Protein AF-0000000074248200 (afdb_homodimer)

Solvent-accessible surface area (backbone atoms only — not comparable to full-atom values): 23966 Å² total; per-residue (Å²): 137,81,86,87,74,91,81,84,85,84,90,76,86,69,92,71,89,84,79,81,75,83,86,78,82,71,85,77,84,75,82,85,77,84,78,77,82,74,75,76,70,78,76,72,75,68,76,70,71,70,69,67,69,77,74,74,72,71,63,32,30,34,34,30,26,39,40,54,85,44,85,84,47,70,43,65,37,48,84,49,91,88,26,36,63,32,67,62,40,44,79,56,95,69,21,39,36,36,61,60,62,42,50,29,43,38,38,39,34,42,30,35,42,45,64,40,27,56,87,49,90,68,43,64,57,42,70,34,36,45,32,36,33,35,38,35,62,88,75,73,41,79,44,68,61,38,42,45,38,37,46,42,63,31,49,43,99,35,71,46,75,48,75,50,63,51,66,50,63,38,82,48,46,52,60,20,32,40,36,73,51,62,47,53,56,90,28,49,54,84,36,65,91,42,16,31,41,36,37,32,48,116,140,85,81,81,78,79,78,79,81,77,81,82,83,79,74,82,80,76,86,74,86,87,87,74,85,79,76,79,80,74,83,74,83,66,78,69,76,74,81,72,76,78,75,77,72,74,72,71,72,70,73,65,73,80,66,83,69,70,62,32,34,35,24,28,26,38,41,52,87,43,85,84,48,71,43,65,36,50,83,48,92,77,25,34,64,32,66,64,40,44,78,56,93,69,22,40,36,35,63,59,63,44,48,28,43,39,33,39,32,41,30,34,44,44,63,39,26,59,88,50,91,69,56,63,74,42,71,34,35,45,31,36,32,33,38,36,61,87,76,72,44,80,42,78,76,42,80,50,72,49,77,41,62,37,47,41,67,41,66,42,34,43,54,51,64,52,69,50,76,43,84,47,49,50,60,20,31,40,36,73,50,63,46,54,54,92,26,48,54,84,34,66,28,26,15,32,41,35,37,32,49,113

Structure (mmCIF, N/CA/C/O backbone):
data_AF-0000000074248200-model_v1
#
loop_
_entity.id
_entity.type
_entity.pdbx_description
1 polymer Lymphotoxin-alpha
#
loop_
_atom_site.group_PDB
_atom_site.id
_atom_site.type_symbol
_atom_site.label_atom_id
_atom_site.label_alt_id
_atom_site.label_comp_id
_atom_site.label_asym_id
_atom_site.label_entity_id
_atom_site.label_seq_id
_atom_site.pdbx_PDB_ins_code
_atom_site.Cartn_x
_atom_site.Cartn_y
_atom_site.Cartn_z
_atom_site.occupancy
_atom_site.B_iso_or_equiv
_atom_site.auth_seq_id
_atom_site.auth_comp_id
_atom_site.auth_asym_id
_atom_site.auth_atom_id
_atom_site.pdbx_PDB_model_num
ATOM 1 N N . MET A 1 1 ? 40.281 -26.5 -35.562 1 21.14 1 MET A N 1
ATOM 2 C CA . MET A 1 1 ? 41.531 -26.125 -34.906 1 21.14 1 MET A CA 1
ATOM 3 C C . MET A 1 1 ? 41.719 -24.609 -34.844 1 21.14 1 MET A C 1
ATOM 5 O O . MET A 1 1 ? 40.938 -23.875 -35.438 1 21.14 1 MET A O 1
ATOM 9 N N . THR A 1 2 ? 42.812 -24.016 -35.469 1 21.12 2 THR A N 1
ATOM 10 C CA . THR A 1 2 ? 43.688 -23.062 -34.812 1 21.12 2 THR A CA 1
ATOM 11 C C . THR A 1 2 ? 43.156 -21.641 -34.969 1 21.12 2 THR A C 1
ATOM 13 O O . THR A 1 2 ? 43.062 -20.922 -33.969 1 21.12 2 THR A O 1
ATOM 16 N N . SER A 1 3 ? 43.25 -20.859 -36.188 1 20.12 3 SER A N 1
ATOM 17 C CA . SER A 1 3 ? 44.312 -19.875 -36.094 1 20.12 3 SER A CA 1
ATOM 18 C C . SER A 1 3 ? 43.844 -18.594 -35.438 1 20.12 3 SER A C 1
ATOM 20 O O . SER A 1 3 ? 42.625 -18.359 -35.281 1 20.12 3 SER A O 1
ATOM 22 N N . SER A 1 4 ? 44.406 -17.406 -35.938 1 22.25 4 SER A N 1
ATOM 23 C CA . SER A 1 4 ? 45.375 -16.422 -35.469 1 22.25 4 SER A CA 1
ATOM 24 C C . SER A 1 4 ? 44.656 -15.195 -34.906 1 22.25 4 SER A C 1
ATOM 26 O O . SER A 1 4 ? 43.438 -15.016 -35.094 1 22.25 4 SER A O 1
ATOM 28 N N . GLY A 1 5 ? 45.062 -13.914 -35.25 1 20.72 5 GLY A N 1
ATOM 29 C CA . GLY A 1 5 ? 46.031 -13.016 -34.625 1 20.72 5 GLY A CA 1
ATOM 30 C C . GLY A 1 5 ? 45.406 -11.711 -34.188 1 20.72 5 GLY A C 1
ATOM 31 O O . GLY A 1 5 ? 45.938 -11.023 -33.312 1 20.72 5 GLY A O 1
ATOM 32 N N . VAL A 1 6 ? 44.312 -11.023 -34.938 1 28.02 6 VAL A N 1
ATOM 33 C CA . VAL A 1 6 ? 44.812 -9.688 -35.312 1 28.02 6 VAL A CA 1
ATOM 34 C C . VAL A 1 6 ? 44.875 -8.828 -34.031 1 28.02 6 VAL A C 1
ATOM 36 O O . VAL A 1 6 ? 44.031 -8.898 -33.156 1 28.02 6 VAL A O 1
ATOM 39 N N . LEU A 1 7 ? 45.875 -7.816 -33.969 1 22.09 7 LEU A N 1
ATOM 40 C CA . LEU A 1 7 ? 46.781 -6.945 -33.219 1 22.09 7 LEU A CA 1
ATOM 41 C C . LEU A 1 7 ? 46 -5.809 -32.562 1 22.09 7 LEU A C 1
ATOM 43 O O . LEU A 1 7 ? 45.062 -5.262 -33.156 1 22.09 7 LEU A O 1
ATOM 47 N N . CYS A 1 8 ? 46.344 -5.43 -31.203 1 24.28 8 CYS A N 1
ATOM 48 C CA . CYS A 1 8 ? 46.281 -4.605 -30 1 24.28 8 CYS A CA 1
ATOM 49 C C . CYS A 1 8 ? 46.719 -3.174 -30.312 1 24.28 8 CYS A C 1
ATOM 51 O O . CYS A 1 8 ? 47.031 -2.416 -29.391 1 24.28 8 CYS A O 1
ATOM 53 N N . LEU A 1 9 ? 46.969 -2.779 -31.672 1 20.3 9 LEU A N 1
ATOM 54 C CA . LEU A 1 9 ? 47.969 -1.716 -31.594 1 20.3 9 LEU A CA 1
ATOM 55 C C . LEU A 1 9 ? 47.5 -0.59 -30.688 1 20.3 9 LEU A C 1
ATOM 57 O O . LEU A 1 9 ? 46.281 -0.437 -30.438 1 20.3 9 LEU A O 1
ATOM 61 N N . LEU A 1 10 ? 48.406 0.664 -30.578 1 20.73 10 LEU A N 1
ATOM 62 C CA . LEU A 1 10 ? 49.344 1.475 -29.828 1 20.73 10 LEU A CA 1
ATOM 63 C C . LEU A 1 10 ? 48.719 2.807 -29.422 1 20.73 10 LEU A C 1
ATOM 65 O O . LEU A 1 10 ? 48.781 3.195 -28.25 1 20.73 10 LEU A O 1
ATOM 69 N N . GLY A 1 11 ? 48.5 3.98 -30.359 1 19.45 11 GLY A N 1
ATOM 70 C CA . GLY A 1 11 ? 49.312 5.184 -30.328 1 19.45 11 GLY A CA 1
ATOM 71 C C . GLY A 1 11 ? 48.781 6.234 -29.359 1 19.45 11 GLY A C 1
ATOM 72 O O . GLY A 1 11 ? 47.562 6.391 -29.203 1 19.45 11 GLY A O 1
ATOM 73 N N . ALA A 1 12 ? 49.656 6.863 -28.422 1 24.45 12 ALA A N 1
ATOM 74 C CA . ALA A 1 12 ? 49.812 7.816 -27.328 1 24.45 12 ALA A CA 1
ATOM 75 C C . ALA A 1 12 ? 49.562 9.25 -27.812 1 24.45 12 ALA A C 1
ATOM 77 O O . ALA A 1 12 ? 50.375 10.148 -27.531 1 24.45 12 ALA A O 1
ATOM 78 N N . LEU A 1 13 ? 48.688 9.602 -28.781 1 21.05 13 LEU A N 1
ATOM 79 C CA . LEU A 1 13 ? 49.031 10.914 -29.344 1 21.05 13 LEU A CA 1
ATOM 80 C C . LEU A 1 13 ? 49.094 11.969 -28.25 1 21.05 13 LEU A C 1
ATOM 82 O O . LEU A 1 13 ? 48.156 12.078 -27.438 1 21.05 13 LEU A O 1
ATOM 86 N N . SER A 1 14 ? 50.312 12.719 -28.109 1 21.41 14 SER A N 1
ATOM 87 C CA . SER A 1 14 ? 51.031 13.727 -27.328 1 21.41 14 SER A CA 1
ATOM 88 C C . SER A 1 14 ? 50.375 15.102 -27.469 1 21.41 14 SER A C 1
ATOM 90 O O . SER A 1 14 ? 51 16.125 -27.156 1 21.41 14 SER A O 1
ATOM 92 N N . LEU A 1 15 ? 49.156 15.32 -27.641 1 20.75 15 LEU A N 1
ATOM 93 C CA . LEU A 1 15 ? 48.906 16.703 -28.047 1 20.75 15 LEU A CA 1
ATOM 94 C C . LEU A 1 15 ? 49.594 17.672 -27.078 1 20.75 15 LEU A C 1
ATOM 96 O O . LEU A 1 15 ? 49.312 17.656 -25.875 1 20.75 15 LEU A O 1
ATOM 100 N N . GLN A 1 16 ? 50.625 18.531 -27.594 1 18.03 16 GLN A N 1
ATOM 101 C CA . GLN A 1 16 ? 51.625 19.5 -27.188 1 18.03 16 GLN A CA 1
ATOM 102 C C . GLN A 1 16 ? 50.969 20.734 -26.578 1 18.03 16 GLN A C 1
ATOM 104 O O . GLN A 1 16 ? 51.469 21.266 -25.578 1 18.03 16 GLN A O 1
ATOM 109 N N . VAL A 1 17 ? 50.188 21.562 -27.312 1 22.45 17 VAL A N 1
ATOM 110 C CA . VAL A 1 17 ? 50.688 22.891 -27.625 1 22.45 17 VAL A CA 1
ATOM 111 C C . VAL A 1 17 ? 50.906 23.672 -26.328 1 22.45 17 VAL A C 1
ATOM 113 O O . VAL A 1 17 ? 50.312 23.359 -25.297 1 22.45 17 VAL A O 1
ATOM 116 N N . LEU A 1 18 ? 51.062 25.094 -26.594 1 18.83 18 LEU A N 1
ATOM 117 C CA . LEU A 1 18 ? 51.906 26.281 -26.453 1 18.83 18 LEU A CA 1
ATOM 118 C C . LEU A 1 18 ? 51.531 27.094 -25.234 1 18.83 18 LEU A C 1
ATOM 120 O O . LEU A 1 18 ? 50.344 27.266 -24.953 1 18.83 18 LEU A O 1
ATOM 124 N N . TRP A 1 19 ? 52.594 27.562 -24.5 1 19.61 19 TRP A N 1
ATOM 125 C CA . TRP A 1 19 ? 53 28.109 -23.203 1 19.61 19 TRP A CA 1
ATOM 126 C C . TRP A 1 19 ? 52.656 29.594 -23.094 1 19.61 19 TRP A C 1
ATOM 128 O O . TRP A 1 19 ? 53 30.234 -22.109 1 19.61 19 TRP A O 1
ATOM 138 N N . LEU A 1 20 ? 52.062 30.172 -24.25 1 20.64 20 LEU A N 1
ATOM 139 C CA . LEU A 1 20 ? 52.656 31.5 -24.281 1 20.64 20 LEU A CA 1
ATOM 140 C C . LEU A 1 20 ? 52.469 32.25 -22.953 1 20.64 20 LEU A C 1
ATOM 142 O O . LEU A 1 20 ? 51.5 31.953 -22.234 1 20.64 20 LEU A O 1
ATOM 146 N N . GLN A 1 21 ? 53.188 33.531 -22.953 1 18.11 21 GLN A N 1
ATOM 147 C CA . GLN A 1 21 ? 54.062 34.25 -22.062 1 18.11 21 GLN A CA 1
ATOM 148 C C . GLN A 1 21 ? 53.281 35.281 -21.219 1 18.11 21 GLN A C 1
ATOM 150 O O . GLN A 1 21 ? 53.688 35.594 -20.109 1 18.11 21 GLN A O 1
ATOM 155 N N . PRO A 1 22 ? 52.188 35.969 -21.562 1 23.38 22 PRO A N 1
ATOM 156 C CA . PRO A 1 22 ? 52.531 37.375 -21.578 1 23.38 22 PRO A CA 1
ATOM 157 C C . PRO A 1 22 ? 52.938 37.906 -20.203 1 23.38 22 PRO A C 1
ATOM 159 O O . PRO A 1 22 ? 52.562 37.312 -19.188 1 23.38 22 PRO A O 1
ATOM 162 N N . PRO A 1 23 ? 53.531 39.25 -20.391 1 21.55 23 PRO A N 1
ATOM 163 C CA . PRO A 1 23 ? 54.469 40.031 -19.594 1 21.55 23 PRO A CA 1
ATOM 164 C C . PRO A 1 23 ? 53.875 40.469 -18.25 1 21.55 23 PRO A C 1
ATOM 166 O O . PRO A 1 23 ? 52.656 40.469 -18.078 1 21.55 23 PRO A O 1
ATOM 169 N N . GLY A 1 24 ? 54.844 40.938 -17.406 1 19.02 24 GLY A N 1
ATOM 170 C CA . GLY A 1 24 ? 55.125 41.219 -16.016 1 19.02 24 GLY A CA 1
ATOM 171 C C . GLY A 1 24 ? 54.438 42.469 -15.5 1 19.02 24 GLY A C 1
ATOM 172 O O . GLY A 1 24 ? 54.156 43.375 -16.266 1 19.02 24 GLY A O 1
ATOM 173 N N . ALA A 1 25 ? 53.531 42.281 -14.562 1 21.39 25 ALA A N 1
ATOM 174 C CA . ALA A 1 25 ? 52.781 43.156 -13.664 1 21.39 25 ALA A CA 1
ATOM 175 C C . ALA A 1 25 ? 53.688 44.219 -13.055 1 21.39 25 ALA A C 1
ATOM 177 O O . ALA A 1 25 ? 54.562 43.906 -12.25 1 21.39 25 ALA A O 1
ATOM 178 N N . GLN A 1 26 ? 54.031 45.031 -14.039 1 17.08 26 GLN A N 1
ATOM 179 C CA . GLN A 1 26 ? 55 46.031 -13.539 1 17.08 26 GLN A CA 1
ATOM 180 C C . GLN A 1 26 ? 54.594 46.531 -12.156 1 17.08 26 GLN A C 1
ATOM 182 O O . GLN A 1 26 ? 53.5 46.25 -11.68 1 17.08 26 GLN A O 1
ATOM 187 N N . GLY A 1 27 ? 54.656 47.969 -12.125 1 18.55 27 GLY A N 1
ATOM 188 C CA . GLY A 1 27 ? 55.375 48.969 -11.344 1 18.55 27 GLY A CA 1
ATOM 189 C C . GLY A 1 27 ? 54.75 49.219 -9.992 1 18.55 27 GLY A C 1
ATOM 190 O O . GLY A 1 27 ? 53.531 49 -9.805 1 18.55 27 GLY A O 1
ATOM 191 N N . ALA A 1 28 ? 55.656 49.625 -9.023 1 19.52 28 ALA A N 1
ATOM 192 C CA . ALA A 1 28 ? 55.781 49.625 -7.566 1 19.52 28 ALA A CA 1
ATOM 193 C C . ALA A 1 28 ? 54.969 50.719 -6.922 1 19.52 28 ALA A C 1
ATOM 195 O O . ALA A 1 28 ? 54.438 50.562 -5.816 1 19.52 28 ALA A O 1
ATOM 196 N N . PRO A 1 29 ? 54.781 51.969 -7.551 1 20.3 29 PRO A N 1
ATOM 197 C CA . PRO A 1 29 ? 55.406 52.906 -6.602 1 20.3 29 PRO A CA 1
ATOM 198 C C . PRO A 1 29 ? 54.688 52.938 -5.254 1 20.3 29 PRO A C 1
ATOM 200 O O . PRO A 1 29 ? 53.531 52.531 -5.164 1 20.3 29 PRO A O 1
ATOM 203 N N . SER A 1 30 ? 55.469 53.438 -4.227 1 18.98 30 SER A N 1
ATOM 204 C CA . SER A 1 30 ? 55.531 53.375 -2.771 1 18.98 30 SER A CA 1
ATOM 205 C C . SER A 1 30 ? 54.469 54.219 -2.121 1 18.98 30 SER A C 1
ATOM 207 O O . SER A 1 30 ? 54.094 54 -0.966 1 18.98 30 SER A O 1
ATOM 209 N N . PRO A 1 31 ? 54.062 55.438 -2.775 1 21.17 31 PRO A N 1
ATOM 210 C CA . PRO A 1 31 ? 54.344 56.438 -1.744 1 21.17 31 PRO A CA 1
ATOM 211 C C . PRO A 1 31 ? 53.594 56.188 -0.445 1 21.17 31 PRO A C 1
ATOM 213 O O . PRO A 1 31 ? 52.594 55.438 -0.443 1 21.17 31 PRO A O 1
ATOM 216 N N . ASP A 1 32 ? 54 57.062 0.545 1 18.88 32 ASP A N 1
ATOM 217 C CA . ASP A 1 32 ? 54.156 57.125 1.997 1 18.88 32 ASP A CA 1
ATOM 218 C C . ASP A 1 32 ? 52.781 57.156 2.68 1 18.88 32 ASP A C 1
ATOM 220 O O . ASP A 1 32 ? 51.75 57.375 2.021 1 18.88 32 ASP A O 1
ATOM 224 N N . ASN A 1 33 ? 52.75 58.219 3.625 1 18.3 33 ASN A N 1
ATOM 225 C CA . ASN A 1 33 ? 52.625 58.125 5.074 1 18.3 33 ASN A CA 1
ATOM 226 C C . ASN A 1 33 ? 51.188 58.219 5.535 1 18.3 33 ASN A C 1
ATOM 228 O O . ASN A 1 33 ? 50.781 57.656 6.555 1 18.3 33 ASN A O 1
ATOM 232 N N . SER A 1 34 ? 50.5 59.406 5.117 1 22.66 34 SER A N 1
ATOM 233 C CA . SER A 1 34 ? 50.062 60.188 6.273 1 22.66 34 SER A CA 1
ATOM 234 C C . SER A 1 34 ? 48.875 59.5 6.965 1 22.66 34 SER A C 1
ATOM 236 O O . SER A 1 34 ? 48.125 58.781 6.332 1 22.66 34 SER A O 1
ATOM 238 N N . HIS A 1 35 ? 48.781 59.875 8.289 1 19.88 35 HIS A N 1
ATOM 239 C CA . HIS A 1 35 ? 48.281 59.281 9.531 1 19.88 35 HIS A CA 1
ATOM 240 C C . HIS A 1 35 ? 46.781 59.25 9.562 1 19.88 35 HIS A C 1
ATOM 242 O O . HIS A 1 35 ? 46.188 58.25 10.016 1 19.88 35 HIS A O 1
ATOM 248 N N . SER A 1 36 ? 46.094 60.375 9.141 1 27.22 36 SER A N 1
ATOM 249 C CA . SER A 1 36 ? 45.375 60.906 10.289 1 27.22 36 SER A CA 1
ATOM 250 C C . SER A 1 36 ? 44.219 59.969 10.672 1 27.22 36 SER A C 1
ATOM 252 O O . SER A 1 36 ? 43.719 59.188 9.836 1 27.22 36 SER A O 1
ATOM 254 N N . PRO A 1 37 ? 43.594 60.312 11.922 1 26.2 37 PRO A N 1
ATOM 255 C CA . PRO A 1 37 ? 42.875 59.531 12.938 1 26.2 37 PRO A CA 1
ATOM 256 C C . PRO A 1 37 ? 41.469 59.156 12.484 1 26.2 37 PRO A C 1
ATOM 258 O O . PRO A 1 37 ? 40.75 59.969 11.906 1 26.2 37 PRO A O 1
ATOM 261 N N . SER A 1 38 ? 41.281 58.094 12.016 1 27.25 38 SER A N 1
ATOM 262 C CA . SER A 1 38 ? 40 57.656 11.531 1 27.25 38 SER A CA 1
ATOM 263 C C . SER A 1 38 ? 38.906 57.812 12.594 1 27.25 38 SER A C 1
ATOM 265 O O . SER A 1 38 ? 39.125 57.5 13.766 1 27.25 38 SER A O 1
ATOM 267 N N . PRO A 1 39 ? 38.031 58.781 12.242 1 31.08 39 PRO A N 1
ATOM 268 C CA . PRO A 1 39 ? 36.812 58.938 13.07 1 31.08 39 PRO A CA 1
ATOM 269 C C . PRO A 1 39 ? 36.125 57.625 13.336 1 31.08 39 PRO A C 1
ATOM 271 O O . PRO A 1 39 ? 36.156 56.719 12.508 1 31.08 39 PRO A O 1
ATOM 274 N N . ALA A 1 40 ? 36.062 57.281 14.602 1 30.39 40 ALA A N 1
ATOM 275 C CA . ALA A 1 40 ? 35.406 56.062 15.086 1 30.39 40 ALA A CA 1
ATOM 276 C C . ALA A 1 40 ? 34 55.969 14.547 1 30.39 40 ALA A C 1
ATOM 278 O O . ALA A 1 40 ? 33.219 56.906 14.641 1 30.39 40 ALA A O 1
ATOM 279 N N . PRO A 1 41 ? 33.812 55.406 13.328 1 33.75 41 PRO A N 1
ATOM 280 C CA . PRO A 1 41 ? 32.406 55.312 12.922 1 33.75 41 PRO A CA 1
ATOM 281 C C . PRO A 1 41 ? 31.516 54.719 14.023 1 33.75 41 PRO A C 1
ATOM 283 O O . PRO A 1 41 ? 32 53.969 14.875 1 33.75 41 PRO A O 1
ATOM 286 N N . PRO A 1 42 ? 30.547 55.469 14.469 1 35.06 42 PRO A N 1
ATOM 287 C CA . PRO A 1 42 ? 29.578 54.938 15.438 1 35.06 42 PRO A CA 1
ATOM 288 C C . PRO A 1 42 ? 29.094 53.531 15.078 1 35.06 42 PRO A C 1
ATOM 290 O O . PRO A 1 42 ? 28.875 53.219 13.898 1 35.06 42 PRO A O 1
ATOM 293 N N . GLN A 1 43 ? 29.703 52.531 15.711 1 31.06 43 GLN A N 1
ATOM 294 C CA . GLN A 1 43 ? 29.234 51.156 15.57 1 31.06 43 GLN A CA 1
ATOM 295 C C . GLN A 1 43 ? 27.719 51.062 15.797 1 31.06 43 GLN A C 1
ATOM 297 O O . GLN A 1 43 ? 27.234 51.375 16.891 1 31.06 43 GLN A O 1
ATOM 302 N N . THR A 1 44 ? 26.844 51.688 14.898 1 35.38 44 THR A N 1
ATOM 303 C CA . THR A 1 44 ? 25.469 51.25 15.016 1 35.38 44 THR A CA 1
ATOM 304 C C . THR A 1 44 ? 25.391 49.719 15.133 1 35.38 44 THR A C 1
ATOM 306 O O . THR A 1 44 ? 25.797 49 14.227 1 35.38 44 THR A O 1
ATOM 309 N N . ALA A 1 45 ? 25.438 49.188 16.312 1 36.28 45 ALA A N 1
ATOM 310 C CA . ALA A 1 45 ? 25.109 47.781 16.578 1 36.28 45 ALA A CA 1
ATOM 311 C C . ALA A 1 45 ? 23.797 47.375 15.898 1 36.28 45 ALA A C 1
ATOM 313 O O . ALA A 1 45 ? 22.719 47.844 16.312 1 36.28 45 ALA A O 1
ATOM 314 N N . GLN A 1 46 ? 23.703 47.438 14.562 1 36.66 46 GLN A N 1
ATOM 315 C CA . GLN A 1 46 ? 22.531 46.75 14.039 1 36.66 46 GLN A CA 1
ATOM 316 C C . GLN A 1 46 ? 22.344 45.406 14.695 1 36.66 46 GLN A C 1
ATOM 318 O O . GLN A 1 46 ? 23.25 44.562 14.648 1 36.66 46 GLN A O 1
ATOM 323 N N . HIS A 1 47 ? 21.734 45.344 15.805 1 36.19 47 HIS A N 1
ATOM 324 C CA . HIS A 1 47 ? 21.281 44.031 16.234 1 36.19 47 HIS A CA 1
ATOM 325 C C . HIS A 1 47 ? 20.703 43.25 15.07 1 36.19 47 HIS A C 1
ATOM 327 O O . HIS A 1 47 ? 19.656 43.594 14.531 1 36.19 47 HIS A O 1
ATOM 333 N N . LEU A 1 48 ? 21.562 42.719 14.117 1 39.03 48 LEU A N 1
ATOM 334 C CA . LEU A 1 48 ? 21.062 41.688 13.242 1 39.03 48 LEU A CA 1
ATOM 335 C C . LEU A 1 48 ? 20.234 40.656 14.031 1 39.03 48 LEU A C 1
ATOM 337 O O . LEU A 1 48 ? 20.75 40 14.922 1 39.03 48 LEU A O 1
ATOM 341 N N . SER A 1 49 ? 19.016 41 14.375 1 40.84 49 SER A N 1
ATOM 342 C CA . SER A 1 49 ? 18.188 39.844 14.742 1 40.84 49 SER A CA 1
ATOM 343 C C . SER A 1 49 ? 18.469 38.656 13.859 1 40.84 49 SER A C 1
ATOM 345 O O . SER A 1 49 ? 18.266 38.688 12.648 1 40.84 49 SER A O 1
ATOM 347 N N . GLN A 1 50 ? 19.547 37.969 14.172 1 38.22 50 GLN A N 1
ATOM 348 C CA . GLN A 1 50 ? 19.703 36.656 13.547 1 38.22 50 GLN A CA 1
ATOM 349 C C . GLN A 1 50 ? 18.375 35.906 13.508 1 38.22 50 GLN A C 1
ATOM 351 O O . GLN A 1 50 ? 17.891 35.438 14.539 1 38.22 50 GLN A O 1
ATOM 356 N N . LYS A 1 51 ? 17.344 36.406 12.781 1 42.12 51 LYS A N 1
ATOM 357 C CA . LYS A 1 51 ? 16.328 35.406 12.492 1 42.12 51 LYS A CA 1
ATOM 358 C C . LYS A 1 51 ? 16.938 34 12.383 1 42.12 51 LYS A C 1
ATOM 360 O O . LYS A 1 51 ? 17.844 33.781 11.586 1 42.12 51 LYS A O 1
ATOM 365 N N . SER A 1 52 ? 17.094 33.312 13.492 1 44.47 52 SER A N 1
ATOM 366 C CA . SER A 1 52 ? 17.422 31.906 13.406 1 44.47 52 SER A CA 1
ATOM 367 C C . SER A 1 52 ? 16.766 31.266 12.188 1 44.47 52 SER A C 1
ATOM 369 O O . SER A 1 52 ? 15.586 31.469 11.93 1 44.47 52 SER A O 1
ATOM 371 N N . PRO A 1 53 ? 17.422 31.109 11.078 1 42.97 53 PRO A N 1
ATOM 372 C CA . PRO A 1 53 ? 16.766 30.422 9.961 1 42.97 53 PRO A CA 1
ATOM 373 C C . PRO A 1 53 ? 15.695 29.422 10.406 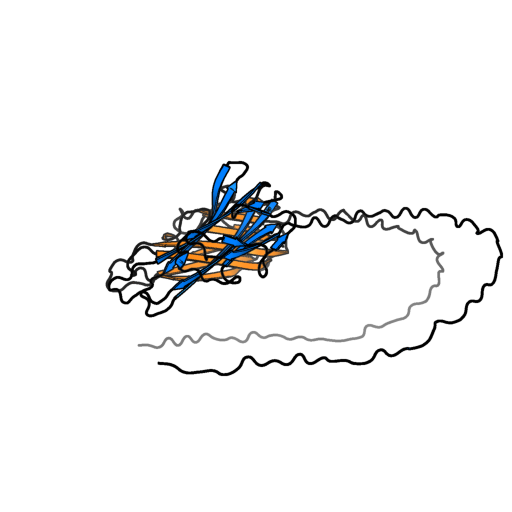1 42.97 53 PRO A C 1
ATOM 375 O O . PRO A 1 53 ? 15.836 28.812 11.477 1 42.97 53 PRO A O 1
ATOM 378 N N . LYS A 1 54 ? 14.461 29.703 10.375 1 47 54 LYS A N 1
ATOM 379 C CA . LYS A 1 54 ? 13.484 28.625 10.461 1 47 54 LYS A CA 1
ATOM 380 C C . LYS A 1 54 ? 14.133 27.281 10.148 1 47 54 LYS A C 1
ATOM 382 O O . LYS A 1 54 ? 14.758 27.109 9.102 1 47 54 LYS A O 1
ATOM 387 N N . ARG A 1 55 ? 14.781 26.547 10.992 1 45.41 55 ARG A N 1
ATOM 388 C CA . ARG A 1 55 ? 15.352 25.219 10.797 1 45.41 55 ARG A CA 1
ATOM 389 C C . ARG A 1 55 ? 14.484 24.391 9.852 1 45.41 55 ARG A C 1
ATOM 391 O O . ARG A 1 55 ? 13.367 24.016 10.195 1 45.41 55 ARG A O 1
ATOM 398 N N . ASP A 1 56 ? 14.359 24.719 8.641 1 51.19 56 ASP A N 1
ATOM 399 C CA . ASP A 1 56 ? 13.797 23.797 7.652 1 51.19 56 ASP A CA 1
ATOM 400 C C . ASP A 1 56 ? 14.047 22.344 8.047 1 51.19 56 ASP A C 1
ATOM 402 O O . ASP A 1 56 ? 15.188 21.875 8.008 1 51.19 56 ASP A O 1
ATOM 406 N N . THR A 1 57 ? 13.578 21.938 9.172 1 61.59 57 THR A N 1
ATOM 407 C CA . THR A 1 57 ? 13.789 20.562 9.641 1 61.59 57 THR A CA 1
ATOM 408 C C . THR A 1 57 ? 13.789 19.594 8.461 1 61.59 57 THR A C 1
ATOM 410 O O . THR A 1 57 ? 12.82 19.516 7.707 1 61.59 57 THR A O 1
ATOM 413 N N . LEU A 1 58 ? 14.852 19.234 7.988 1 85.94 58 LEU A N 1
ATOM 414 C CA . LEU A 1 58 ? 15.062 18.281 6.91 1 85.94 58 LEU A CA 1
ATOM 415 C C . LEU A 1 58 ? 14.312 16.984 7.18 1 85.94 58 LEU A C 1
ATOM 417 O O . LEU A 1 58 ? 14.43 16.406 8.266 1 85.94 58 LEU A O 1
ATOM 421 N N . LYS A 1 59 ? 13.352 16.688 6.352 1 93.88 59 LYS A N 1
ATOM 422 C CA . LYS A 1 59 ? 12.516 15.492 6.484 1 93.88 59 LYS A CA 1
ATOM 423 C C . LYS A 1 59 ? 13.266 14.242 6.016 1 93.88 59 LYS A C 1
ATOM 425 O O . LYS A 1 59 ? 13.82 14.227 4.918 1 93.88 59 LYS A O 1
ATOM 430 N N . PRO A 1 60 ? 13.328 13.242 6.871 1 97.81 60 PRO A N 1
ATOM 431 C CA . PRO A 1 60 ? 13.984 11.992 6.477 1 97.81 60 PRO A CA 1
ATOM 432 C C . PRO A 1 60 ? 13.398 11.398 5.195 1 97.81 60 PRO A C 1
ATOM 434 O O . PRO A 1 60 ? 12.188 11.477 4.973 1 97.81 60 PRO A O 1
ATOM 437 N N . ALA A 1 61 ? 14.227 10.82 4.344 1 98.5 61 ALA A N 1
ATOM 438 C CA . ALA A 1 61 ? 13.812 10.125 3.127 1 98.5 61 ALA A CA 1
ATOM 439 C C . ALA A 1 61 ? 14.836 9.07 2.725 1 98.5 61 ALA A C 1
ATOM 441 O O . ALA A 1 61 ? 16.047 9.281 2.875 1 98.5 61 ALA A O 1
ATOM 442 N N . ALA A 1 62 ? 14.367 7.988 2.273 1 98.81 62 ALA A N 1
ATOM 443 C CA . ALA A 1 62 ? 15.227 6.898 1.81 1 98.81 62 ALA A CA 1
ATOM 444 C C . ALA A 1 62 ? 14.648 6.234 0.564 1 98.81 62 ALA A C 1
ATOM 446 O O . ALA A 1 62 ? 13.438 6.023 0.475 1 98.81 62 ALA A O 1
ATOM 447 N N . HIS A 1 63 ? 15.43 5.961 -0.404 1 98.62 63 HIS A N 1
ATOM 448 C CA . HIS A 1 63 ? 15.133 5.152 -1.579 1 98.62 63 HIS A CA 1
ATOM 449 C C . HIS A 1 63 ? 16.234 4.125 -1.834 1 98.62 63 HIS A C 1
ATOM 451 O O . HIS A 1 63 ? 17.375 4.496 -2.088 1 98.62 63 HIS A O 1
ATOM 457 N N . LEU A 1 64 ? 15.828 2.861 -1.747 1 98.25 64 LEU A N 1
ATOM 458 C CA . LEU A 1 64 ? 16.781 1.77 -1.916 1 98.25 64 LEU A CA 1
ATOM 459 C C . LEU A 1 64 ? 16.5 1.001 -3.205 1 98.25 64 LEU A C 1
ATOM 461 O O . LEU A 1 64 ? 15.375 0.983 -3.691 1 98.25 64 LEU A O 1
ATOM 465 N N . VAL A 1 65 ? 17.531 0.405 -3.713 1 97.31 65 VAL A N 1
ATOM 466 C CA . VAL A 1 65 ? 17.406 -0.445 -4.895 1 97.31 65 VAL A CA 1
ATOM 467 C C . VAL A 1 65 ? 17.797 -1.879 -4.543 1 97.31 65 VAL A C 1
ATOM 469 O O . VAL A 1 65 ? 18.734 -2.104 -3.777 1 97.31 65 VAL A O 1
ATOM 472 N N . GLY A 1 66 ? 17.078 -2.766 -5.102 1 95.62 66 GLY A N 1
ATOM 473 C CA . GLY A 1 66 ? 17.281 -4.168 -4.762 1 95.62 66 GLY A CA 1
ATOM 474 C C . GLY A 1 66 ? 18.297 -4.859 -5.648 1 95.62 66 GLY A C 1
ATOM 475 O O . GLY A 1 66 ? 18.328 -4.617 -6.859 1 95.62 66 GLY A O 1
ATOM 476 N N . ASP A 1 67 ? 19.031 -5.684 -5.02 1 88.94 67 ASP A N 1
ATOM 477 C CA . ASP A 1 67 ? 19.906 -6.648 -5.68 1 88.94 67 ASP A CA 1
ATOM 478 C C . ASP A 1 67 ? 19.453 -8.078 -5.391 1 88.94 67 ASP A C 1
ATOM 480 O O . ASP A 1 67 ? 19.734 -8.617 -4.32 1 88.94 67 ASP A O 1
ATOM 484 N N . PRO A 1 68 ? 18.766 -8.609 -6.355 1 73.81 68 PRO A N 1
ATOM 485 C CA . PRO A 1 68 ? 18.234 -9.945 -6.09 1 73.81 68 PRO A CA 1
ATOM 486 C C . PRO A 1 68 ? 19.281 -11.039 -6.262 1 73.81 68 PRO A C 1
ATOM 488 O O . PRO A 1 68 ? 18.953 -12.227 -6.316 1 73.81 68 PRO A O 1
ATOM 491 N N . SER A 1 69 ? 20.469 -10.758 -6.371 1 73.81 69 SER A N 1
ATOM 492 C CA . SER A 1 69 ? 21.484 -11.773 -6.668 1 73.81 69 SER A CA 1
ATOM 493 C C . SER A 1 69 ? 21.641 -12.758 -5.516 1 73.81 69 SER A C 1
ATOM 495 O O . SER A 1 69 ? 22.203 -13.836 -5.684 1 73.81 69 SER A O 1
ATOM 497 N N . THR A 1 70 ? 20.969 -12.336 -4.449 1 66.06 70 THR A N 1
ATOM 498 C CA . THR A 1 70 ? 21.031 -13.289 -3.344 1 66.06 70 THR A CA 1
ATOM 499 C C . THR A 1 70 ? 19.859 -14.266 -3.406 1 66.06 70 THR A C 1
ATOM 501 O O . THR A 1 70 ? 18.781 -13.922 -3.904 1 66.06 70 THR A O 1
ATOM 504 N N . GLN A 1 71 ? 20.125 -15.547 -3.045 1 72.25 71 GLN A N 1
ATOM 505 C CA . GLN A 1 71 ? 19.219 -16.641 -3.326 1 72.25 71 GLN A CA 1
ATOM 506 C C . GLN A 1 71 ? 17.953 -16.547 -2.469 1 72.25 71 GLN A C 1
ATOM 508 O O . GLN A 1 71 ? 16.859 -16.891 -2.926 1 72.25 71 GLN A O 1
ATOM 513 N N . ASP A 1 72 ? 18 -15.914 -1.247 1 84.75 72 ASP A N 1
ATOM 514 C CA . ASP A 1 72 ? 16.828 -16.141 -0.407 1 84.75 72 ASP A CA 1
ATOM 515 C C . ASP A 1 72 ? 16.156 -14.82 -0.025 1 84.75 72 ASP A C 1
ATOM 517 O O . ASP A 1 72 ? 15.109 -14.82 0.626 1 84.75 72 ASP A O 1
ATOM 521 N N . SER A 1 73 ? 16.766 -13.727 -0.445 1 90.94 73 SER A N 1
ATOM 522 C CA . SER A 1 73 ? 16.188 -12.43 -0.111 1 90.94 73 SER A CA 1
ATOM 523 C C . SER A 1 73 ? 16.719 -11.328 -1.021 1 90.94 73 SER A C 1
ATOM 525 O O . SER A 1 73 ? 17.734 -11.523 -1.7 1 90.94 73 SER A O 1
ATOM 527 N N . ILE A 1 74 ? 16.016 -10.297 -1.111 1 95.31 74 ILE A N 1
ATOM 528 C CA . ILE A 1 74 ? 16.5 -9.109 -1.81 1 95.31 74 ILE A CA 1
ATOM 529 C C . ILE A 1 74 ? 17.516 -8.375 -0.928 1 95.31 74 ILE A C 1
ATOM 531 O O . ILE A 1 74 ? 17.219 -8.07 0.232 1 95.31 74 ILE A O 1
ATOM 535 N N . ARG A 1 75 ? 18.656 -8.164 -1.413 1 95.44 75 ARG A N 1
ATOM 536 C CA . ARG A 1 75 ? 19.594 -7.285 -0.726 1 95.44 75 ARG A CA 1
ATOM 537 C C . ARG A 1 75 ? 19.391 -5.832 -1.133 1 95.44 75 ARG A C 1
ATOM 539 O O . ARG A 1 75 ? 19.5 -5.488 -2.312 1 95.44 75 ARG A O 1
ATOM 546 N N . TRP A 1 76 ? 19.172 -4.965 -0.158 1 96.75 76 TRP A N 1
ATOM 547 C CA . TRP A 1 76 ? 18.906 -3.559 -0.433 1 96.75 76 TRP A CA 1
ATOM 548 C C . TRP A 1 76 ? 20.188 -2.736 -0.384 1 96.75 76 TRP A C 1
ATOM 550 O O . TRP A 1 76 ? 21.031 -2.941 0.492 1 96.75 76 TRP A O 1
ATOM 560 N N . ARG A 1 77 ? 20.25 -1.825 -1.318 1 95.69 77 ARG A N 1
ATOM 561 C CA . ARG A 1 77 ? 21.422 -0.961 -1.445 1 95.69 77 ARG A CA 1
ATOM 562 C C . ARG A 1 77 ? 21.031 0.51 -1.398 1 95.69 77 ARG A C 1
ATOM 564 O O . ARG A 1 77 ? 20 0.898 -1.961 1 95.69 77 ARG A O 1
ATOM 571 N N . ALA A 1 78 ? 21.875 1.293 -0.795 1 96.81 78 ALA A N 1
ATOM 572 C CA . ALA A 1 78 ? 21.547 2.701 -0.6 1 96.81 78 ALA A CA 1
ATOM 573 C C . ALA A 1 78 ? 22.516 3.605 -1.356 1 96.81 78 ALA A C 1
ATOM 575 O O . ALA A 1 78 ? 22.375 4.828 -1.347 1 96.81 78 ALA A O 1
ATOM 576 N N . SER A 1 79 ? 23.438 3.145 -2.01 1 92.75 79 SER A N 1
ATOM 577 C CA . SER A 1 79 ? 24.5 3.977 -2.559 1 92.75 79 SER A CA 1
ATOM 578 C C . SER A 1 79 ? 24.703 3.707 -4.047 1 92.75 79 SER A C 1
ATOM 580 O O . SER A 1 79 ? 25.75 4.055 -4.609 1 92.75 79 SER A O 1
ATOM 582 N N . THR A 1 80 ? 23.75 3.084 -4.605 1 89.38 80 THR A N 1
ATOM 583 C CA . THR A 1 80 ? 23.844 2.775 -6.027 1 89.38 80 THR A CA 1
ATOM 584 C C . THR A 1 80 ? 22.703 3.41 -6.801 1 89.38 80 THR A C 1
ATOM 586 O O . THR A 1 80 ? 21.625 3.645 -6.242 1 89.38 80 THR A O 1
ATOM 589 N N . ASP A 1 81 ? 23.047 3.744 -8.055 1 90.94 81 ASP A N 1
ATOM 590 C CA . ASP A 1 81 ? 22.016 4.262 -8.938 1 90.94 81 ASP A CA 1
ATOM 591 C C . ASP A 1 81 ? 21.344 5.5 -8.344 1 90.94 81 ASP A C 1
ATOM 593 O O . ASP A 1 81 ? 22.016 6.488 -8.039 1 90.94 81 ASP A O 1
ATOM 597 N N . HIS A 1 82 ? 20.078 5.562 -8.281 1 93.94 82 HIS A N 1
ATOM 598 C CA . HIS A 1 82 ? 19.359 6.715 -7.754 1 93.94 82 HIS A CA 1
ATOM 599 C C . HIS A 1 82 ? 18.953 6.5 -6.301 1 93.94 82 HIS A C 1
ATOM 601 O O . HIS A 1 82 ? 18.094 7.207 -5.777 1 93.94 82 HIS A O 1
ATOM 607 N N . ALA A 1 83 ? 19.547 5.488 -5.68 1 97.12 83 ALA A N 1
ATOM 608 C CA . ALA A 1 83 ? 19.25 5.219 -4.273 1 97.12 83 ALA A CA 1
ATOM 609 C C . ALA A 1 83 ? 19.828 6.297 -3.369 1 97.12 83 ALA A C 1
ATOM 611 O O . ALA A 1 83 ? 20.781 6.992 -3.752 1 97.12 83 ALA A O 1
ATOM 612 N N . PHE A 1 84 ? 19.281 6.523 -2.152 1 98.06 84 PHE A N 1
ATOM 613 C CA . PHE A 1 84 ? 19.797 7.52 -1.228 1 98.06 84 PHE A CA 1
ATOM 614 C C . PHE A 1 84 ? 19.25 7.301 0.176 1 98.06 84 PHE A C 1
ATOM 616 O O . PHE A 1 84 ? 18.203 6.66 0.346 1 98.06 84 PHE A O 1
ATOM 623 N N . LEU A 1 85 ? 19.969 7.73 1.149 1 98.25 85 LEU A N 1
ATOM 624 C CA . LEU A 1 85 ? 19.547 7.934 2.533 1 98.25 85 LEU A CA 1
ATOM 625 C C . LEU A 1 85 ? 19.734 9.391 2.945 1 98.25 85 LEU A C 1
ATOM 627 O O . LEU A 1 85 ? 20.844 9.938 2.82 1 98.25 85 LEU A O 1
ATOM 631 N N . ARG A 1 86 ? 18.656 9.961 3.432 1 97.38 86 ARG A N 1
ATOM 632 C CA . ARG A 1 86 ? 18.781 11.367 3.799 1 97.38 86 ARG A CA 1
ATOM 633 C C . ARG A 1 86 ? 18.172 11.625 5.176 1 97.38 86 ARG A C 1
ATOM 635 O O . ARG A 1 86 ? 17.188 11 5.555 1 97.38 86 ARG A O 1
ATOM 642 N N . HIS A 1 87 ? 18.844 12.484 5.879 1 96.94 87 HIS A N 1
ATOM 643 C CA . HIS A 1 87 ? 18.359 13.125 7.098 1 96.94 87 HIS A CA 1
ATOM 644 C C . HIS A 1 87 ? 18.047 12.094 8.18 1 96.94 87 HIS A C 1
ATOM 646 O O . HIS A 1 87 ? 16.969 12.117 8.766 1 96.94 87 HIS A O 1
ATOM 652 N N . GLY A 1 88 ? 18.938 11.156 8.375 1 97.25 88 GLY A N 1
ATOM 653 C CA . GLY A 1 88 ? 18.891 10.328 9.562 1 97.25 88 GLY A CA 1
ATOM 654 C C . GLY A 1 88 ? 18.609 8.867 9.258 1 97.25 88 GLY A C 1
ATOM 655 O O . GLY A 1 88 ? 18.938 7.984 10.055 1 97.25 88 GLY A O 1
ATOM 656 N N . PHE A 1 89 ? 17.969 8.57 8.094 1 97.69 89 PHE A N 1
ATOM 657 C CA . PHE A 1 89 ? 17.75 7.172 7.73 1 97.69 89 PHE A CA 1
ATOM 658 C C . PHE A 1 89 ? 19.078 6.43 7.637 1 97.69 89 PHE A C 1
ATOM 660 O O . PHE A 1 89 ? 20.078 6.98 7.16 1 97.69 89 PHE A O 1
ATOM 667 N N . SER A 1 90 ? 19.031 5.207 8.062 1 98.19 90 SER A N 1
ATOM 668 C CA . SER A 1 90 ? 20.188 4.32 7.883 1 98.19 90 SER A CA 1
ATOM 669 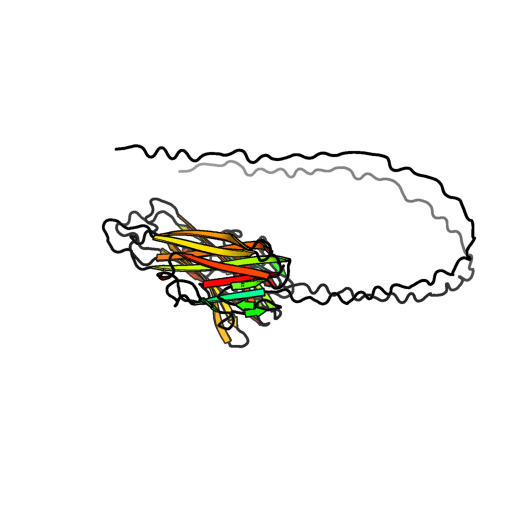C C . SER A 1 90 ? 19.734 2.914 7.504 1 98.19 90 SER A C 1
ATOM 671 O O . SER A 1 90 ? 18.594 2.527 7.762 1 98.19 90 SER A O 1
ATOM 673 N N . LEU A 1 91 ? 20.578 2.273 6.809 1 98.06 91 LEU A N 1
ATOM 674 C CA . LEU A 1 91 ? 20.359 0.892 6.398 1 98.06 91 LEU A CA 1
ATOM 675 C C . LEU A 1 91 ? 21.328 -0.046 7.105 1 98.06 91 LEU A C 1
ATOM 677 O O . LEU A 1 91 ? 22.547 0.102 6.973 1 98.06 91 LEU A O 1
ATOM 681 N N . SER A 1 92 ? 20.781 -0.911 7.934 1 95.62 92 SER A N 1
ATOM 682 C CA . SER A 1 92 ? 21.594 -1.913 8.625 1 95.62 92 SER A CA 1
ATOM 683 C C . SER A 1 92 ? 20.891 -3.268 8.641 1 95.62 92 SER A C 1
ATOM 685 O O . SER A 1 92 ? 19.688 -3.348 8.906 1 95.62 92 SER A O 1
ATOM 687 N N . ASN A 1 93 ? 21.656 -4.367 8.336 1 95.06 93 ASN A N 1
ATOM 688 C CA . ASN A 1 93 ? 21.125 -5.723 8.312 1 95.06 93 ASN A CA 1
ATOM 689 C C . ASN A 1 93 ? 19.906 -5.824 7.402 1 95.06 93 ASN A C 1
ATOM 691 O O . ASN A 1 93 ? 18.875 -6.398 7.789 1 95.06 93 ASN A O 1
ATOM 695 N N . ASN A 1 94 ? 19.922 -5.121 6.359 1 96.31 94 ASN A N 1
ATOM 696 C CA . ASN A 1 94 ? 18.938 -5.156 5.289 1 96.31 94 ASN A CA 1
ATOM 697 C C . ASN A 1 94 ? 17.609 -4.543 5.73 1 96.31 94 ASN A C 1
ATOM 699 O O . ASN A 1 94 ? 16.562 -4.875 5.188 1 96.31 94 ASN A O 1
ATOM 703 N N . SER A 1 95 ? 17.688 -3.621 6.785 1 97.62 95 SER A N 1
ATOM 704 C CA . SER A 1 95 ? 16.516 -2.945 7.312 1 97.62 95 SER A CA 1
ATOM 705 C C . SER A 1 95 ? 16.719 -1.437 7.383 1 97.62 95 SER A C 1
ATOM 707 O O . SER A 1 95 ? 17.812 -0.972 7.707 1 97.62 95 SER A O 1
ATOM 709 N N . LEU A 1 96 ? 15.711 -0.754 7.074 1 98.19 96 LEU A N 1
ATOM 710 C CA . LEU A 1 96 ? 15.719 0.698 7.219 1 98.19 96 LEU A CA 1
ATOM 711 C C . LEU A 1 96 ? 15.375 1.104 8.648 1 98.19 96 LEU A C 1
ATOM 713 O O . LEU A 1 96 ? 14.336 0.699 9.18 1 98.19 96 LEU A O 1
ATOM 717 N N . LEU A 1 97 ? 16.188 1.874 9.25 1 98.31 97 LEU A N 1
ATOM 718 C CA . LEU A 1 97 ? 15.953 2.375 10.602 1 98.31 97 LEU A CA 1
ATOM 719 C C . LEU A 1 97 ? 15.25 3.729 10.57 1 98.31 97 LEU A C 1
ATOM 721 O O . LEU A 1 97 ? 15.766 4.684 9.977 1 98.31 97 LEU A O 1
ATOM 725 N N . VAL A 1 98 ? 14.133 3.801 11.18 1 98 98 VAL A N 1
ATOM 726 C CA . VAL A 1 98 ? 13.375 5.047 11.258 1 98 98 VAL A CA 1
ATOM 727 C C . VAL A 1 98 ? 14.047 6.004 12.234 1 98 98 VAL A C 1
ATOM 729 O O . VAL A 1 98 ? 14.172 5.699 13.422 1 98 98 VAL A O 1
ATOM 732 N N . PRO A 1 99 ? 14.391 7.141 11.789 1 97.75 99 PRO A N 1
ATOM 733 C CA . PRO A 1 99 ? 15.234 8 12.617 1 97.75 99 PRO A CA 1
ATOM 734 C C . PRO A 1 99 ? 14.43 8.852 13.602 1 97.75 99 PRO A C 1
ATOM 736 O O . PRO A 1 99 ? 14.953 9.266 14.641 1 97.75 99 PRO A O 1
ATOM 739 N N . THR A 1 100 ? 13.195 9.266 13.195 1 97.12 100 THR A N 1
ATOM 740 C CA . THR A 1 100 ? 12.344 10.109 14.023 1 97.12 100 THR A CA 1
ATOM 741 C C . THR A 1 100 ? 10.891 9.664 13.93 1 97.12 100 THR A C 1
ATOM 743 O O . THR A 1 100 ? 10.445 9.188 12.883 1 97.12 100 THR A O 1
ATOM 746 N N . SER A 1 101 ? 10.195 9.82 15.078 1 96.06 101 SER A N 1
ATOM 747 C CA . SER A 1 101 ? 8.781 9.469 15.078 1 96.06 101 SER A CA 1
ATOM 748 C C . SER A 1 101 ? 7.977 10.414 14.188 1 96.06 101 SER A C 1
ATOM 750 O O . SER A 1 101 ? 8.258 11.609 14.125 1 96.06 101 SER A O 1
ATOM 752 N N . GLY A 1 102 ? 7.008 9.836 13.492 1 95.62 102 GLY A N 1
ATOM 753 C CA . GLY A 1 102 ? 6.148 10.656 12.656 1 95.62 102 GLY A CA 1
ATOM 754 C C . GLY A 1 102 ? 5.418 9.867 11.594 1 95.62 102 GLY A C 1
ATOM 755 O O . GLY A 1 102 ? 5.355 8.633 11.656 1 95.62 102 GLY A O 1
ATOM 756 N N . LEU A 1 103 ? 4.766 10.562 10.711 1 96.94 103 LEU A N 1
ATOM 757 C CA . LEU A 1 103 ? 4.07 9.961 9.578 1 96.94 103 LEU A CA 1
ATOM 758 C C . LEU A 1 103 ? 5.027 9.734 8.406 1 96.94 103 LEU A C 1
ATOM 760 O O . LEU A 1 103 ? 5.754 10.648 8.008 1 96.94 103 LEU A O 1
ATOM 764 N N . TYR A 1 104 ? 5.051 8.531 7.934 1 97.88 104 TYR A N 1
ATOM 765 C CA . TYR A 1 104 ? 5.895 8.164 6.801 1 97.88 104 TYR A CA 1
ATOM 766 C C . TYR A 1 104 ? 5.062 7.535 5.688 1 97.88 104 TYR A C 1
ATOM 768 O O . TYR A 1 104 ? 4.188 6.707 5.953 1 97.88 104 TYR A O 1
ATOM 776 N N . PHE A 1 105 ? 5.32 7.988 4.477 1 98.56 105 PHE A N 1
ATOM 777 C CA . PHE A 1 105 ? 4.883 7.18 3.344 1 98.56 105 PHE A CA 1
ATOM 778 C C . PHE A 1 105 ? 5.898 6.082 3.041 1 98.56 105 PHE A C 1
ATOM 780 O O . PHE A 1 105 ? 7.066 6.367 2.773 1 98.56 105 PHE A O 1
ATOM 787 N N . VAL A 1 106 ? 5.484 4.855 3.131 1 98.88 106 VAL A N 1
ATOM 788 C CA . VAL A 1 106 ? 6.301 3.678 2.861 1 98.88 106 VAL A CA 1
ATOM 789 C C . VAL A 1 106 ? 5.879 3.045 1.539 1 98.88 106 VAL A C 1
ATOM 791 O O . VAL A 1 106 ? 4.684 2.875 1.279 1 98.88 106 VAL A O 1
ATOM 794 N N . TYR A 1 107 ? 6.875 2.713 0.666 1 98.81 107 TYR A N 1
ATOM 795 C CA . TYR A 1 107 ? 6.527 2.158 -0.638 1 98.81 107 TYR A CA 1
ATOM 796 C C . TYR A 1 107 ? 7.531 1.093 -1.062 1 98.81 107 TYR A C 1
ATOM 798 O O . TYR A 1 107 ? 8.664 1.061 -0.564 1 98.81 107 TYR A O 1
ATOM 806 N N . SER A 1 108 ? 7.059 0.215 -1.935 1 98.69 108 SER A N 1
ATOM 807 C CA . SER A 1 108 ? 7.949 -0.789 -2.508 1 98.69 108 SER A CA 1
ATOM 808 C C . SER A 1 108 ? 7.41 -1.312 -3.836 1 98.69 108 SER A C 1
ATOM 810 O O . SER A 1 108 ? 6.199 -1.32 -4.062 1 98.69 108 SER A O 1
ATOM 812 N N . GLN A 1 109 ? 8.383 -1.676 -4.711 1 98.31 109 GLN A N 1
ATOM 813 C CA . GLN A 1 109 ? 8.031 -2.334 -5.969 1 98.31 109 GLN A CA 1
ATOM 814 C C . GLN A 1 109 ? 8.961 -3.516 -6.242 1 98.31 109 GLN A C 1
ATOM 816 O O . GLN A 1 109 ? 10.172 -3.428 -6.02 1 98.31 109 GLN A O 1
ATOM 821 N N . VAL A 1 110 ? 8.367 -4.594 -6.77 1 97.88 110 VAL A N 1
ATOM 822 C CA . VAL A 1 110 ? 9.117 -5.68 -7.387 1 97.88 110 VAL A CA 1
ATOM 823 C C . VAL A 1 110 ? 8.492 -6.043 -8.734 1 97.88 110 VAL A C 1
ATOM 825 O O . VAL A 1 110 ? 7.285 -5.883 -8.922 1 97.88 110 VAL A O 1
ATOM 828 N N . VAL A 1 111 ? 9.305 -6.477 -9.617 1 96.81 111 VAL A N 1
ATOM 829 C CA . VAL A 1 111 ? 8.859 -6.98 -10.914 1 96.81 111 VAL A CA 1
ATOM 830 C C . VAL A 1 111 ? 9.391 -8.391 -11.133 1 96.81 111 VAL A C 1
ATOM 832 O O . VAL A 1 111 ? 10.578 -8.648 -10.945 1 96.81 111 VAL A O 1
ATOM 835 N N . PHE A 1 112 ? 8.43 -9.289 -11.469 1 94.31 112 PHE A N 1
ATOM 836 C CA . PHE A 1 112 ? 8.758 -10.68 -11.742 1 94.31 112 PHE A CA 1
ATOM 837 C C . PHE A 1 112 ? 8.656 -10.977 -13.234 1 94.31 112 PHE A C 1
ATOM 839 O O . PHE A 1 112 ? 7.863 -10.352 -13.938 1 94.31 112 PHE A O 1
ATOM 846 N N . SER A 1 113 ? 9.492 -11.914 -13.625 1 91.25 113 SER A N 1
ATOM 847 C CA . SER A 1 113 ? 9.375 -12.375 -15 1 91.25 113 SER A CA 1
ATOM 848 C C . SER A 1 113 ? 9.656 -13.875 -15.102 1 91.25 113 SER A C 1
ATOM 850 O O . SER A 1 113 ? 10.25 -14.461 -14.203 1 91.25 113 SER A O 1
ATOM 852 N N . GLY A 1 114 ? 9.094 -14.477 -16.047 1 87.81 114 GLY A N 1
ATOM 853 C CA . GLY A 1 114 ? 9.328 -15.883 -16.297 1 87.81 114 GLY A CA 1
ATOM 854 C C . GLY A 1 114 ? 9.047 -16.297 -17.734 1 87.81 114 GLY A C 1
ATOM 855 O O . GLY A 1 114 ? 8.43 -15.539 -18.484 1 87.81 114 GLY A O 1
ATOM 856 N N . ALA A 1 115 ? 9.688 -17.359 -18 1 80.81 115 ALA A N 1
ATOM 857 C CA . ALA A 1 115 ? 9.445 -17.938 -19.328 1 80.81 115 ALA A CA 1
ATOM 858 C C . ALA A 1 115 ? 8.086 -18.625 -19.391 1 80.81 115 ALA A C 1
ATOM 860 O O . ALA A 1 115 ? 7.383 -18.719 -18.375 1 80.81 115 ALA A O 1
ATOM 861 N N . SER A 1 116 ? 7.66 -19.094 -20.562 1 65.75 116 SER A N 1
ATOM 862 C CA . SER A 1 116 ? 6.395 -19.797 -20.719 1 65.75 116 SER A CA 1
ATOM 863 C C . SER A 1 116 ? 6.336 -21.047 -19.828 1 65.75 116 SER A C 1
ATOM 865 O O . SER A 1 116 ? 7.375 -21.547 -19.391 1 65.75 116 SER A O 1
ATOM 867 N N . CYS A 1 117 ? 5.273 -21.078 -19.031 1 54.47 117 CYS A N 1
ATOM 868 C CA . CYS A 1 117 ? 5.102 -22.328 -18.312 1 54.47 117 CYS A CA 1
ATOM 869 C C . CYS A 1 117 ? 5.254 -23.531 -19.234 1 54.47 117 CYS A C 1
ATOM 871 O O . CYS A 1 117 ? 4.816 -23.484 -20.391 1 54.47 117 CYS A O 1
ATOM 873 N N . SER A 1 118 ? 6.23 -24.141 -18.984 1 51.84 118 SER A N 1
ATOM 874 C CA . SER A 1 118 ? 6.457 -25.375 -19.719 1 51.84 118 SER A CA 1
ATOM 875 C C . SER A 1 118 ? 5.141 -26.047 -20.109 1 51.84 118 SER A C 1
ATOM 877 O O . SER A 1 118 ? 4.125 -25.859 -19.438 1 51.84 118 SER A O 1
ATOM 879 N N . SER A 1 119 ? 5.082 -26.484 -21.375 1 50.81 119 SER A N 1
ATOM 880 C CA . SER A 1 119 ? 4.129 -27.422 -21.969 1 50.81 119 SER A CA 1
ATOM 881 C C . SER A 1 119 ? 3.729 -28.484 -20.953 1 50.81 119 SER A C 1
ATOM 883 O O . SER A 1 119 ? 3.244 -29.562 -21.344 1 50.81 119 SER A O 1
ATOM 885 N N . GLU A 1 120 ? 4.043 -28.156 -19.75 1 53.88 120 GLU A N 1
ATOM 886 C CA . GLU A 1 120 ? 3.719 -29.328 -18.953 1 53.88 120 GLU A CA 1
ATOM 887 C C . GLU A 1 120 ? 2.209 -29.516 -18.828 1 53.88 120 GLU A C 1
ATOM 889 O O . GLU A 1 120 ? 1.447 -28.562 -18.969 1 53.88 120 GLU A O 1
ATOM 894 N N . ILE A 1 121 ? 1.835 -30.719 -18.953 1 54.47 121 ILE A N 1
ATOM 895 C CA . ILE A 1 121 ? 0.475 -31.234 -18.922 1 54.47 121 ILE A CA 1
ATOM 896 C C . ILE A 1 121 ? -0.323 -30.547 -17.828 1 54.47 121 ILE A C 1
ATOM 898 O O . ILE A 1 121 ? -1.483 -30.172 -18.031 1 54.47 121 ILE A O 1
ATOM 902 N N . THR A 1 122 ? 0.323 -30.328 -16.672 1 57.41 122 THR A N 1
ATOM 903 C CA . THR A 1 122 ? -0.424 -29.672 -15.602 1 57.41 122 THR A CA 1
ATOM 904 C C . THR A 1 122 ? 0.304 -28.406 -15.141 1 57.41 122 THR A C 1
ATOM 906 O O . THR A 1 122 ? 1.267 -28.484 -14.375 1 57.41 122 THR A O 1
ATOM 909 N N . PRO A 1 123 ? 0.036 -27.344 -15.805 1 59.59 123 PRO A N 1
ATOM 910 C CA . PRO A 1 123 ? 0.768 -26.141 -15.398 1 59.59 123 PRO A CA 1
ATOM 911 C C . PRO A 1 123 ? 0.562 -25.797 -13.93 1 59.59 123 PRO A C 1
ATOM 913 O O . PRO A 1 123 ? -0.568 -25.828 -13.43 1 59.59 123 PRO A O 1
ATOM 916 N N . THR A 1 124 ? 1.595 -25.922 -13.078 1 69.94 124 THR A N 1
ATOM 917 C CA . THR A 1 124 ? 1.53 -25.547 -11.672 1 69.94 124 THR A CA 1
ATOM 918 C C . THR A 1 124 ? 1.482 -24.016 -11.523 1 69.94 124 THR A C 1
ATOM 920 O O . THR A 1 124 ? 2.227 -23.297 -12.188 1 69.94 124 THR A O 1
ATOM 923 N N . LEU A 1 125 ? 0.583 -23.516 -10.734 1 78.94 125 LEU A N 1
ATOM 924 C CA . LEU A 1 125 ? 0.427 -22.094 -10.438 1 78.94 125 LEU A CA 1
ATOM 925 C C . LEU A 1 125 ? 1.606 -21.578 -9.617 1 78.94 125 LEU A C 1
ATOM 927 O O . LEU A 1 125 ? 2.033 -22.219 -8.656 1 78.94 125 LEU A O 1
ATOM 931 N N . LEU A 1 126 ? 2.174 -20.547 -10.117 1 84.56 126 LEU A N 1
ATOM 932 C CA . LEU A 1 126 ? 3.238 -19.859 -9.391 1 84.56 126 LEU A CA 1
ATOM 933 C C . LEU A 1 126 ? 2.67 -18.766 -8.508 1 84.56 126 LEU A C 1
ATOM 935 O O . LEU A 1 126 ? 1.907 -17.906 -8.977 1 84.56 126 LEU A O 1
ATOM 939 N N . TYR A 1 127 ? 3.035 -18.812 -7.223 1 89.69 127 TYR A N 1
ATOM 940 C CA . TYR A 1 127 ? 2.611 -17.812 -6.258 1 89.69 127 TYR A CA 1
ATOM 941 C C . TYR A 1 127 ? 3.725 -16.797 -6 1 89.69 127 TYR A C 1
ATOM 943 O O . TYR A 1 127 ? 4.84 -17.172 -5.637 1 89.69 127 TYR A O 1
ATOM 951 N N . LEU A 1 128 ? 3.408 -15.539 -6.281 1 94.5 128 LEU A N 1
ATOM 952 C CA . LEU A 1 128 ? 4.312 -14.414 -6.062 1 94.5 128 LEU A CA 1
ATOM 953 C C . LEU A 1 128 ? 3.795 -13.516 -4.945 1 94.5 128 LEU A C 1
ATOM 955 O O . LEU A 1 128 ? 2.605 -13.195 -4.902 1 94.5 128 LEU A O 1
ATOM 959 N N . SER A 1 129 ? 4.668 -13.164 -4.016 1 96.88 129 SER A N 1
ATOM 960 C CA . SER A 1 129 ? 4.25 -12.266 -2.951 1 96.88 129 SER A CA 1
ATOM 961 C C . SER A 1 129 ? 5.348 -11.266 -2.611 1 96.88 129 SER A C 1
ATOM 963 O O . SER A 1 129 ? 6.531 -11.539 -2.822 1 96.88 129 SER A O 1
ATOM 965 N N . HIS A 1 130 ? 4.977 -10.133 -2.119 1 97.94 130 HIS A N 1
ATOM 966 C CA . HIS A 1 130 ? 5.875 -9.086 -1.636 1 97.94 130 HIS A CA 1
ATOM 967 C C . HIS A 1 130 ? 5.254 -8.32 -0.471 1 97.94 130 HIS A C 1
ATOM 969 O O . HIS A 1 130 ? 4.137 -7.816 -0.581 1 97.94 130 HIS A O 1
ATOM 975 N N . GLU A 1 131 ? 6.027 -8.266 0.621 1 98.38 131 GLU A N 1
ATOM 976 C CA . GLU A 1 131 ? 5.539 -7.625 1.836 1 98.38 131 GLU A CA 1
ATOM 977 C C . GLU A 1 131 ? 6.566 -6.645 2.393 1 98.38 131 GLU A C 1
ATOM 979 O O . GLU A 1 131 ? 7.773 -6.871 2.277 1 98.38 131 GLU A O 1
ATOM 984 N N . VAL A 1 132 ? 6.09 -5.551 2.949 1 98.62 132 VAL A N 1
ATOM 985 C CA . VAL A 1 132 ? 6.895 -4.691 3.814 1 98.62 132 VAL A CA 1
ATOM 986 C C . VAL A 1 132 ? 6.559 -4.977 5.277 1 98.62 132 VAL A C 1
ATOM 988 O O . VAL A 1 132 ? 5.395 -4.938 5.672 1 98.62 132 VAL A O 1
ATOM 991 N N . LEU A 1 133 ? 7.602 -5.227 6.051 1 98.06 133 LEU A N 1
ATOM 992 C CA . LEU A 1 133 ? 7.453 -5.605 7.453 1 98.06 133 LEU A CA 1
ATOM 993 C C . LEU A 1 133 ? 7.973 -4.508 8.375 1 98.06 133 LEU A C 1
ATOM 995 O O . LEU A 1 133 ? 8.977 -3.859 8.062 1 98.06 133 LEU A O 1
ATOM 999 N N . LEU A 1 134 ? 7.289 -4.391 9.469 1 97.75 134 LEU A N 1
ATOM 1000 C CA . LEU A 1 134 ? 7.723 -3.502 10.547 1 97.75 134 LEU A CA 1
ATOM 1001 C C . LEU A 1 134 ? 8.148 -4.297 11.773 1 97.75 134 LEU A C 1
ATOM 1003 O O . LEU A 1 134 ? 7.398 -5.148 12.258 1 97.75 134 LEU A O 1
ATOM 1007 N N . PHE A 1 135 ? 9.328 -4.105 12.242 1 97.31 135 PHE A N 1
ATOM 1008 C CA . PHE A 1 135 ? 9.727 -4.492 13.594 1 97.31 135 PHE A CA 1
ATOM 1009 C C . PHE A 1 135 ? 9.664 -3.303 14.539 1 97.31 135 PHE A C 1
ATOM 1011 O O . PHE A 1 135 ? 10.492 -2.395 14.461 1 97.31 135 PHE A O 1
ATOM 1018 N N . SER A 1 136 ? 8.656 -3.346 15.336 1 90.75 136 SER A N 1
ATOM 1019 C CA . SER A 1 136 ? 8.445 -2.242 16.266 1 90.75 136 SER A CA 1
ATOM 1020 C C . SER A 1 136 ? 9.461 -2.281 17.406 1 90.75 136 SER A C 1
ATOM 1022 O O . SER A 1 136 ? 9.578 -3.293 18.109 1 90.75 136 SER A O 1
ATOM 1024 N N . SER A 1 137 ? 10.125 -1.252 17.594 1 84.38 137 SER A N 1
ATOM 1025 C CA . SER A 1 137 ? 11.086 -1.148 18.688 1 84.38 137 SER A CA 1
ATOM 1026 C C . SER A 1 137 ? 10.383 -1.125 20.047 1 84.38 137 SER A C 1
ATOM 1028 O O . SER A 1 137 ? 10.914 -1.637 21.031 1 84.38 137 SER A O 1
ATOM 1030 N N . LYS A 1 138 ? 9.203 -0.617 20 1 84.06 138 LYS A N 1
ATOM 1031 C CA . LYS A 1 138 ? 8.438 -0.476 21.234 1 84.06 138 LYS A CA 1
ATOM 1032 C C . LYS A 1 138 ? 7.832 -1.809 21.656 1 84.06 138 LYS A C 1
ATOM 1034 O O . LYS A 1 138 ? 7.898 -2.18 22.828 1 84.06 138 LYS A O 1
ATOM 1039 N N . TYR A 1 139 ? 7.332 -2.605 20.781 1 84.56 139 TYR A N 1
ATOM 1040 C CA . TYR A 1 139 ? 6.547 -3.789 21.109 1 84.56 139 TYR A CA 1
ATOM 1041 C C . TYR A 1 139 ? 7.316 -5.062 20.781 1 84.56 139 TYR A C 1
ATOM 1043 O O . TYR A 1 139 ? 6.914 -6.16 21.188 1 84.56 139 TYR A O 1
ATOM 1051 N N . GLN A 1 140 ? 8.453 -4.934 20.062 1 87.31 140 GLN A N 1
ATOM 1052 C CA . GLN A 1 140 ? 9.312 -6.047 19.688 1 87.31 140 GLN A CA 1
ATOM 1053 C C . GLN A 1 140 ? 8.539 -7.121 18.938 1 87.31 140 GLN A C 1
ATOM 1055 O O . GLN A 1 140 ? 8.609 -8.305 19.281 1 87.31 140 GLN A O 1
ATOM 1060 N N . VAL A 1 141 ? 7.656 -6.68 18.047 1 87.62 141 VAL A N 1
ATOM 1061 C CA . VAL A 1 141 ? 6.859 -7.574 17.219 1 87.62 141 VAL A CA 1
ATOM 1062 C C . VAL A 1 141 ? 7.035 -7.203 15.742 1 87.62 141 VAL A C 1
ATOM 1064 O O . VAL A 1 141 ? 7.281 -6.043 15.414 1 87.62 141 VAL A O 1
ATOM 1067 N N . HIS A 1 142 ? 7.035 -8.273 14.977 1 90.12 142 HIS A N 1
ATOM 1068 C CA . HIS A 1 142 ? 6.98 -8.102 13.523 1 90.12 142 HIS A CA 1
ATOM 1069 C C . HIS A 1 142 ? 5.539 -8.047 13.031 1 90.12 142 HIS A C 1
ATOM 1071 O O . HIS A 1 142 ? 4.715 -8.875 13.414 1 90.12 142 HIS A O 1
ATOM 1077 N N . VAL A 1 143 ? 5.266 -7.031 12.266 1 94.12 143 VAL A N 1
ATOM 1078 C CA . VAL A 1 143 ? 3.926 -6.941 11.695 1 94.12 143 VAL A CA 1
ATOM 1079 C C . VAL A 1 143 ? 4.02 -6.559 10.219 1 94.12 143 VAL A C 1
ATOM 1081 O O . VAL A 1 143 ? 4.828 -5.707 9.844 1 94.12 143 VAL A O 1
ATOM 1084 N N . PRO A 1 144 ? 3.215 -7.203 9.367 1 96.88 144 PRO A N 1
ATOM 1085 C CA . PRO A 1 144 ? 3.162 -6.742 7.977 1 96.88 144 PRO A CA 1
ATOM 1086 C C . PRO A 1 144 ? 2.422 -5.414 7.828 1 96.88 144 PRO A C 1
ATOM 1088 O O . PRO A 1 144 ? 1.317 -5.254 8.352 1 96.88 144 PRO A O 1
ATOM 1091 N N . LEU A 1 145 ? 3.039 -4.469 7.199 1 97.94 145 LEU A N 1
ATOM 1092 C CA . LEU A 1 145 ? 2.406 -3.189 6.891 1 97.94 145 LEU A CA 1
ATOM 1093 C C . LEU A 1 145 ? 1.719 -3.236 5.531 1 97.94 145 LEU A C 1
ATOM 1095 O O . LEU A 1 145 ? 0.605 -2.73 5.375 1 97.94 145 LEU A O 1
ATOM 1099 N N . LEU A 1 146 ? 2.441 -3.746 4.539 1 98.5 146 LEU A N 1
ATOM 1100 C CA . LEU A 1 146 ? 2.006 -3.852 3.15 1 98.5 146 LEU A CA 1
ATOM 1101 C C . LEU A 1 146 ? 2.168 -5.277 2.637 1 98.5 146 LEU A C 1
ATOM 1103 O O . LEU A 1 146 ? 3.252 -5.855 2.73 1 98.5 146 LEU A O 1
ATOM 1107 N N . SER A 1 147 ? 1.106 -5.852 2.174 1 98.31 147 SER A N 1
ATOM 1108 C CA . SER A 1 147 ? 1.138 -7.199 1.616 1 98.31 147 SER A CA 1
ATOM 1109 C C . SER A 1 147 ? 0.371 -7.273 0.299 1 98.31 147 SER A C 1
ATOM 1111 O O . SER A 1 147 ? -0.787 -6.855 0.226 1 98.31 147 SER A O 1
ATOM 1113 N N . ALA A 1 148 ? 1.013 -7.777 -0.703 1 97.75 148 ALA A N 1
ATOM 1114 C CA . ALA A 1 148 ? 0.369 -8.008 -1.994 1 97.75 148 ALA A CA 1
ATOM 1115 C C . ALA A 1 148 ? 0.875 -9.289 -2.643 1 97.75 148 ALA A C 1
ATOM 1117 O O . ALA A 1 148 ? 2.004 -9.719 -2.387 1 97.75 148 ALA A O 1
ATOM 1118 N N . GLN A 1 149 ? 0.027 -9.898 -3.412 1 95.06 149 GLN A N 1
ATOM 1119 C CA . GLN A 1 149 ? 0.333 -11.188 -4.027 1 95.06 149 GLN A CA 1
ATOM 1120 C C . GLN A 1 149 ? -0.236 -11.273 -5.441 1 95.06 149 GLN A C 1
ATOM 1122 O O . GLN A 1 149 ? -1.209 -10.586 -5.766 1 95.06 149 GLN A O 1
ATOM 1127 N N . LYS A 1 150 ? 0.415 -12.086 -6.242 1 91.25 150 LYS A N 1
ATOM 1128 C CA . LYS A 1 150 ? -0.046 -12.43 -7.582 1 91.25 150 LYS A CA 1
ATOM 1129 C C . LYS A 1 150 ? 0.211 -13.898 -7.895 1 91.25 150 LYS A C 1
ATOM 1131 O O . LYS A 1 150 ? 1.249 -14.445 -7.516 1 91.25 150 LYS A O 1
ATOM 1136 N N . SER A 1 151 ? -0.771 -14.445 -8.484 1 88 151 SER A N 1
ATOM 1137 C CA . SER A 1 151 ? -0.55 -15.781 -9.031 1 88 151 SER A CA 1
ATOM 1138 C C . SER A 1 151 ? -0.379 -15.734 -10.547 1 88 151 SER A C 1
ATOM 1140 O O . SER A 1 151 ? -0.991 -14.898 -11.219 1 88 151 SER A O 1
ATOM 1142 N N . VAL A 1 152 ? 0.518 -16.578 -11.023 1 80.38 152 VAL A N 1
ATOM 1143 C CA . VAL A 1 152 ? 0.79 -16.672 -12.453 1 80.38 152 VAL A CA 1
ATOM 1144 C C . VAL A 1 152 ? 0.643 -18.125 -12.914 1 80.38 152 VAL A C 1
ATOM 1146 O O . VAL A 1 152 ? 1.112 -19.047 -12.25 1 80.38 152 VAL A O 1
ATOM 1149 N N . CYS A 1 153 ? -0.193 -18.25 -13.969 1 73.12 153 CYS A N 1
ATOM 1150 C CA . CYS A 1 153 ? -0.192 -19.547 -14.633 1 73.12 153 CYS A CA 1
ATOM 1151 C C . CYS A 1 153 ? 0.865 -19.609 -15.727 1 73.12 153 CYS A C 1
ATOM 1153 O O . CYS A 1 153 ? 0.665 -19.062 -16.812 1 73.12 153 CYS A O 1
ATOM 1155 N N . PRO A 1 154 ? 1.878 -20.031 -15.461 1 58.5 154 PRO A N 1
ATOM 1156 C CA . PRO A 1 154 ? 2.959 -20.016 -16.453 1 58.5 154 PRO A CA 1
ATOM 1157 C C . PRO A 1 154 ? 2.592 -20.734 -17.734 1 58.5 154 PRO A C 1
ATOM 1159 O O . PRO A 1 154 ? 3.146 -20.438 -18.797 1 58.5 154 PRO A O 1
ATOM 1162 N N . GLY A 1 155 ? 1.448 -21.531 -17.656 1 57 155 GLY A N 1
ATOM 1163 C CA . GLY A 1 155 ? 1.053 -22.266 -18.844 1 57 155 GLY A CA 1
ATOM 1164 C C . GLY A 1 155 ? 0.542 -21.375 -19.953 1 57 155 GLY A C 1
ATOM 1165 O O . GLY A 1 155 ? 0.182 -21.859 -21.031 1 57 155 GLY A O 1
ATOM 1166 N N . THR A 1 156 ? 0.521 -20.188 -19.625 1 57.09 156 THR A N 1
ATOM 1167 C CA . THR A 1 156 ? 0.19 -19.359 -20.781 1 57.09 156 THR A CA 1
ATOM 1168 C C . THR A 1 156 ? 1.312 -19.406 -21.812 1 57.09 156 THR A C 1
ATOM 1170 O O . THR A 1 156 ? 2.465 -19.688 -21.469 1 57.09 156 THR A O 1
ATOM 1173 N N . GLN A 1 157 ? 0.919 -19.5 -23.156 1 61.72 157 GLN A N 1
ATOM 1174 C CA . GLN A 1 157 ? 1.715 -19.734 -24.359 1 61.72 157 GLN A CA 1
ATOM 1175 C C . GLN A 1 157 ? 2.811 -18.672 -24.5 1 61.72 157 GLN A C 1
ATOM 1177 O O . GLN A 1 157 ? 3.443 -18.562 -25.547 1 61.72 157 GLN A O 1
ATOM 1182 N N . GLY A 1 158 ? 3.475 -18.281 -23.203 1 71.75 158 GLY A N 1
ATOM 1183 C CA . GLY A 1 158 ? 4.582 -17.375 -23.469 1 71.75 158 GLY A CA 1
ATOM 1184 C C . GLY A 1 158 ? 5.145 -16.734 -22.219 1 71.75 158 GLY A C 1
ATOM 1185 O O . GLY A 1 158 ? 4.727 -17.062 -21.094 1 71.75 158 GLY A O 1
ATOM 1186 N N . PRO A 1 159 ? 6.211 -15.938 -22.531 1 82.06 159 PRO A N 1
ATOM 1187 C CA . PRO A 1 159 ? 6.82 -15.211 -21.422 1 82.06 159 PRO A CA 1
ATOM 1188 C C . PRO A 1 159 ? 5.828 -14.312 -20.688 1 82.06 159 PRO A C 1
ATOM 1190 O O . PRO A 1 159 ? 4.859 -13.844 -21.281 1 82.06 159 PRO A O 1
ATOM 1193 N N . TRP A 1 160 ? 6.039 -14.281 -19.359 1 85.94 160 TRP A N 1
ATOM 1194 C CA . TRP A 1 160 ? 5.156 -13.445 -18.547 1 85.94 160 TRP A CA 1
ATOM 1195 C C . TRP A 1 160 ? 5.953 -12.445 -17.719 1 85.94 160 TRP A C 1
ATOM 1197 O O . TRP A 1 160 ? 7.145 -12.641 -17.484 1 85.94 160 TRP A O 1
ATOM 1207 N N . MET A 1 161 ? 5.375 -11.242 -17.438 1 90.12 161 MET A N 1
ATOM 1208 C CA . MET A 1 161 ? 5.871 -10.227 -16.516 1 90.12 161 MET A CA 1
ATOM 1209 C C . MET A 1 161 ? 4.762 -9.766 -15.57 1 90.12 161 MET A C 1
ATOM 1211 O O . MET A 1 161 ? 3.617 -9.594 -15.992 1 90.12 161 MET A O 1
ATOM 1215 N N . ARG A 1 162 ? 5.129 -9.648 -14.211 1 92.94 162 ARG A N 1
ATOM 1216 C CA . ARG A 1 162 ? 4.184 -9.18 -13.203 1 92.94 162 ARG A CA 1
ATOM 1217 C C . ARG A 1 162 ? 4.84 -8.18 -12.266 1 92.94 162 ARG A C 1
ATOM 1219 O O . ARG A 1 162 ? 5.938 -8.422 -11.758 1 92.94 162 ARG A O 1
ATOM 1226 N N . SER A 1 163 ? 4.16 -7.051 -12.078 1 96 163 SER A N 1
ATOM 1227 C CA . SER A 1 163 ? 4.648 -6.055 -11.125 1 96 163 SER A CA 1
ATOM 1228 C C . SER A 1 163 ? 3.771 -6.004 -9.883 1 96 163 SER A C 1
ATOM 1230 O O . SER A 1 163 ? 2.553 -6.164 -9.961 1 96 163 SER A O 1
ATOM 1232 N N . ILE A 1 164 ? 4.414 -5.848 -8.734 1 97.62 164 ILE A N 1
ATOM 1233 C CA . ILE A 1 164 ? 3.725 -5.551 -7.48 1 97.62 164 ILE A CA 1
ATOM 1234 C C . ILE A 1 164 ? 4.246 -4.234 -6.902 1 97.62 164 ILE A C 1
ATOM 1236 O O . ILE A 1 164 ? 5.414 -4.133 -6.527 1 97.62 164 ILE A O 1
ATOM 1240 N N . TYR A 1 165 ? 3.449 -3.242 -6.938 1 97.81 165 TYR A N 1
ATOM 1241 C CA . TYR A 1 165 ? 3.725 -1.971 -6.273 1 97.81 165 TYR A CA 1
ATOM 1242 C C . TYR A 1 165 ? 2.744 -1.726 -5.137 1 97.81 165 TYR A C 1
ATOM 1244 O O . TYR A 1 165 ? 1.552 -2.018 -5.262 1 97.81 165 TYR A O 1
ATOM 1252 N N . GLN A 1 166 ? 3.234 -1.172 -4.02 1 98.12 166 GLN A N 1
ATOM 1253 C CA . GLN A 1 166 ? 2.438 -0.79 -2.859 1 98.12 166 GLN A CA 1
ATOM 1254 C C . GLN A 1 166 ? 2.973 0.49 -2.223 1 98.12 166 GLN A C 1
ATOM 1256 O O . GLN A 1 166 ? 4.168 0.776 -2.301 1 98.12 166 GLN A O 1
ATOM 1261 N N . GLY A 1 167 ? 2.092 1.205 -1.58 1 98.56 167 GLY A N 1
ATOM 1262 C CA . GLY A 1 167 ? 2.465 2.367 -0.79 1 98.56 167 GLY A CA 1
ATOM 1263 C C . GLY A 1 167 ? 1.35 2.859 0.113 1 98.56 167 GLY A C 1
ATOM 1264 O O . GLY A 1 167 ? 0.177 2.83 -0.267 1 98.56 167 GLY A O 1
ATOM 1265 N N . ALA A 1 168 ? 1.685 3.275 1.225 1 98.69 168 ALA A N 1
ATOM 1266 C CA . ALA A 1 168 ? 0.717 3.797 2.188 1 98.69 168 ALA A CA 1
ATOM 1267 C C . ALA A 1 168 ? 1.41 4.617 3.27 1 98.69 168 ALA A C 1
ATOM 1269 O O . ALA A 1 168 ? 2.635 4.574 3.402 1 98.69 168 ALA A O 1
ATOM 1270 N N . VAL A 1 169 ? 0.58 5.367 4.008 1 98.25 169 VAL A N 1
ATOM 1271 C CA . VAL A 1 169 ? 1.111 6.172 5.102 1 98.25 169 VAL A CA 1
ATOM 1272 C C . VAL A 1 169 ? 0.939 5.43 6.422 1 98.25 169 VAL A C 1
ATOM 1274 O O . VAL A 1 169 ? -0.106 4.824 6.672 1 98.25 169 VAL A O 1
ATOM 1277 N N . PHE A 1 170 ? 1.96 5.508 7.246 1 97.69 170 PHE A N 1
ATOM 1278 C CA . PHE A 1 170 ? 1.935 4.883 8.562 1 97.69 170 PHE A CA 1
ATOM 1279 C C . PHE A 1 170 ? 2.516 5.816 9.617 1 97.69 170 PHE A C 1
ATOM 1281 O O . PHE A 1 170 ? 3.373 6.648 9.312 1 97.69 170 PHE A O 1
ATOM 1288 N N . LEU A 1 171 ? 2.004 5.672 10.812 1 95.12 171 LEU A N 1
ATOM 1289 C CA . LEU A 1 171 ? 2.658 6.262 11.977 1 95.12 171 LEU A CA 1
ATOM 1290 C C . LEU A 1 171 ? 3.791 5.367 12.469 1 95.12 171 LEU A C 1
ATOM 1292 O O . LEU A 1 171 ? 3.549 4.254 12.938 1 95.12 171 LEU A O 1
ATOM 1296 N N . LEU A 1 172 ? 5.004 5.898 12.367 1 96.25 172 LEU A N 1
ATOM 1297 C CA . LEU A 1 172 ? 6.164 5.117 12.789 1 96.25 172 LEU A CA 1
ATOM 1298 C C . LEU A 1 172 ? 6.871 5.785 13.961 1 96.25 172 LEU A C 1
ATOM 1300 O O . LEU A 1 172 ? 6.742 6.996 14.164 1 96.25 172 LEU A O 1
ATOM 1304 N N . THR A 1 173 ? 7.59 5.008 14.734 1 95.62 173 THR A N 1
ATOM 1305 C CA . THR A 1 173 ? 8.344 5.465 15.898 1 95.62 173 THR A CA 1
ATOM 1306 C C . THR A 1 173 ? 9.844 5.395 15.633 1 95.62 173 THR A C 1
ATOM 1308 O O . THR A 1 173 ? 10.32 4.473 14.969 1 95.62 173 THR A O 1
ATOM 1311 N N . GLN A 1 174 ? 10.492 6.375 16.25 1 96.81 174 GLN A N 1
ATOM 1312 C CA . GLN A 1 174 ? 11.953 6.324 16.172 1 96.81 174 GLN A CA 1
ATOM 1313 C C . GLN A 1 174 ? 12.477 4.965 16.625 1 96.81 174 GLN A C 1
ATOM 1315 O O . GLN A 1 174 ? 12.086 4.457 17.672 1 96.81 174 GLN A O 1
ATOM 1320 N N . GLY A 1 175 ? 13.344 4.383 15.805 1 96.81 175 GLY A N 1
ATOM 1321 C CA . GLY A 1 175 ? 13.938 3.104 16.156 1 96.81 175 GLY A CA 1
ATOM 1322 C C . GLY A 1 175 ? 13.258 1.926 15.492 1 96.81 175 GLY A C 1
ATOM 1323 O O . GLY A 1 175 ? 13.766 0.805 15.523 1 96.81 175 GLY A O 1
ATOM 1324 N N . ASP A 1 176 ? 12.07 2.15 14.922 1 97.5 176 ASP A N 1
ATOM 1325 C CA . ASP A 1 176 ? 11.414 1.107 14.141 1 97.5 176 ASP A CA 1
ATOM 1326 C C . ASP A 1 176 ? 12.297 0.657 12.977 1 97.5 176 ASP A C 1
ATOM 1328 O O . ASP A 1 176 ? 13.078 1.445 12.445 1 97.5 176 ASP A O 1
ATOM 1332 N N . LEU A 1 177 ? 12.125 -0.579 12.625 1 98.31 177 LEU A N 1
ATOM 1333 C CA . LEU A 1 177 ? 12.852 -1.14 11.492 1 98.31 177 LEU A CA 1
ATOM 1334 C C . LEU A 1 177 ? 11.898 -1.591 10.398 1 98.31 177 LEU A C 1
ATOM 1336 O O . LEU A 1 177 ? 10.922 -2.301 10.672 1 98.31 177 LEU A O 1
ATOM 1340 N N . LEU A 1 178 ? 12.164 -1.147 9.172 1 98.56 178 LEU A N 1
ATOM 1341 C CA . LEU A 1 178 ? 11.406 -1.593 8 1 98.56 178 LEU A CA 1
ATOM 1342 C C . LEU A 1 178 ? 12.219 -2.584 7.176 1 98.56 178 LEU A C 1
ATOM 1344 O O . LEU A 1 178 ? 13.383 -2.328 6.859 1 98.56 178 LEU A O 1
ATOM 1348 N N . SER A 1 179 ? 11.648 -3.689 6.836 1 97.94 179 SER A N 1
ATOM 1349 C CA . SER A 1 179 ? 12.258 -4.695 5.977 1 97.94 179 SER A CA 1
ATOM 1350 C C . SER A 1 179 ? 11.25 -5.266 4.988 1 97.94 179 SER A C 1
ATOM 1352 O O . SER A 1 179 ? 10.094 -4.84 4.953 1 97.94 179 SER A O 1
ATOM 1354 N N . THR A 1 180 ? 11.711 -6.164 4.074 1 97.69 180 THR A N 1
ATOM 1355 C CA . THR A 1 180 ? 10.797 -6.758 3.1 1 97.69 180 THR A CA 1
ATOM 1356 C C . THR A 1 180 ? 10.93 -8.281 3.094 1 97.69 180 THR A C 1
ATOM 1358 O O . THR A 1 180 ? 11.945 -8.82 3.535 1 97.69 180 THR A O 1
ATOM 1361 N N . HIS A 1 181 ? 9.867 -8.906 2.686 1 96.88 181 HIS A N 1
ATOM 1362 C CA . HIS A 1 181 ? 9.836 -10.336 2.402 1 96.88 181 HIS A CA 1
ATOM 1363 C C . HIS A 1 181 ? 9.195 -10.617 1.044 1 96.88 181 HIS A C 1
ATOM 1365 O O . HIS A 1 181 ? 8.117 -10.102 0.743 1 96.88 181 HIS A O 1
ATOM 1371 N N . THR A 1 182 ? 9.914 -11.469 0.234 1 96.31 182 THR A N 1
ATOM 1372 C CA . THR A 1 182 ? 9.445 -11.734 -1.122 1 96.31 182 THR A CA 1
ATOM 1373 C C . THR A 1 182 ? 9.453 -13.227 -1.42 1 96.31 182 THR A C 1
ATOM 1375 O O . THR A 1 182 ? 10.445 -13.914 -1.15 1 96.31 182 THR A O 1
ATOM 1378 N N . ASP A 1 183 ? 8.32 -13.742 -1.903 1 95.25 183 ASP A N 1
ATOM 1379 C CA . ASP A 1 183 ? 8.258 -15.07 -2.504 1 95.25 183 ASP A CA 1
ATOM 1380 C C . ASP A 1 183 ? 8.406 -15 -4.02 1 95.25 183 ASP A C 1
ATOM 1382 O O . ASP A 1 183 ? 7.781 -14.156 -4.672 1 95.25 183 ASP A O 1
ATOM 1386 N N . GLY A 1 184 ? 9.195 -15.875 -4.598 1 93.31 184 GLY A N 1
ATOM 1387 C CA . GLY A 1 184 ? 9.453 -15.867 -6.031 1 93.31 184 GLY A CA 1
ATOM 1388 C C . GLY A 1 184 ? 10.727 -15.133 -6.406 1 93.31 184 GLY A C 1
ATOM 1389 O O . GLY A 1 184 ? 10.812 -14.547 -7.484 1 93.31 184 GLY A O 1
ATOM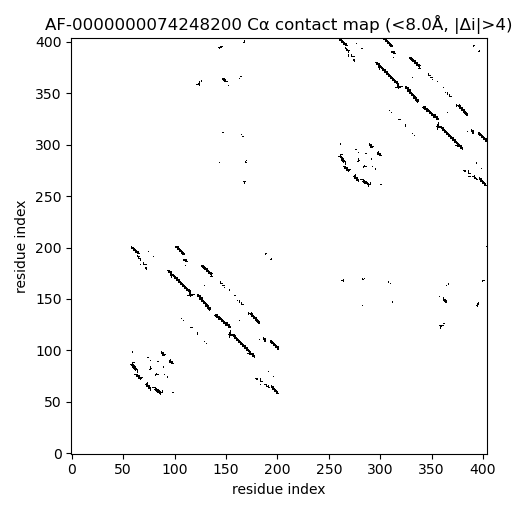 1390 N N . ILE A 1 185 ? 11.688 -15.141 -5.531 1 93.88 185 ILE A N 1
ATOM 1391 C CA . ILE A 1 185 ? 12.922 -14.383 -5.668 1 93.88 185 ILE A CA 1
ATOM 1392 C C . ILE A 1 185 ? 13.617 -14.758 -6.973 1 93.88 185 ILE A C 1
ATOM 1394 O O . ILE A 1 185 ? 14.211 -13.906 -7.641 1 93.88 185 ILE A O 1
ATOM 1398 N N . SER A 1 186 ? 13.547 -16 -7.375 1 90.94 186 SER A N 1
ATOM 1399 C CA . SER A 1 186 ? 14.234 -16.469 -8.57 1 90.94 186 SER A CA 1
ATOM 1400 C C . SER A 1 186 ? 13.633 -15.852 -9.828 1 90.94 186 SER A C 1
ATOM 1402 O O . SER A 1 186 ? 14.227 -15.938 -10.914 1 90.94 186 SER A O 1
ATOM 1404 N N . HIS A 1 187 ? 12.477 -15.211 -9.734 1 91.88 187 HIS A N 1
ATOM 1405 C CA . HIS A 1 187 ? 11.797 -14.648 -10.898 1 91.88 187 HIS A CA 1
ATOM 1406 C C . HIS A 1 187 ? 11.922 -13.125 -10.93 1 91.88 187 HIS A C 1
ATOM 1408 O O . HIS A 1 187 ? 11.367 -12.477 -11.812 1 91.88 187 HIS A O 1
ATOM 1414 N N . LEU A 1 188 ? 12.703 -12.555 -10.031 1 94.69 188 LEU A N 1
ATOM 1415 C CA . LEU A 1 188 ? 12.797 -11.102 -9.945 1 94.69 188 LEU A CA 1
ATOM 1416 C C . LEU A 1 188 ? 13.641 -10.539 -11.078 1 94.69 188 LEU A C 1
ATOM 1418 O O . LEU A 1 188 ? 14.688 -11.102 -11.422 1 94.69 188 LEU A O 1
ATOM 1422 N N . LEU A 1 189 ? 13.133 -9.508 -11.656 1 92.31 189 LEU A N 1
ATOM 1423 C CA . LEU A 1 189 ? 13.938 -8.758 -12.617 1 92.31 189 LEU A CA 1
ATOM 1424 C C . LEU A 1 189 ? 15.047 -7.984 -11.914 1 92.31 189 LEU A C 1
ATOM 1426 O O . LEU A 1 189 ? 14.812 -7.359 -10.875 1 92.31 189 LEU A O 1
ATOM 1430 N N . GLN A 1 190 ? 16.156 -8.031 -12.477 1 87.75 190 GLN A N 1
ATOM 1431 C CA . GLN A 1 190 ? 17.297 -7.344 -11.891 1 87.75 190 GLN A CA 1
ATOM 1432 C C . GLN A 1 190 ? 17.469 -5.953 -12.5 1 87.75 190 GLN A C 1
ATOM 1434 O O . GLN A 1 190 ? 18.281 -5.773 -13.422 1 87.75 190 GLN A O 1
ATOM 1439 N N . SER A 1 191 ? 16.828 -4.984 -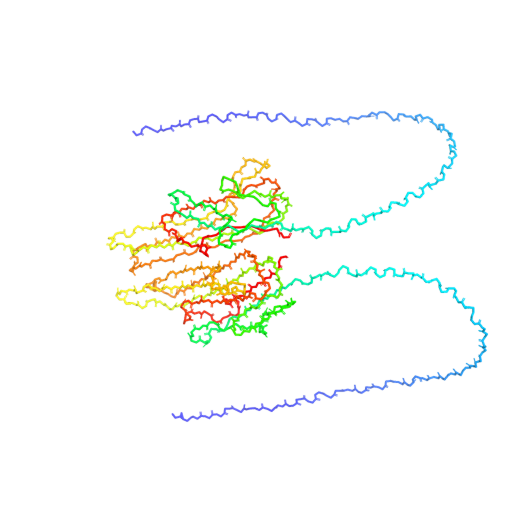12.039 1 90.88 191 SER A N 1
ATOM 1440 C CA . SER A 1 191 ? 16.906 -3.596 -12.484 1 90.88 191 SER A CA 1
ATOM 1441 C C . SER A 1 191 ? 16.594 -2.633 -11.344 1 90.88 191 SER A C 1
ATOM 1443 O O . SER A 1 191 ? 15.609 -2.822 -10.617 1 90.88 191 SER A O 1
ATOM 1445 N N . PRO A 1 192 ? 17.391 -1.609 -11.242 1 91.44 192 PRO A N 1
ATOM 1446 C CA . PRO A 1 192 ? 17.156 -0.633 -10.172 1 91.44 192 PRO A CA 1
ATOM 1447 C C . PRO A 1 192 ? 15.789 0.039 -10.289 1 91.44 192 PRO A C 1
ATOM 1449 O O . PRO A 1 192 ? 15.242 0.505 -9.281 1 91.44 192 PRO A O 1
ATOM 1452 N N . SER A 1 193 ? 15.227 0.126 -11.484 1 95.19 193 SER A N 1
ATOM 1453 C CA . SER A 1 193 ? 13.938 0.787 -11.688 1 95.19 193 SER A CA 1
ATOM 1454 C C . SER A 1 193 ? 12.781 -0.17 -11.43 1 95.19 193 SER A C 1
ATOM 1456 O O . SER A 1 193 ? 11.625 0.257 -11.32 1 95.19 193 SER A O 1
ATOM 1458 N N . SER A 1 194 ? 13.109 -1.445 -11.32 1 96.19 194 SER A N 1
ATOM 1459 C CA . SER A 1 194 ? 12.031 -2.426 -11.211 1 96.19 194 SER A CA 1
ATOM 1460 C C . SER A 1 194 ? 11.906 -2.953 -9.789 1 96.19 194 SER A C 1
ATOM 1462 O O . SER A 1 194 ? 10.867 -3.502 -9.414 1 96.19 194 SER A O 1
ATOM 1464 N N . VAL A 1 195 ? 12.984 -2.881 -9.031 1 97 195 VAL A N 1
ATOM 1465 C CA . VAL A 1 195 ? 13 -3.4 -7.664 1 97 195 VAL A CA 1
ATOM 1466 C C . VAL A 1 195 ? 13.523 -2.328 -6.707 1 97 195 VAL A C 1
ATOM 1468 O O . VAL A 1 195 ? 14.719 -2.041 -6.684 1 97 195 VAL A O 1
ATOM 1471 N N . PHE A 1 196 ? 12.578 -1.762 -5.938 1 97.88 196 PHE A N 1
ATOM 1472 C CA . PHE A 1 196 ? 12.969 -0.677 -5.047 1 97.88 196 PHE A CA 1
ATOM 1473 C C . PHE A 1 196 ? 12.086 -0.649 -3.807 1 97.88 196 PHE A C 1
ATOM 1475 O O . PHE A 1 196 ? 11.016 -1.266 -3.787 1 97.88 196 PHE A O 1
ATOM 1482 N N . PHE A 1 197 ? 12.516 0.008 -2.834 1 98.25 197 PHE A N 1
ATOM 1483 C CA . PHE A 1 197 ? 11.945 0.113 -1.498 1 98.25 197 PHE A CA 1
ATOM 1484 C C . PHE A 1 197 ? 12.336 1.433 -0.844 1 98.25 197 PHE A C 1
ATOM 1486 O O . PHE A 1 197 ? 13.477 1.885 -0.977 1 98.25 197 PHE A O 1
ATOM 1493 N N . GLY A 1 198 ? 11.367 2.107 -0.159 1 98.75 198 GLY A N 1
ATOM 1494 C CA . GLY A 1 198 ? 11.703 3.389 0.442 1 98.75 198 GLY A CA 1
ATOM 1495 C C . GLY A 1 198 ? 10.633 3.902 1.391 1 98.75 198 GLY A C 1
ATOM 1496 O O . GLY A 1 198 ? 9.609 3.252 1.588 1 98.75 198 GLY A O 1
ATOM 1497 N N . ALA A 1 199 ? 11.023 4.988 2.012 1 98.81 199 ALA A N 1
ATOM 1498 C CA . ALA A 1 199 ? 10.125 5.707 2.92 1 98.81 199 ALA A CA 1
ATOM 1499 C C . ALA A 1 199 ? 10.531 7.176 3.033 1 98.81 199 ALA A C 1
ATOM 1501 O O . ALA A 1 199 ? 11.703 7.516 2.9 1 98.81 199 ALA A O 1
ATOM 1502 N N . PHE A 1 200 ? 9.523 8.055 3.268 1 98.38 200 PHE A N 1
ATOM 1503 C CA . PHE A 1 200 ? 9.844 9.453 3.529 1 98.38 200 PHE A CA 1
ATOM 1504 C C . PHE A 1 200 ? 8.828 10.07 4.484 1 98.38 200 PHE A C 1
ATOM 1506 O O . PHE A 1 200 ? 7.648 9.711 4.465 1 98.38 200 PHE A O 1
ATOM 1513 N N . ALA A 1 201 ? 9.359 10.914 5.238 1 97.38 201 ALA A N 1
ATOM 1514 C CA . ALA A 1 201 ? 8.523 11.609 6.211 1 97.38 201 ALA A CA 1
ATOM 1515 C C . ALA A 1 201 ? 7.645 12.656 5.531 1 97.38 201 ALA A C 1
ATOM 1517 O O . ALA A 1 201 ? 8.094 13.344 4.609 1 97.38 201 ALA A O 1
ATOM 1518 N N . LEU A 1 202 ? 6.465 12.805 6.094 1 94.62 202 LEU A N 1
ATOM 1519 C CA . LEU A 1 202 ? 5.543 13.805 5.574 1 94.62 202 LEU A CA 1
ATOM 1520 C C . LEU A 1 202 ? 5.73 15.141 6.281 1 94.62 202 LEU A C 1
ATOM 1522 O O . LEU A 1 202 ? 6.137 15.18 7.445 1 94.62 202 LEU A O 1
ATOM 1526 N N . MET B 1 1 ? -44.094 -8.75 -35.031 1 26.41 1 MET B N 1
ATOM 1527 C CA . MET B 1 1 ? -42.75 -8.195 -35.219 1 26.41 1 MET B CA 1
ATOM 1528 C C . MET B 1 1 ? -42.812 -6.672 -35.344 1 26.41 1 MET B C 1
ATOM 1530 O O . MET B 1 1 ? -42.281 -6.102 -36.281 1 26.41 1 MET B O 1
ATOM 1534 N N . THR B 1 2 ? -43.875 -6.043 -34.781 1 32.59 2 THR B N 1
ATOM 1535 C CA . THR B 1 2 ? -44.344 -4.664 -34.844 1 32.59 2 THR B CA 1
ATOM 1536 C C . THR B 1 2 ? -43.375 -3.719 -34.156 1 32.59 2 THR B C 1
ATOM 1538 O O . THR B 1 2 ? -42.969 -3.973 -33 1 32.59 2 THR B O 1
ATOM 1541 N N . SER B 1 3 ? -42.594 -2.879 -34.938 1 30.88 3 SER B N 1
ATOM 1542 C CA . SER B 1 3 ? -41.562 -1.882 -34.812 1 30.88 3 SER B CA 1
ATOM 1543 C C . SER B 1 3 ? -42 -0.702 -33.969 1 30.88 3 SER B C 1
ATOM 1545 O O . SER B 1 3 ? -43.156 -0.291 -34.031 1 30.88 3 SER B O 1
ATOM 1547 N N . SER B 1 4 ? -41.25 -0.351 -32.781 1 29.48 4 SER B N 1
ATOM 1548 C CA . SER B 1 4 ? -41.281 0.546 -31.641 1 29.48 4 SER B CA 1
ATOM 1549 C C . SER B 1 4 ? -41.156 2.004 -32.062 1 29.48 4 SER B C 1
ATOM 1551 O O . SER B 1 4 ? -40.062 2.518 -32.281 1 29.48 4 SER B O 1
ATOM 1553 N N . GLY B 1 5 ? -41.844 2.592 -33.062 1 29.92 5 GLY B N 1
ATOM 1554 C CA . GLY B 1 5 ? -41.281 3.855 -33.5 1 29.92 5 GLY B CA 1
ATOM 1555 C C . GLY B 1 5 ? -41.438 4.977 -32.5 1 29.92 5 GLY B C 1
ATOM 1556 O O . GLY B 1 5 ? -42.562 5.406 -32.188 1 29.92 5 GLY B O 1
ATOM 1557 N N . VAL B 1 6 ? -40.656 5.004 -31.344 1 32.34 6 VAL B N 1
ATOM 1558 C CA . VAL B 1 6 ? -40.75 5.961 -30.25 1 32.34 6 VAL B CA 1
ATOM 1559 C C . VAL B 1 6 ? -40.5 7.371 -30.766 1 32.34 6 VAL B C 1
ATOM 1561 O O . VAL B 1 6 ? -39.406 7.66 -31.266 1 32.34 6 VAL B O 1
ATOM 1564 N N . LEU B 1 7 ? -41.469 8.164 -31.203 1 26.5 7 LEU B N 1
ATOM 1565 C CA . LEU B 1 7 ? -41.469 9.516 -31.766 1 26.5 7 LEU B CA 1
ATOM 1566 C C . LEU B 1 7 ? -41.062 10.531 -30.703 1 26.5 7 LEU B C 1
ATOM 1568 O O . LEU B 1 7 ? -41.844 10.852 -29.812 1 26.5 7 LEU B O 1
ATOM 1572 N N . CYS B 1 8 ? -39.969 10.352 -29.922 1 29.34 8 CYS B N 1
ATOM 1573 C CA . CYS B 1 8 ? -39.719 11.297 -28.828 1 29.34 8 CYS B CA 1
ATOM 1574 C C . CYS B 1 8 ? -39.562 12.711 -29.375 1 29.34 8 CYS B C 1
ATOM 1576 O O . CYS B 1 8 ? -38.719 12.977 -30.219 1 29.34 8 CYS B O 1
ATOM 1578 N N . LEU B 1 9 ? -40.625 13.508 -29.281 1 23.88 9 LEU B N 1
ATOM 1579 C CA . LEU B 1 9 ? -40.812 14.898 -29.656 1 23.88 9 LEU B CA 1
ATOM 1580 C C . LEU B 1 9 ? -39.781 15.797 -29.016 1 23.88 9 LEU B C 1
ATOM 1582 O O . LEU B 1 9 ? -39.625 15.805 -27.781 1 23.88 9 LEU B O 1
ATOM 1586 N N . LEU B 1 10 ? -38.75 16.391 -29.688 1 27.31 10 LEU B N 1
ATOM 1587 C CA . LEU B 1 10 ? -37.562 17.266 -29.609 1 27.31 10 LEU B CA 1
ATOM 1588 C C . LEU B 1 10 ? -37.969 18.688 -29.266 1 27.31 10 LEU B C 1
ATOM 1590 O O . LEU B 1 10 ? -37.188 19.625 -29.5 1 27.31 10 LEU B O 1
ATOM 1594 N N . GLY B 1 11 ? -39.062 19.031 -28.453 1 25.09 11 GLY B N 1
ATOM 1595 C CA . GLY B 1 11 ? -39.406 20.422 -28.641 1 25.09 11 GLY B CA 1
ATOM 1596 C C . GLY B 1 11 ? -38.281 21.375 -28.266 1 25.09 11 GLY B C 1
ATOM 1597 O O . GLY B 1 11 ? -37.438 21.031 -27.453 1 25.09 11 GLY B O 1
ATOM 1598 N N . ALA B 1 12 ? -38.188 22.672 -28.875 1 26.22 12 ALA B N 1
ATOM 1599 C CA . ALA B 1 12 ? -37.375 23.828 -29.266 1 26.22 12 ALA B CA 1
ATOM 1600 C C . ALA B 1 12 ? -37.156 24.781 -28.094 1 26.22 12 ALA B C 1
ATOM 1602 O O . ALA B 1 12 ? -38.125 25.359 -27.594 1 26.22 12 ALA B O 1
ATOM 1603 N N . LEU B 1 13 ? -36.25 24.594 -27.094 1 27.06 13 LEU B N 1
ATOM 1604 C CA . LEU B 1 13 ? -35.875 25.453 -25.984 1 27.06 13 LEU B CA 1
ATOM 1605 C C . LEU B 1 13 ? -35.469 26.828 -26.484 1 27.06 13 LEU B C 1
ATOM 1607 O O . LEU B 1 13 ? -34.531 26.953 -27.297 1 27.06 13 LEU B O 1
ATOM 1611 N N . SER B 1 14 ? -36.438 27.781 -26.578 1 23.62 14 SER B N 1
ATOM 1612 C CA . SER B 1 14 ? -36.219 29.141 -27.062 1 23.62 14 SER B CA 1
ATOM 1613 C C . SER B 1 14 ? -35.188 29.875 -26.188 1 23.62 14 SER B C 1
ATOM 1615 O O . SER B 1 14 ? -35.406 30.016 -24.984 1 23.62 14 SER B O 1
ATOM 1617 N N . LEU B 1 15 ? -33.969 29.984 -26.484 1 24.36 15 LEU B N 1
ATOM 1618 C CA . LEU B 1 15 ? -32.781 30.641 -25.969 1 24.36 15 LEU B CA 1
ATOM 1619 C C . LEU B 1 15 ? -32.938 32.156 -25.984 1 24.36 15 LEU B C 1
ATOM 1621 O O . LEU B 1 15 ? -32.875 32.781 -27.047 1 24.36 15 LEU B O 1
ATOM 1625 N N . GLN B 1 16 ? -34.062 32.719 -25.438 1 24.62 16 GLN B N 1
ATOM 1626 C CA . GLN B 1 16 ? -34.062 34.156 -25.641 1 24.62 16 GLN B CA 1
ATOM 1627 C C . GLN B 1 16 ? -32.781 34.781 -25.141 1 24.62 16 GLN B C 1
ATOM 1629 O O . GLN B 1 16 ? -32.375 34.562 -23.984 1 24.62 16 GLN B O 1
ATOM 1634 N N . VAL B 1 17 ? -32 35.375 -26.062 1 24.06 17 VAL B N 1
ATOM 1635 C CA . VAL B 1 17 ? -30.734 36.062 -26.25 1 24.06 17 VAL B CA 1
ATOM 1636 C C . VAL B 1 17 ? -30.672 37.281 -25.312 1 24.06 17 VAL B C 1
ATOM 1638 O O . VAL B 1 17 ? -31.703 37.75 -24.844 1 24.06 17 VAL B O 1
ATOM 1641 N N . LEU B 1 18 ? -29.641 38.156 -25.469 1 21.94 18 LEU B N 1
ATOM 1642 C CA . LEU B 1 18 ? -28.422 38.781 -24.938 1 21.94 18 LEU B CA 1
ATOM 1643 C C . LEU B 1 18 ? -28.625 40.281 -24.703 1 21.94 18 LEU B C 1
ATOM 1645 O O . LEU B 1 18 ? -27.797 40.938 -24.078 1 21.94 18 LEU B O 1
ATOM 1649 N N . TRP B 1 19 ? -29.891 40.969 -24.953 1 21.48 19 TRP B N 1
ATOM 1650 C CA . TRP B 1 19 ? -29.469 42.25 -25.547 1 21.48 19 TRP B CA 1
ATOM 1651 C C . TRP B 1 19 ? -28.734 43.094 -24.531 1 21.48 19 TRP B C 1
ATOM 1653 O O . TRP B 1 19 ? -29.094 43.125 -23.344 1 21.48 19 TRP B O 1
ATOM 1663 N N . LEU B 1 20 ? -27.625 43.812 -24.969 1 22.97 20 LEU B N 1
ATOM 1664 C CA . LEU B 1 20 ? -26.406 44.531 -24.625 1 22.97 20 LEU B CA 1
ATOM 1665 C C . LEU B 1 20 ? -26.719 45.969 -24.188 1 22.97 20 LEU B C 1
ATOM 1667 O O . LEU B 1 20 ? -25.859 46.656 -23.625 1 22.97 20 LEU B O 1
ATOM 1671 N N . GLN B 1 21 ? -28.016 46.5 -24.141 1 21.52 21 GLN B N 1
ATOM 1672 C CA . GLN B 1 21 ? -27.734 47.844 -24.625 1 21.52 21 GLN B CA 1
ATOM 1673 C C . GLN B 1 21 ? -26.859 48.625 -23.641 1 21.52 21 GLN B C 1
ATOM 1675 O O . GLN B 1 21 ? -26.828 48.312 -22.453 1 21.52 21 GLN B O 1
ATOM 1680 N N . PRO B 1 22 ? -26.703 50.125 -24.078 1 23.83 22 PRO B N 1
ATOM 1681 C CA . PRO B 1 22 ? -25.578 51.031 -24.266 1 23.83 22 PRO B CA 1
ATOM 1682 C C . PRO B 1 22 ? -25.266 51.875 -23.031 1 23.83 22 PRO B C 1
ATOM 1684 O O . PRO B 1 22 ? -24.109 51.906 -22.578 1 23.83 22 PRO B O 1
ATOM 1687 N N . PRO B 1 23 ? -26.047 53.062 -22.875 1 22.11 23 PRO B N 1
ATOM 1688 C CA . PRO B 1 23 ? -25.422 54.375 -23.188 1 22.11 23 PRO B CA 1
ATOM 1689 C C . PRO B 1 23 ? -24.766 55.031 -21.984 1 22.11 23 PRO B C 1
ATOM 1691 O O . PRO B 1 23 ? -24.906 54.531 -20.859 1 22.11 23 PRO B O 1
ATOM 1694 N N . GLY B 1 24 ? -25.156 56.375 -21.703 1 20.64 24 GLY B N 1
ATOM 1695 C CA . GLY B 1 24 ? -24.578 57.719 -21.844 1 20.64 24 GLY B CA 1
ATOM 1696 C C . GLY B 1 24 ? -24.297 58.375 -20.5 1 20.64 24 GLY B C 1
ATOM 1697 O O . GLY B 1 24 ? -23.906 59.562 -20.453 1 20.64 24 GLY B O 1
ATOM 1698 N N . ALA B 1 25 ? -24.578 57.812 -19.406 1 23.19 25 ALA B N 1
ATOM 1699 C CA . ALA B 1 25 ? -25 58.812 -18.453 1 23.19 25 ALA B CA 1
ATOM 1700 C C . ALA B 1 25 ? -23.875 59.812 -18.188 1 23.19 25 ALA B C 1
ATOM 1702 O O . ALA B 1 25 ? -22.703 59.438 -18.062 1 23.19 25 ALA B O 1
ATOM 1703 N N . GLN B 1 26 ? -24.375 61.031 -18.219 1 21.38 26 GLN B N 1
ATOM 1704 C CA . GLN B 1 26 ? -23.875 62.406 -18.266 1 21.38 26 GLN B CA 1
ATOM 1705 C C . GLN B 1 26 ? -23.047 62.75 -17.031 1 21.38 26 GLN B C 1
ATOM 1707 O O . GLN B 1 26 ? -23.344 62.25 -15.938 1 21.38 26 GLN B O 1
ATOM 1712 N N . GLY B 1 27 ? -21.906 63.406 -17.219 1 20.94 27 GLY B N 1
ATOM 1713 C CA . GLY B 1 27 ? -20.609 63.688 -16.594 1 20.94 27 GLY B CA 1
ATOM 1714 C C . GLY B 1 27 ? -20.703 64.688 -15.453 1 20.94 27 GLY B C 1
ATOM 1715 O O . GLY B 1 27 ? -19.766 64.812 -14.672 1 20.94 27 GLY B O 1
ATOM 1716 N N . ALA B 1 28 ? -21.875 65.5 -15.305 1 22.91 28 ALA B N 1
ATOM 1717 C CA . ALA B 1 28 ? -21.234 66.812 -15.195 1 22.91 28 ALA B CA 1
ATOM 1718 C C . ALA B 1 28 ? -20.406 66.938 -13.922 1 22.91 28 ALA B C 1
ATOM 1720 O O . ALA B 1 28 ? -20.594 66.125 -12.984 1 22.91 28 ALA B O 1
ATOM 1721 N N . PRO B 1 29 ? -19.938 68.312 -13.656 1 23.06 29 PRO B N 1
ATOM 1722 C CA . PRO B 1 29 ? -18.641 68.938 -13.375 1 23.06 29 PRO B CA 1
ATOM 1723 C C . PRO B 1 29 ? -18.375 69.125 -11.883 1 23.06 29 PRO B C 1
ATOM 1725 O O . PRO B 1 29 ? -17.219 69.188 -11.461 1 23.06 29 PRO B O 1
ATOM 1728 N N . SER B 1 30 ? -19.406 68.875 -10.984 1 23.12 30 SER B N 1
ATOM 1729 C CA . SER B 1 30 ? -19.406 70.062 -10.172 1 23.12 30 SER B CA 1
ATOM 1730 C C . SER B 1 30 ? -18.062 70.312 -9.492 1 23.12 30 SER B C 1
ATOM 1732 O O . SER B 1 30 ? -17.312 69.375 -9.273 1 23.12 30 SER B O 1
ATOM 1734 N N . PRO B 1 31 ? -17.984 71.625 -8.953 1 23.48 31 PRO B N 1
ATOM 1735 C CA . PRO B 1 31 ? -16.844 72.5 -8.664 1 23.48 31 PRO B CA 1
ATOM 1736 C C . PRO B 1 31 ? -15.992 72 -7.5 1 23.48 31 PRO B C 1
ATOM 1738 O O . PRO B 1 31 ? -16.438 71.125 -6.746 1 23.48 31 PRO B O 1
ATOM 1741 N N . ASP B 1 32 ? -14.961 72.688 -7.316 1 23.12 32 ASP B N 1
ATOM 1742 C CA . ASP B 1 32 ? -13.57 72.688 -6.867 1 23.12 32 ASP B CA 1
ATOM 1743 C C . ASP B 1 32 ? -13.484 72.75 -5.344 1 23.12 32 ASP B C 1
ATOM 1745 O O . ASP B 1 32 ? -12.398 72.688 -4.77 1 23.12 32 ASP B O 1
ATOM 1749 N N . ASN B 1 33 ? -14.656 72.75 -4.566 1 24.27 33 ASN B N 1
ATOM 1750 C CA . ASN B 1 33 ? -14.258 73.625 -3.471 1 24.27 33 ASN B CA 1
ATOM 1751 C C . ASN B 1 33 ? -13.008 73.062 -2.764 1 24.27 33 ASN B C 1
ATOM 1753 O O . ASN B 1 33 ? -12.844 71.875 -2.604 1 24.27 33 ASN B O 1
ATOM 1757 N N . SER B 1 34 ? -12.086 73.938 -2.592 1 24.73 34 SER B N 1
ATOM 1758 C CA . SER B 1 34 ? -10.664 74 -2.264 1 24.73 34 SER B CA 1
ATOM 1759 C C . SER B 1 34 ? -10.391 73.5 -0.858 1 24.73 34 SER B C 1
ATOM 1761 O O . SER B 1 34 ? -9.234 73.375 -0.458 1 24.73 34 SER B O 1
ATOM 1763 N N . HIS B 1 35 ? -11.484 73.188 -0.075 1 25.47 35 HIS B N 1
ATOM 1764 C CA . HIS B 1 35 ? -10.945 73.562 1.222 1 25.47 35 HIS B CA 1
ATOM 1765 C C . HIS B 1 35 ? -9.734 72.688 1.598 1 25.47 35 HIS B C 1
ATOM 1767 O O . HIS B 1 35 ? -9.648 71.562 1.211 1 25.47 35 HIS B O 1
ATOM 1773 N N . SER B 1 36 ? -8.656 73.312 1.826 1 27.94 36 SER B N 1
ATOM 1774 C CA . SER B 1 36 ? -7.262 73 2.102 1 27.94 36 SER B CA 1
ATOM 1775 C C . SER B 1 36 ? -7.133 72.125 3.338 1 27.94 36 SER B C 1
ATOM 1777 O O . SER B 1 36 ? -6.223 72.312 4.148 1 27.94 36 SER B O 1
ATOM 1779 N N . PRO B 1 37 ? -8.047 71.125 3.531 1 28.72 37 PRO B N 1
ATOM 1780 C CA . PRO B 1 37 ? -7.836 70.75 4.938 1 28.72 37 PRO B CA 1
ATOM 1781 C C . PRO B 1 37 ? -6.383 70.375 5.246 1 28.72 37 PRO B C 1
ATOM 1783 O O . PRO B 1 37 ? -5.621 70.062 4.34 1 28.72 37 PRO B O 1
ATOM 1786 N N . SER B 1 38 ? -5.945 70.875 6.344 1 34.5 38 SER B N 1
ATOM 1787 C CA . SER B 1 38 ? -4.672 70.812 7.051 1 34.5 38 SER B CA 1
ATOM 1788 C C . SER B 1 38 ? -4.195 69.312 7.172 1 34.5 38 SER B C 1
ATOM 1790 O O . SER B 1 38 ? -5 68.438 7.379 1 34.5 38 SER B O 1
ATOM 1792 N N . PRO B 1 39 ? -2.963 69.062 6.668 1 30.72 39 PRO B N 1
ATOM 1793 C CA . PRO B 1 39 ? -2.279 67.812 6.508 1 30.72 39 PRO B CA 1
ATOM 1794 C C . PRO B 1 39 ? -2.207 67 7.809 1 30.72 39 PRO B C 1
ATOM 1796 O O . PRO B 1 39 ? -1.808 67.562 8.844 1 30.72 39 PRO B O 1
ATOM 1799 N N . ALA B 1 40 ? -3.244 66.188 8.172 1 37.97 40 ALA B N 1
ATOM 1800 C CA . ALA B 1 40 ? -3.072 65.438 9.383 1 37.97 40 ALA B CA 1
ATOM 1801 C C . ALA B 1 40 ? -1.785 64.562 9.328 1 37.97 40 ALA B C 1
ATOM 1803 O O . ALA B 1 40 ? -1.318 64.25 8.242 1 37.97 40 ALA B O 1
ATOM 1804 N N . PRO B 1 41 ? -0.887 64.688 10.289 1 38.56 41 PRO B N 1
ATOM 1805 C CA . PRO B 1 41 ? 0.375 63.969 10.312 1 38.56 41 PRO B CA 1
ATOM 1806 C C . PRO B 1 41 ? 0.179 62.469 10.117 1 38.56 41 PRO B C 1
ATOM 1808 O O . PRO B 1 41 ? -0.883 61.938 10.453 1 38.56 41 PRO B O 1
ATOM 1811 N N . PRO B 1 42 ? 0.792 61.875 9.117 1 37.34 42 PRO B N 1
ATOM 1812 C CA . PRO B 1 42 ? 0.655 60.469 8.836 1 37.34 42 PRO B CA 1
ATOM 1813 C C . PRO B 1 42 ? 0.95 59.594 10.047 1 37.34 42 PRO B C 1
ATOM 1815 O O . PRO B 1 42 ? 1.938 59.812 10.75 1 37.34 42 PRO B O 1
ATOM 1818 N N . GLN B 1 43 ? -0.077 59.375 10.945 1 36.41 43 GLN B N 1
ATOM 1819 C CA . GLN B 1 43 ? 0.21 58.312 11.93 1 36.41 43 GLN B CA 1
ATOM 1820 C C . GLN B 1 43 ? 0.792 57.094 11.273 1 36.41 43 GLN B C 1
ATOM 1822 O O . GLN B 1 43 ? 0.229 56.562 10.305 1 36.41 43 GLN B O 1
ATOM 1827 N N . THR B 1 44 ? 2.125 56.938 11.148 1 37.28 44 THR B N 1
ATOM 1828 C CA . THR B 1 44 ? 2.797 55.719 10.75 1 37.28 44 THR B CA 1
ATOM 1829 C C . THR B 1 44 ? 2.176 54.5 11.445 1 37.28 44 THR B C 1
ATOM 1831 O O . THR B 1 44 ? 2.266 54.375 12.672 1 37.28 44 THR B O 1
ATOM 1834 N N . ALA B 1 45 ? 0.965 54.062 11.18 1 42.53 45 ALA B N 1
ATOM 1835 C CA . ALA B 1 45 ? 0.545 52.75 11.672 1 42.53 45 ALA B CA 1
ATOM 1836 C C . ALA B 1 45 ? 1.595 51.688 11.367 1 42.53 45 ALA B C 1
ATOM 1838 O O . ALA B 1 45 ? 1.845 51.375 10.203 1 42.53 45 ALA B O 1
ATOM 1839 N N . GLN B 1 46 ? 2.703 51.656 12.078 1 38.38 46 GLN B N 1
ATOM 1840 C CA . GLN B 1 46 ? 3.523 50.438 11.984 1 38.38 46 GLN B CA 1
ATOM 1841 C C . GLN B 1 46 ? 2.66 49.188 11.992 1 38.38 46 GLN B C 1
ATOM 1843 O O . GLN B 1 46 ? 2.008 48.875 12.992 1 38.38 46 GLN B O 1
ATOM 1848 N N . HIS B 1 47 ? 1.995 48.844 10.859 1 40.91 47 HIS B N 1
ATOM 1849 C CA . HIS B 1 47 ? 1.438 47.5 10.758 1 40.91 47 HIS B CA 1
ATOM 1850 C C . HIS B 1 47 ? 2.432 46.438 11.25 1 40.91 47 HIS B C 1
ATOM 1852 O O . HIS B 1 47 ? 3.459 46.219 10.617 1 40.91 47 HIS B O 1
ATOM 1858 N N . LEU B 1 48 ? 2.764 46.344 12.578 1 39.41 48 LEU B N 1
ATOM 1859 C CA . LEU B 1 48 ? 3.426 45.125 13.031 1 39.41 48 LEU B CA 1
ATOM 1860 C C . LEU B 1 48 ? 2.84 43.906 12.336 1 39.41 48 LEU B C 1
ATOM 1862 O O . LEU B 1 48 ? 1.672 43.562 12.547 1 39.41 48 LEU B O 1
ATOM 1866 N N . SER B 1 49 ? 3.205 43.688 11.078 1 44.19 49 SER B N 1
ATOM 1867 C CA . SER B 1 49 ? 2.924 42.344 10.562 1 44.19 49 SER B CA 1
ATOM 1868 C C . SER B 1 49 ? 3.266 41.281 11.586 1 44.19 49 SER B C 1
ATOM 1870 O O . SER B 1 49 ? 4.438 41.062 11.906 1 44.19 49 SER B O 1
ATOM 1872 N N . GLN B 1 50 ? 2.549 41.188 12.648 1 39.25 50 GLN B N 1
ATOM 1873 C CA . GLN B 1 50 ? 2.697 39.969 13.438 1 39.25 50 GLN B CA 1
ATOM 1874 C C . GLN B 1 50 ? 2.857 38.75 12.539 1 39.25 50 GLN B C 1
ATOM 1876 O O . GLN B 1 50 ? 1.899 38.312 11.898 1 39.25 50 GLN B O 1
ATOM 1881 N N . LYS B 1 51 ? 3.988 38.656 11.828 1 44.5 51 LYS B N 1
ATOM 1882 C CA . LYS B 1 51 ? 4.215 37.312 11.297 1 44.5 51 LYS B CA 1
ATOM 1883 C C . LYS B 1 51 ? 3.717 36.219 12.273 1 44.5 51 LYS B C 1
ATOM 1885 O O . LYS B 1 51 ? 4.238 36.094 13.383 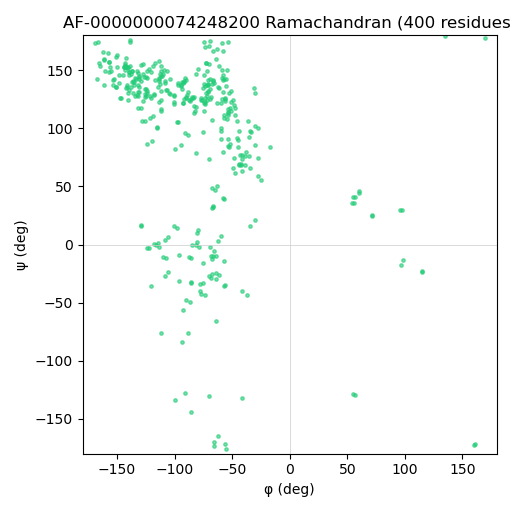1 44.5 51 LYS B O 1
ATOM 1890 N N . SER B 1 52 ? 2.479 35.969 12.375 1 45.12 52 SER B N 1
ATOM 1891 C CA . SER B 1 52 ? 2.027 34.75 13.086 1 45.12 52 SER B CA 1
ATOM 1892 C C . SER B 1 52 ? 2.961 33.594 12.836 1 45.12 52 SER B C 1
ATOM 1894 O O . SER B 1 52 ? 3.406 33.375 11.711 1 45.12 52 SER B O 1
ATOM 1896 N N . PRO B 1 53 ? 3.762 33.156 13.703 1 44.59 53 PRO B N 1
ATOM 1897 C CA . PRO B 1 53 ? 4.582 31.969 13.492 1 44.59 53 PRO B CA 1
ATOM 1898 C C . PRO B 1 53 ? 3.918 30.953 12.57 1 44.59 53 PRO B C 1
ATOM 1900 O O . PRO B 1 53 ? 2.697 30.766 12.617 1 44.59 53 PRO B O 1
ATOM 1903 N N . LYS B 1 54 ? 4.301 30.859 11.336 1 48.38 54 LYS B N 1
ATOM 1904 C CA . LYS B 1 54 ? 3.834 29.75 10.516 1 48.38 54 LYS B CA 1
ATOM 1905 C C . LYS B 1 54 ? 3.518 28.531 11.367 1 48.38 54 LYS B C 1
ATOM 1907 O O . LYS B 1 54 ? 4.402 27.984 12.031 1 48.38 54 LYS B O 1
ATOM 1912 N N . ARG B 1 55 ? 2.475 28.391 12.125 1 46.78 55 ARG B N 1
ATOM 1913 C CA . ARG B 1 55 ? 2.014 27.203 12.828 1 46.78 55 ARG B CA 1
ATOM 1914 C C . ARG B 1 55 ? 2.291 25.938 12.008 1 46.78 55 ARG B C 1
ATOM 1916 O O . ARG B 1 55 ? 1.948 25.875 10.828 1 46.78 55 ARG B O 1
ATOM 1923 N N . ASP B 1 56 ? 3.363 25.297 12.18 1 51.78 56 ASP B N 1
ATOM 1924 C CA . ASP B 1 56 ? 3.613 23.938 11.672 1 51.78 56 ASP B CA 1
ATOM 1925 C C . ASP B 1 56 ? 2.305 23.188 11.469 1 51.78 56 ASP B C 1
ATOM 1927 O O . ASP B 1 56 ? 1.731 22.656 12.43 1 51.78 56 ASP B O 1
ATOM 1931 N N . THR B 1 57 ? 1.395 23.734 10.711 1 61.97 57 THR B N 1
ATOM 1932 C CA . THR B 1 57 ? 0.063 23.172 10.5 1 61.97 57 THR B CA 1
ATOM 1933 C C . THR B 1 57 ? 0.142 21.672 10.227 1 61.97 57 THR B C 1
ATOM 1935 O O . THR B 1 57 ? 0.871 21.234 9.336 1 61.97 57 THR B O 1
ATOM 1938 N N . LEU B 1 58 ? -0.212 20.844 11.133 1 85.69 58 LEU B N 1
ATOM 1939 C CA . LEU B 1 58 ? -0.284 19.391 11.031 1 85.69 58 LEU B CA 1
ATOM 1940 C C . LEU B 1 58 ? -1.144 18.969 9.844 1 85.69 58 LEU B C 1
ATOM 1942 O O . LEU B 1 58 ? -2.266 19.469 9.68 1 85.69 58 LEU B O 1
ATOM 1946 N N . LYS B 1 59 ? -0.522 18.359 8.867 1 93.25 59 LYS B N 1
ATOM 1947 C CA . LYS B 1 59 ? -1.185 17.922 7.648 1 93.25 59 LYS B CA 1
ATOM 1948 C C . LYS B 1 59 ? -2.072 16.719 7.91 1 93.25 59 LYS B C 1
ATOM 1950 O O . LYS B 1 59 ? -1.638 15.742 8.531 1 93.25 59 LYS B O 1
ATOM 1955 N N . PRO B 1 60 ? -3.342 16.812 7.438 1 97.69 60 PRO B N 1
ATOM 1956 C CA . PRO B 1 60 ? -4.254 15.68 7.613 1 97.69 60 PRO B CA 1
ATOM 1957 C C . PRO B 1 60 ? -3.725 14.398 6.98 1 97.69 60 PRO B C 1
ATOM 1959 O O . PRO B 1 60 ? -3.115 14.438 5.91 1 97.69 60 PRO B O 1
ATOM 1962 N N . ALA B 1 61 ? -3.938 13.273 7.633 1 98.62 61 ALA B N 1
ATOM 1963 C CA . ALA B 1 61 ? -3.59 11.953 7.113 1 98.62 61 ALA B CA 1
ATOM 1964 C C . ALA B 1 61 ? -4.5 10.883 7.703 1 98.62 61 ALA B C 1
ATOM 1966 O O . ALA B 1 61 ? -4.883 10.953 8.875 1 98.62 61 ALA B O 1
ATOM 1967 N N . ALA B 1 62 ? -4.852 9.938 6.898 1 98.81 62 ALA B N 1
ATOM 1968 C CA . ALA B 1 62 ? -5.684 8.82 7.328 1 98.81 62 ALA B CA 1
ATOM 1969 C C . ALA B 1 62 ? -5.234 7.52 6.672 1 98.81 62 ALA B C 1
ATOM 1971 O O . ALA B 1 62 ? -4.906 7.5 5.484 1 98.81 62 ALA B O 1
ATOM 1972 N N . HIS B 1 63 ? -5.137 6.484 7.426 1 98.69 63 HIS B N 1
ATOM 1973 C CA . HIS B 1 63 ? -4.953 5.113 6.961 1 98.69 63 HIS B CA 1
ATOM 1974 C C . HIS B 1 63 ? -5.969 4.172 7.598 1 98.69 63 HIS B C 1
ATOM 1976 O O . HIS B 1 63 ? -5.98 4 8.82 1 98.69 63 HIS B O 1
ATOM 1982 N N . LEU B 1 64 ? -6.816 3.561 6.758 1 98.56 64 LEU B N 1
ATOM 1983 C CA . LEU B 1 64 ? -7.875 2.668 7.219 1 98.56 64 LEU B CA 1
ATOM 1984 C C . LEU B 1 64 ? -7.594 1.23 6.793 1 98.56 64 LEU B C 1
ATOM 1986 O O . LEU B 1 64 ? -6.945 0.995 5.773 1 98.56 64 LEU B O 1
ATOM 1990 N N . VAL B 1 65 ? -8.062 0.302 7.621 1 97.69 65 VAL B N 1
ATOM 1991 C CA . VAL B 1 65 ? -7.949 -1.115 7.293 1 97.69 65 VAL B CA 1
ATOM 1992 C C . VAL B 1 65 ? -9.336 -1.705 7.07 1 97.69 65 VAL B C 1
ATOM 1994 O O . VAL B 1 65 ? -10.289 -1.35 7.773 1 97.69 65 VAL B O 1
ATOM 1997 N N . GLY B 1 66 ? -9.383 -2.584 6.137 1 96.19 66 GLY B N 1
ATOM 1998 C CA . GLY B 1 66 ? -10.672 -3.131 5.75 1 96.19 66 GLY B CA 1
ATOM 1999 C C . GLY B 1 66 ? -11.039 -4.395 6.508 1 96.19 66 GLY B C 1
ATOM 2000 O O . GLY B 1 66 ? -10.18 -5.242 6.758 1 96.19 66 GLY B O 1
ATOM 2001 N N . ASP B 1 67 ? -12.266 -4.469 6.824 1 90.06 67 ASP B N 1
ATOM 2002 C CA . ASP B 1 67 ? -12.898 -5.684 7.332 1 90.06 67 ASP B CA 1
ATOM 2003 C C . ASP B 1 67 ? -13.953 -6.199 6.359 1 90.06 67 ASP B C 1
ATOM 2005 O O . ASP B 1 67 ? -15.078 -5.695 6.332 1 90.06 67 ASP B O 1
ATOM 2009 N N . PRO B 1 68 ? -13.57 -7.191 5.621 1 74.5 68 PRO B N 1
ATOM 2010 C CA . PRO B 1 68 ? -14.523 -7.652 4.605 1 74.5 68 PRO B CA 1
ATOM 2011 C C . PRO B 1 68 ? -15.594 -8.57 5.18 1 74.5 68 PRO B C 1
ATOM 2013 O O . PRO B 1 68 ? -16.312 -9.234 4.426 1 74.5 68 PRO B O 1
ATOM 2016 N N . SER B 1 69 ? -15.711 -8.703 6.406 1 74.81 69 SER B N 1
ATOM 2017 C CA . SER B 1 69 ? -16.641 -9.664 6.98 1 74.81 69 SER B CA 1
ATOM 2018 C C . SER B 1 69 ? -18.078 -9.312 6.645 1 74.81 69 SER B C 1
ATOM 2020 O O . SER B 1 69 ? -18.984 -10.141 6.805 1 74.81 69 SER B O 1
ATOM 2022 N N . THR B 1 70 ? -18.188 -8.125 6.098 1 65.88 70 THR B N 1
ATOM 2023 C CA . THR B 1 70 ? -19.547 -7.781 5.703 1 65.88 70 THR B CA 1
ATOM 2024 C C . THR B 1 70 ? -19.812 -8.188 4.258 1 65.88 70 THR B C 1
ATOM 2026 O O . THR B 1 70 ? -18.891 -8.219 3.438 1 65.88 70 THR B O 1
ATOM 2029 N N . GLN B 1 71 ? -21.031 -8.719 3.977 1 71.94 71 GLN B N 1
ATOM 2030 C CA . GLN B 1 71 ? -21.359 -9.438 2.754 1 71.94 71 GLN B CA 1
ATOM 2031 C C . GLN B 1 71 ? -21.344 -8.5 1.545 1 71.94 71 GLN B C 1
ATOM 2033 O O . GLN B 1 71 ? -20.938 -8.906 0.45 1 71.94 71 GLN B O 1
ATOM 2038 N N . ASP B 1 72 ? -21.578 -7.129 1.706 1 83.81 72 ASP B N 1
ATOM 2039 C CA . ASP B 1 72 ? -21.812 -6.414 0.455 1 83.81 72 ASP B CA 1
ATOM 2040 C C . ASP B 1 72 ? -20.828 -5.258 0.299 1 83.81 72 ASP B C 1
ATOM 2042 O O . ASP B 1 72 ? -20.828 -4.566 -0.722 1 83.81 72 ASP B O 1
ATOM 2046 N N . SER B 1 73 ? -19.984 -5.004 1.251 1 90.94 73 SER B N 1
ATOM 2047 C CA . SER B 1 73 ? -19.016 -3.918 1.166 1 90.94 73 SER B CA 1
ATOM 2048 C C . SER B 1 73 ? -17.875 -4.109 2.17 1 90.94 73 SER B C 1
ATOM 2050 O O . SER B 1 73 ? -17.984 -4.914 3.096 1 90.94 73 SER B O 1
ATOM 2052 N N . ILE B 1 74 ? -16.828 -3.453 1.87 1 95.81 74 ILE B N 1
ATOM 2053 C CA . ILE B 1 74 ? -15.75 -3.422 2.85 1 95.81 74 ILE B CA 1
ATOM 2054 C C . ILE B 1 74 ? -16.094 -2.441 3.969 1 95.81 74 ILE B C 1
ATOM 2056 O O . ILE B 1 74 ? -16.438 -1.287 3.707 1 95.81 74 ILE B O 1
ATOM 2060 N N . ARG B 1 75 ? -16.078 -2.889 5.18 1 95.81 75 ARG B N 1
ATOM 2061 C CA . ARG B 1 75 ? -16.172 -1.972 6.312 1 95.81 75 ARG B CA 1
ATOM 2062 C C . ARG B 1 75 ? -14.797 -1.444 6.707 1 95.81 75 ARG B C 1
ATOM 2064 O O . ARG B 1 75 ? -13.906 -2.221 7.07 1 95.81 75 ARG B O 1
ATOM 2071 N N . TRP B 1 76 ? -14.648 -0.115 6.715 1 97 76 TRP B N 1
ATOM 2072 C CA . TRP B 1 76 ? -13.367 0.506 7.031 1 97 76 TRP B CA 1
ATOM 2073 C C . TRP B 1 76 ? -13.273 0.827 8.523 1 97 76 TRP B C 1
ATOM 2075 O O . TRP B 1 76 ? -14.242 1.294 9.125 1 97 76 TRP B O 1
ATOM 2085 N N . ARG B 1 77 ? -12.062 0.56 9.031 1 96.31 77 ARG B N 1
ATOM 2086 C CA . ARG B 1 77 ? -11.789 0.78 10.453 1 96.31 77 ARG B CA 1
ATOM 2087 C C . ARG B 1 77 ? -10.602 1.72 10.641 1 96.31 77 ARG B C 1
ATOM 2089 O O . ARG B 1 77 ? -9.617 1.646 9.898 1 96.31 77 ARG B O 1
ATOM 2096 N N . ALA B 1 78 ? -10.695 2.564 11.68 1 96.75 78 ALA B N 1
ATOM 2097 C CA . ALA B 1 78 ? -9.664 3.574 11.891 1 96.75 78 ALA B CA 1
ATOM 2098 C C . ALA B 1 78 ? -8.953 3.365 13.227 1 96.75 78 ALA B C 1
ATOM 2100 O O . ALA B 1 78 ? -8.031 4.105 13.57 1 96.75 78 ALA B O 1
ATOM 2101 N N . SER B 1 79 ? -9.266 2.428 13.969 1 92.38 79 SER B N 1
ATOM 2102 C CA . SER B 1 79 ? -8.75 2.318 15.328 1 92.38 79 SER B CA 1
ATOM 2103 C C . SER B 1 79 ? -8.156 0.936 15.586 1 92.38 79 SER B C 1
ATOM 2105 O O . SER B 1 79 ? -8.008 0.525 16.734 1 92.38 79 SER B O 1
ATOM 2107 N N . THR B 1 80 ? -7.898 0.242 14.539 1 89.81 80 THR B N 1
ATOM 2108 C CA . THR B 1 80 ? -7.328 -1.093 14.68 1 89.81 80 THR B CA 1
ATOM 2109 C C . THR B 1 80 ? -6 -1.191 13.938 1 89.81 80 THR B C 1
ATOM 2111 O O . THR B 1 80 ? -5.762 -0.45 12.977 1 89.81 80 THR B O 1
ATOM 2114 N N . ASP B 1 81 ? -5.203 -2.059 14.5 1 89.19 81 ASP B N 1
ATOM 2115 C CA . ASP B 1 81 ? -3.93 -2.33 13.844 1 89.19 81 ASP B CA 1
ATOM 2116 C C . ASP B 1 81 ? -3.139 -1.042 13.617 1 89.19 81 ASP B C 1
ATOM 2118 O O . ASP B 1 81 ? -2.855 -0.311 14.57 1 89.19 81 ASP B O 1
ATOM 2122 N N . HIS B 1 82 ? -2.697 -0.802 12.453 1 92 82 HIS B N 1
ATOM 2123 C CA . HIS B 1 82 ? -1.897 0.385 12.172 1 92 82 HIS B CA 1
ATOM 2124 C C . HIS B 1 82 ? -2.74 1.479 11.523 1 92 82 HIS B C 1
ATOM 2126 O O . HIS B 1 82 ? -2.199 2.41 10.922 1 92 82 HIS B O 1
ATOM 2132 N N . ALA B 1 83 ? -4.051 1.32 11.633 1 97 83 ALA B N 1
ATOM 2133 C CA . ALA B 1 83 ? -4.938 2.354 11.102 1 97 83 ALA B CA 1
ATOM 2134 C C . ALA B 1 83 ? -4.902 3.605 11.977 1 97 83 ALA B C 1
ATOM 2136 O O . ALA B 1 83 ? -4.559 3.535 13.164 1 97 83 ALA B O 1
ATOM 2137 N N . PHE B 1 84 ? -5.25 4.793 11.414 1 97.62 84 PHE B N 1
ATOM 2138 C CA . PHE B 1 84 ? -5.281 6.027 12.188 1 97.62 84 PHE B CA 1
ATOM 2139 C C . PHE B 1 84 ? -6.035 7.117 11.43 1 97.62 84 PHE B C 1
ATOM 2141 O O . PHE B 1 84 ? -6.184 7.051 10.211 1 97.62 84 PHE B O 1
ATOM 2148 N N . LEU B 1 85 ? -6.531 8.062 12.172 1 98.12 85 LEU B N 1
ATOM 2149 C CA . LEU B 1 85 ? -7.008 9.359 11.711 1 98.12 85 LEU B CA 1
ATOM 2150 C C . LEU B 1 85 ? -6.242 10.492 12.398 1 98.12 85 LEU B C 1
ATOM 2152 O O . LEU B 1 85 ? -6.164 10.539 13.625 1 98.12 85 LEU B O 1
ATOM 2156 N N . ARG B 1 86 ? -5.727 11.375 11.531 1 96.81 86 ARG B N 1
ATOM 2157 C CA . ARG B 1 86 ? -4.953 12.453 12.133 1 96.81 86 ARG B CA 1
ATOM 2158 C C . ARG B 1 86 ? -5.328 13.805 11.523 1 96.81 86 ARG B C 1
ATOM 2160 O O . ARG B 1 86 ? -5.652 13.883 10.336 1 96.81 86 ARG B O 1
ATOM 2167 N N . HIS B 1 87 ? -5.324 14.773 12.367 1 96.12 87 HIS B N 1
ATOM 2168 C CA . HIS B 1 87 ? -5.371 16.188 12.023 1 96.12 87 HIS B CA 1
ATOM 2169 C C . HIS B 1 87 ? -6.637 16.531 11.242 1 96.12 87 HIS B C 1
ATOM 2171 O O . HIS B 1 87 ? -6.566 17.156 10.188 1 96.12 87 HIS B O 1
ATOM 2177 N N . GLY B 1 88 ? -7.758 16.031 11.68 1 96.75 88 GLY B N 1
ATOM 2178 C CA . GLY B 1 88 ? -9.039 16.516 11.211 1 96.75 88 GLY B CA 1
ATOM 2179 C C . GLY B 1 88 ? -9.836 15.484 10.43 1 96.75 88 GLY B C 1
ATOM 2180 O O . GLY B 1 88 ? -11.055 15.594 10.312 1 96.75 88 GLY B O 1
ATOM 2181 N N . PHE B 1 89 ? -9.102 14.453 9.859 1 97.69 89 PHE B N 1
ATOM 2182 C CA . PHE B 1 89 ? -9.844 13.398 9.18 1 97.69 89 PHE B CA 1
ATOM 2183 C C . PHE B 1 89 ? -10.828 12.727 10.125 1 97.69 89 PHE B C 1
ATOM 2185 O O . PHE B 1 89 ? -10.516 12.523 11.305 1 97.69 89 PHE B O 1
ATOM 2192 N N . SER B 1 90 ? -11.93 12.336 9.586 1 98.25 90 SER B N 1
ATOM 2193 C CA . SER B 1 90 ? -12.891 11.523 10.328 1 98.25 90 SER B CA 1
ATOM 2194 C C . SER B 1 90 ? -13.539 10.477 9.422 1 98.25 90 SER B C 1
ATOM 2196 O O . SER B 1 90 ? -13.547 10.633 8.195 1 98.25 90 SER B O 1
ATOM 2198 N N . LEU B 1 91 ? -13.93 9.43 10.023 1 98.19 91 LEU B N 1
ATOM 2199 C CA . LEU B 1 91 ? -14.633 8.344 9.336 1 98.19 91 LEU B CA 1
ATOM 2200 C C . LEU B 1 91 ? -16.078 8.25 9.805 1 98.19 91 LEU B C 1
ATOM 2202 O O . LEU B 1 91 ? -16.344 8.055 11 1 98.19 91 LEU B O 1
ATOM 2206 N N . SER B 1 92 ? -16.969 8.469 8.922 1 95.69 92 SER B N 1
ATOM 2207 C CA . SER B 1 92 ? -18.406 8.352 9.219 1 95.69 92 SER B CA 1
ATOM 2208 C C . SER B 1 92 ? -19.156 7.699 8.062 1 95.69 92 SER B C 1
ATOM 2210 O O . SER B 1 92 ? -18.922 8.031 6.895 1 95.69 92 SER B O 1
ATOM 2212 N N . ASN B 1 93 ? -20.016 6.711 8.43 1 94.75 93 ASN B N 1
ATOM 2213 C CA . ASN B 1 93 ? -20.812 5.996 7.43 1 94.75 93 ASN B CA 1
ATOM 2214 C C . ASN B 1 93 ? -19.922 5.383 6.352 1 94.75 93 ASN B C 1
ATOM 2216 O O . ASN B 1 93 ? -20.203 5.516 5.16 1 94.75 93 ASN B O 1
ATOM 2220 N N . ASN B 1 94 ? -18.828 4.938 6.691 1 96.25 94 ASN B N 1
ATOM 2221 C CA . ASN B 1 94 ? -17.875 4.195 5.867 1 96.25 94 ASN B CA 1
ATOM 2222 C C . ASN B 1 94 ? -17.203 5.094 4.836 1 96.25 94 ASN B C 1
ATOM 2224 O O . ASN B 1 94 ? -16.766 4.621 3.789 1 96.25 94 ASN B O 1
ATOM 2228 N N . SER B 1 95 ? -17.125 6.461 5.156 1 97.56 95 SER B N 1
ATOM 2229 C CA . SER B 1 95 ? -16.516 7.441 4.27 1 97.56 95 SER B CA 1
ATOM 2230 C C . SER B 1 95 ? -15.523 8.32 5.027 1 97.56 95 SER B C 1
ATOM 2232 O O . SER B 1 95 ? -15.773 8.703 6.172 1 97.56 95 SER B O 1
ATOM 2234 N N . LEU B 1 96 ? -14.516 8.609 4.355 1 98.25 96 LEU B N 1
ATOM 2235 C CA . LEU B 1 96 ? -13.531 9.547 4.891 1 98.25 96 LEU B CA 1
ATOM 2236 C C . LEU B 1 96 ? -13.922 10.984 4.578 1 98.25 96 LEU B C 1
ATOM 2238 O O . LEU B 1 96 ? -14.133 11.336 3.416 1 98.25 96 LEU B O 1
ATOM 2242 N N . LEU B 1 97 ? -14.016 11.797 5.578 1 98.44 97 LEU B N 1
ATOM 2243 C CA . LEU B 1 97 ? -14.359 13.211 5.422 1 98.44 97 LEU B CA 1
ATOM 2244 C C . LEU B 1 97 ? -13.102 14.062 5.293 1 98.44 97 LEU B C 1
ATOM 2246 O O . LEU B 1 97 ? -12.258 14.07 6.188 1 98.44 97 LEU B O 1
ATOM 2250 N N . VAL B 1 98 ? -13 14.773 4.199 1 98.12 98 VAL B N 1
ATOM 2251 C CA . VAL B 1 98 ? -11.867 15.656 3.957 1 98.12 98 VAL B CA 1
ATOM 2252 C C . VAL B 1 98 ? -11.992 16.906 4.824 1 98.12 98 VAL B C 1
ATOM 2254 O O . VAL B 1 98 ? -12.953 17.672 4.695 1 98.12 98 VAL B O 1
ATOM 2257 N N . PRO B 1 99 ? -11.023 17.141 5.625 1 97.81 99 PRO B N 1
ATOM 2258 C CA . PRO B 1 99 ? -11.195 18.188 6.641 1 97.81 99 PRO B CA 1
ATOM 2259 C C . PRO B 1 99 ? -10.844 19.578 6.117 1 97.81 99 PRO B C 1
ATOM 2261 O O . PRO B 1 99 ? -11.328 20.578 6.645 1 97.81 99 PRO B O 1
ATOM 2264 N N . THR B 1 100 ? -9.891 19.656 5.219 1 97.44 100 THR B N 1
ATOM 2265 C CA . THR B 1 100 ? -9.445 20.938 4.676 1 97.44 100 THR B CA 1
ATOM 2266 C C . THR B 1 100 ? -9.188 20.828 3.178 1 97.44 100 THR B C 1
ATOM 2268 O O . THR B 1 100 ? -8.766 19.781 2.691 1 97.44 100 THR B O 1
ATOM 2271 N N . SER B 1 101 ? -9.43 21.953 2.457 1 96.75 101 SER B N 1
ATOM 2272 C CA . SER B 1 101 ? -9.18 21.953 1.021 1 96.75 101 SER B CA 1
ATOM 2273 C C . SER B 1 101 ? -7.684 21.891 0.724 1 96.75 101 SER B C 1
ATOM 2275 O O . SER B 1 101 ? -6.875 22.484 1.439 1 96.75 101 SER B O 1
ATOM 2277 N N . GLY B 1 102 ? -7.391 21.156 -0.316 1 97.44 102 GLY B N 1
ATOM 2278 C CA . GLY B 1 102 ? -5.992 21.078 -0.702 1 97.44 102 GLY B CA 1
ATOM 2279 C C . GLY B 1 102 ? -5.68 19.875 -1.57 1 97.44 102 GLY B C 1
ATOM 2280 O O . GLY B 1 102 ? -6.586 19.234 -2.1 1 97.44 102 GLY B O 1
ATOM 2281 N N . LEU B 1 103 ? -4.418 19.672 -1.829 1 98.06 103 LEU B N 1
ATOM 2282 C CA . LEU B 1 103 ? -3.932 18.531 -2.578 1 98.06 103 LEU B CA 1
ATOM 2283 C C . LEU B 1 103 ? -3.775 17.312 -1.666 1 98.06 103 LEU B C 1
ATOM 2285 O O . LEU B 1 103 ? -3.152 17.406 -0.606 1 98.06 103 LEU B O 1
ATOM 2289 N N . TYR B 1 104 ? -4.371 16.219 -2.049 1 98.38 104 TYR B N 1
ATOM 2290 C CA . TYR B 1 104 ? -4.289 14.977 -1.293 1 98.38 104 TYR B CA 1
ATOM 2291 C C . TYR B 1 104 ? -3.795 13.836 -2.174 1 98.38 104 TYR B C 1
ATOM 2293 O O . TYR B 1 104 ? -4.215 13.703 -3.326 1 98.38 104 TYR B O 1
ATOM 2301 N N . PHE B 1 105 ? -2.855 13.062 -1.665 1 98.81 105 PHE B N 1
ATOM 2302 C CA . PHE B 1 105 ? -2.615 11.742 -2.238 1 98.81 105 PHE B CA 1
ATOM 2303 C C . PHE B 1 105 ? -3.621 10.727 -1.707 1 98.81 105 PHE B C 1
ATOM 2305 O O . PHE B 1 105 ? -3.729 10.531 -0.495 1 98.81 105 PHE B O 1
ATOM 2312 N N . VAL B 1 106 ? -4.395 10.164 -2.555 1 98.88 106 VAL B N 1
ATOM 2313 C CA . VAL B 1 106 ? -5.391 9.148 -2.223 1 98.88 106 VAL B CA 1
ATOM 2314 C C . VAL B 1 106 ? -4.93 7.785 -2.727 1 98.88 106 VAL B C 1
ATOM 2316 O O . VAL B 1 106 ? -4.449 7.664 -3.857 1 98.88 106 VAL B O 1
ATOM 2319 N N . TYR B 1 107 ? -5.031 6.734 -1.809 1 98.81 107 TYR B N 1
ATOM 2320 C CA . TYR B 1 107 ? -4.57 5.406 -2.209 1 98.81 107 TYR B CA 1
ATOM 2321 C C . TYR B 1 107 ? -5.484 4.32 -1.652 1 98.81 107 TYR B C 1
ATOM 2323 O O . TYR B 1 107 ? -6.227 4.555 -0.697 1 98.81 107 TYR B O 1
ATOM 2331 N N . SER B 1 108 ? -5.414 3.164 -2.254 1 98.75 108 SER B N 1
ATOM 2332 C CA . SER B 1 108 ? -6.137 1.996 -1.759 1 98.75 108 SER B CA 1
ATOM 2333 C C . SER B 1 108 ? -5.547 0.705 -2.32 1 98.75 108 SER B C 1
ATOM 2335 O O . SER B 1 108 ? -4.969 0.702 -3.408 1 98.75 108 SER B O 1
ATOM 2337 N N . GLN B 1 109 ? -5.648 -0.343 -1.525 1 98.5 109 GLN B N 1
ATOM 2338 C CA . GLN B 1 109 ? -5.289 -1.682 -1.978 1 98.5 109 GLN B CA 1
ATOM 2339 C C . GLN B 1 109 ? -6.336 -2.707 -1.549 1 98.5 109 GLN B C 1
ATOM 2341 O O . GLN B 1 109 ? -6.836 -2.656 -0.425 1 98.5 109 GLN B O 1
ATOM 2346 N N . VAL B 1 110 ? -6.621 -3.645 -2.463 1 97.94 110 VAL B N 1
ATOM 2347 C CA . VAL B 1 110 ? -7.34 -4.867 -2.115 1 97.94 110 VAL B CA 1
ATOM 2348 C C . VAL B 1 110 ? -6.613 -6.078 -2.695 1 97.94 110 VAL B C 1
ATOM 2350 O O . VAL B 1 110 ? -5.965 -5.98 -3.74 1 97.94 110 VAL B O 1
ATOM 2353 N N . VAL B 1 111 ? -6.703 -7.141 -2 1 97.25 111 VAL B N 1
ATOM 2354 C CA . VAL B 1 111 ? -6.16 -8.414 -2.467 1 97.25 111 VAL B CA 1
ATOM 2355 C C . VAL B 1 111 ? -7.266 -9.469 -2.482 1 97.25 111 VAL B C 1
ATOM 2357 O O . VAL B 1 111 ? -7.996 -9.625 -1.503 1 97.25 111 VAL B O 1
ATOM 2360 N N . PHE B 1 112 ? -7.355 -10.164 -3.631 1 94.31 112 PHE B N 1
ATOM 2361 C CA . PHE B 1 112 ? -8.344 -11.219 -3.818 1 94.31 112 PHE B CA 1
ATOM 2362 C C . PHE B 1 112 ? -7.676 -12.586 -3.85 1 94.31 112 PHE B C 1
ATOM 2364 O O . PHE B 1 112 ? -6.531 -12.711 -4.297 1 94.31 112 PHE B O 1
ATOM 2371 N N . SER B 1 113 ? -8.469 -13.555 -3.385 1 91.94 113 SER B N 1
ATOM 2372 C CA . SER B 1 113 ? -7.992 -14.922 -3.494 1 91.94 113 SER B CA 1
ATOM 2373 C C . SER B 1 113 ? -9.133 -15.891 -3.807 1 91.94 113 SER B C 1
ATOM 2375 O O . SER B 1 113 ? -10.305 -15.555 -3.602 1 91.94 113 SER B O 1
ATOM 2377 N N . GLY B 1 114 ? -8.812 -16.938 -4.406 1 87.5 114 GLY B N 1
ATOM 2378 C CA . GLY B 1 114 ? -9.805 -17.969 -4.695 1 87.5 114 GLY B CA 1
ATOM 2379 C C . GLY B 1 114 ? -9.203 -19.344 -4.898 1 87.5 114 GLY B C 1
ATOM 2380 O O . GLY B 1 114 ? -7.984 -19.469 -5.074 1 87.5 114 GLY B O 1
ATOM 2381 N N . ALA B 1 115 ? -10.07 -20.25 -4.676 1 79.25 115 ALA B N 1
ATOM 2382 C CA . ALA B 1 115 ? -9.672 -21.641 -4.914 1 79.25 115 ALA B CA 1
ATOM 2383 C C . ALA B 1 115 ? -9.586 -21.938 -6.41 1 79.25 115 ALA B C 1
ATOM 2385 O O . ALA B 1 115 ? -9.992 -21.109 -7.234 1 79.25 115 ALA B O 1
ATOM 2386 N N . SER B 1 116 ? -9.039 -23.094 -6.82 1 65.5 116 SER B N 1
ATOM 2387 C CA . SER B 1 116 ? -9.008 -23.5 -8.219 1 65.5 116 SER B CA 1
ATOM 2388 C C . SER B 1 116 ? -10.414 -23.531 -8.82 1 65.5 116 SER B C 1
ATOM 2390 O O . SER B 1 116 ? -11.398 -23.594 -8.086 1 65.5 116 SER B O 1
ATOM 2392 N N . CYS B 1 117 ? -10.516 -22.812 -9.914 1 53.31 117 CYS B N 1
ATOM 2393 C CA . CYS B 1 117 ? -11.797 -23.031 -10.57 1 53.31 117 CYS B CA 1
ATOM 2394 C C . CYS B 1 117 ? -12.039 -24.516 -10.82 1 53.31 117 CYS B C 1
ATOM 2396 O O . CYS B 1 117 ? -11.102 -25.25 -11.102 1 53.31 117 CYS B O 1
ATOM 2398 N N . SER B 1 118 ? -12.938 -24.953 -10.203 1 51.44 118 SER B N 1
ATOM 2399 C CA . SER B 1 118 ? -13.445 -26.281 -10.5 1 51.44 118 SER B CA 1
ATOM 2400 C C . SER B 1 118 ? -13.266 -26.625 -11.977 1 51.44 118 SER B C 1
ATOM 2402 O O . SER B 1 118 ? -13.219 -25.734 -12.828 1 51.44 118 SER B O 1
ATOM 2404 N N . SER B 1 119 ? -12.695 -27.812 -12.227 1 50.88 119 SER B N 1
ATOM 2405 C CA . SER B 1 119 ? -12.695 -28.531 -13.492 1 50.88 119 SER B CA 1
ATOM 2406 C C . SER B 1 119 ? -13.953 -28.234 -14.297 1 50.88 119 SER B C 1
ATOM 2408 O O . SER B 1 119 ? -14.438 -29.078 -15.047 1 50.88 119 SER B O 1
ATOM 2410 N N . GLU B 1 120 ? -14.523 -27.156 -13.945 1 53.06 120 GLU B N 1
ATOM 2411 C CA . GLU B 1 120 ? -15.734 -27.125 -14.773 1 53.06 120 GLU B CA 1
ATOM 2412 C C . GLU B 1 120 ? -15.391 -26.891 -16.234 1 53.06 120 GLU B C 1
ATOM 2414 O O . GLU B 1 120 ? -14.344 -26.328 -16.562 1 53.06 120 GLU B O 1
ATOM 2419 N N . ILE B 1 121 ? -15.969 -27.641 -17.078 1 55.09 121 ILE B N 1
ATOM 2420 C CA . ILE B 1 121 ? -15.875 -27.703 -18.531 1 55.09 121 ILE B CA 1
ATOM 2421 C C . ILE B 1 121 ? -15.734 -26.297 -19.109 1 55.09 121 ILE B C 1
ATOM 2423 O O . ILE B 1 121 ? -14.938 -26.062 -20.016 1 55.09 121 ILE B O 1
ATOM 2427 N N . THR B 1 122 ? -16.5 -25.359 -18.609 1 57.22 122 THR B N 1
ATOM 2428 C CA . THR B 1 122 ? -16.391 -24.016 -19.141 1 57.22 122 THR B CA 1
ATOM 2429 C C . THR B 1 122 ? -15.984 -23.031 -18.047 1 57.22 122 THR B C 1
ATOM 2431 O O . THR B 1 122 ? -16.812 -22.625 -17.234 1 57.22 122 THR B O 1
ATOM 2434 N N . PRO B 1 123 ? -14.688 -22.859 -17.859 1 59.41 123 PRO B N 1
ATOM 2435 C CA . PRO B 1 123 ? -14.281 -21.969 -16.766 1 59.41 123 PRO B CA 1
ATOM 2436 C C . PRO B 1 123 ? -14.875 -20.562 -16.906 1 59.41 123 PRO B C 1
ATOM 2438 O O . PRO B 1 123 ? -14.836 -19.984 -17.984 1 59.41 123 PRO B O 1
ATOM 2441 N N . THR B 1 124 ? -15.805 -20.125 -16.125 1 71.06 124 THR B N 1
ATOM 2442 C CA . THR B 1 124 ? -16.359 -18.781 -16.141 1 71.06 124 THR B CA 1
ATOM 2443 C C . THR B 1 124 ? -15.352 -17.781 -15.609 1 71.06 124 THR B C 1
ATOM 2445 O O . THR B 1 124 ? -14.703 -18.016 -14.586 1 71.06 124 THR B O 1
ATOM 2448 N N . LEU B 1 125 ? -15.156 -16.688 -16.328 1 80.94 125 LEU B N 1
ATOM 2449 C CA . LEU B 1 125 ? -14.266 -15.586 -15.984 1 80.94 125 LEU B CA 1
ATOM 2450 C C . LEU B 1 125 ? -14.805 -14.805 -14.789 1 80.94 125 LEU B C 1
ATOM 2452 O O . LEU B 1 125 ? -15.992 -14.477 -14.742 1 80.94 125 LEU B O 1
ATOM 2456 N N . LEU B 1 126 ? -13.984 -14.688 -13.82 1 86.19 126 LEU B N 1
ATOM 2457 C CA . LEU B 1 126 ? -14.32 -13.859 -12.672 1 86.19 126 LEU B CA 1
ATOM 2458 C C . LEU B 1 126 ? -13.82 -12.43 -12.859 1 86.19 126 LEU B C 1
ATOM 2460 O O . LEU B 1 126 ? -12.641 -12.211 -13.148 1 86.19 126 LEU B O 1
ATOM 2464 N N . TYR B 1 127 ? -14.758 -11.484 -12.734 1 91.06 127 TYR B N 1
ATOM 2465 C CA . TYR B 1 127 ? -14.422 -10.07 -12.852 1 91.06 127 TYR B CA 1
ATOM 2466 C C . TYR B 1 127 ? -14.297 -9.422 -11.477 1 91.06 127 TYR B C 1
ATOM 2468 O O . TYR B 1 127 ? -15.219 -9.492 -10.664 1 91.06 127 TYR B O 1
ATOM 2476 N N . LEU B 1 128 ? -13.117 -8.844 -11.219 1 94.94 128 LEU B N 1
ATOM 2477 C CA . LEU B 1 128 ? -12.805 -8.156 -9.977 1 94.94 128 LEU B CA 1
ATOM 2478 C C . LEU B 1 128 ? -12.586 -6.664 -10.219 1 94.94 128 LEU B C 1
ATOM 2480 O O . LEU B 1 128 ? -11.953 -6.277 -11.203 1 94.94 128 LEU B O 1
ATOM 2484 N N . SER B 1 129 ? -13.164 -5.824 -9.352 1 96.62 129 SER B N 1
ATOM 2485 C CA . SER B 1 129 ? -12.93 -4.391 -9.5 1 96.62 129 SER B CA 1
ATOM 2486 C C . SER B 1 129 ? -12.828 -3.701 -8.148 1 96.62 129 SER B C 1
ATOM 2488 O O . SER B 1 129 ? -13.359 -4.195 -7.148 1 96.62 129 SER B O 1
ATOM 2490 N N . HIS B 1 130 ? -12.141 -2.602 -8.109 1 97.88 130 HIS B N 1
ATOM 2491 C CA . HIS B 1 130 ? -12 -1.754 -6.93 1 97.88 130 HIS B CA 1
ATOM 2492 C C . HIS B 1 130 ? -11.891 -0.283 -7.316 1 97.88 130 HIS B C 1
ATOM 2494 O O . HIS B 1 130 ? -11.039 0.086 -8.133 1 97.88 130 HIS B O 1
ATOM 2500 N N . GLU B 1 131 ? -12.766 0.516 -6.707 1 98.38 131 GLU B N 1
ATOM 2501 C CA . GLU B 1 131 ? -12.812 1.938 -7.031 1 98.38 131 GLU B CA 1
ATOM 2502 C C . GLU B 1 131 ? -12.797 2.795 -5.77 1 98.38 131 GLU B C 1
ATOM 2504 O O . GLU B 1 131 ? -13.336 2.395 -4.734 1 98.38 131 GLU B O 1
ATOM 2509 N N . VAL B 1 132 ? -12.164 3.924 -5.836 1 98.62 132 VAL B N 1
ATOM 2510 C CA . VAL B 1 132 ? -12.32 4.992 -4.855 1 98.62 132 VAL B CA 1
ATOM 2511 C C . VAL B 1 132 ? -13.258 6.066 -5.414 1 98.62 132 VAL B C 1
ATOM 2513 O O . VAL B 1 132 ? -13.039 6.582 -6.512 1 98.62 132 VAL B O 1
ATOM 2516 N N . LEU B 1 133 ? -14.258 6.402 -4.629 1 98.12 133 LEU B N 1
ATOM 2517 C CA . LEU B 1 133 ? -15.289 7.344 -5.055 1 98.12 133 LEU B CA 1
ATOM 2518 C C . LEU B 1 133 ? -15.211 8.641 -4.254 1 98.12 133 LEU B C 1
ATOM 2520 O O . LEU B 1 133 ? -14.898 8.617 -3.061 1 98.12 133 LEU B O 1
ATOM 2524 N N . LEU B 1 134 ? -15.547 9.695 -4.941 1 98.06 134 LEU B N 1
ATOM 2525 C CA . LEU B 1 134 ? -15.68 11.008 -4.32 1 98.06 134 LEU B CA 1
ATOM 2526 C C . LEU B 1 134 ? -17.141 11.477 -4.352 1 98.06 134 LEU B C 1
ATOM 2528 O O . LEU B 1 134 ? -17.766 11.484 -5.41 1 98.06 134 LEU B O 1
ATOM 2532 N N . PHE B 1 135 ? -17.656 11.758 -3.213 1 97.19 135 PHE B N 1
ATOM 2533 C CA . PHE B 1 135 ? -18.859 12.578 -3.146 1 97.19 135 PHE B CA 1
ATOM 2534 C C . PHE B 1 135 ? -18.5 14.031 -2.871 1 97.19 135 PHE B C 1
ATOM 2536 O O . PHE B 1 135 ? -18.109 14.383 -1.755 1 97.19 135 PHE B O 1
ATOM 2543 N N . SER B 1 136 ? -18.609 14.82 -3.916 1 91.12 136 SER B N 1
ATOM 2544 C CA . SER B 1 136 ? -18.266 16.234 -3.807 1 91.12 136 SER B CA 1
ATOM 2545 C C . SER B 1 136 ? -19.312 17.016 -3.025 1 91.12 136 SER B C 1
ATOM 2547 O O . SER B 1 136 ? -20.5 17 -3.381 1 91.12 136 SER B O 1
ATOM 2549 N N . SER B 1 137 ? -18.906 17.594 -2.002 1 84.69 137 SER B N 1
ATOM 2550 C CA . SER B 1 137 ? -19.797 18.422 -1.213 1 84.69 137 SER B CA 1
ATOM 2551 C C . SER B 1 137 ? -20.281 19.625 -2.016 1 84.69 137 SER B C 1
ATOM 2553 O O . SER B 1 137 ? -21.422 20.078 -1.836 1 84.69 137 SER B O 1
ATOM 2555 N N . LYS B 1 138 ? -19.469 20.078 -2.926 1 85.38 138 LYS B N 1
ATOM 2556 C CA . LYS B 1 138 ? -19.781 21.266 -3.73 1 85.38 138 LYS B CA 1
ATOM 2557 C C . LYS B 1 138 ? -20.797 20.922 -4.816 1 85.38 138 LYS B C 1
ATOM 2559 O O . LYS B 1 138 ? -21.766 21.656 -5.012 1 85.38 138 LYS B O 1
ATOM 2564 N N . TYR B 1 139 ? -20.672 19.828 -5.488 1 85.62 139 TYR B N 1
ATOM 2565 C CA . TYR B 1 139 ? -21.453 19.531 -6.676 1 85.62 139 TYR B CA 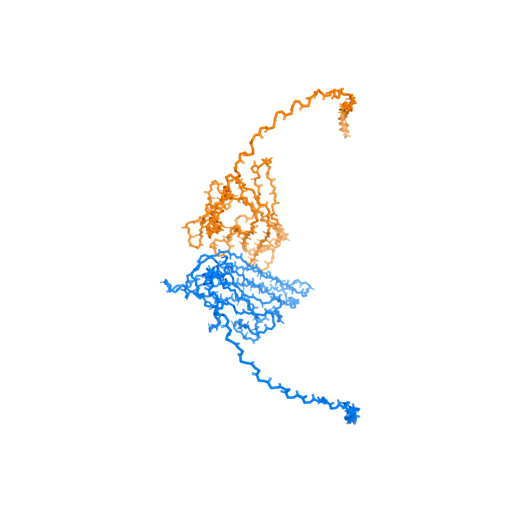1
ATOM 2566 C C . TYR B 1 139 ? -22.5 18.469 -6.383 1 85.62 139 TYR B C 1
ATOM 2568 O O . TYR B 1 139 ? -23.391 18.203 -7.203 1 85.62 139 TYR B O 1
ATOM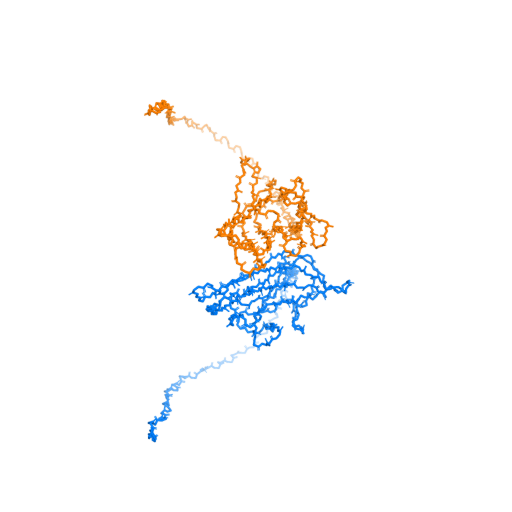 2576 N N . GLN B 1 140 ? -22.406 17.797 -5.184 1 88.69 140 GLN B N 1
ATOM 2577 C CA . GLN B 1 140 ? -23.344 16.766 -4.738 1 88.69 140 GLN B CA 1
ATOM 2578 C C . GLN B 1 140 ? -23.438 15.633 -5.75 1 88.69 140 GLN B C 1
ATOM 2580 O O . GLN B 1 140 ? -24.531 15.227 -6.141 1 88.69 140 GLN B O 1
ATOM 2585 N N . VAL B 1 141 ? -22.266 15.234 -6.309 1 88.19 141 VAL B N 1
ATOM 2586 C CA . VAL B 1 141 ? -22.172 14.141 -7.27 1 88.19 141 VAL B CA 1
ATOM 2587 C C . VAL B 1 141 ? -21.125 13.141 -6.812 1 88.19 141 VAL B C 1
ATOM 2589 O O . VAL B 1 141 ? -20.156 13.516 -6.141 1 88.19 141 VAL B O 1
ATOM 2592 N N . HIS B 1 142 ? -21.438 11.906 -7.16 1 90.38 142 HIS B N 1
ATOM 2593 C CA . HIS B 1 142 ? -20.453 10.852 -6.984 1 90.38 142 HIS B CA 1
ATOM 2594 C C . HIS B 1 142 ? -19.594 10.688 -8.234 1 90.38 142 HIS B C 1
ATOM 2596 O O . HIS B 1 142 ? -20.125 10.625 -9.352 1 90.38 142 HIS B O 1
ATOM 2602 N N . VAL B 1 143 ? -18.25 10.742 -8.07 1 94.06 143 VAL B N 1
ATOM 2603 C CA . VAL B 1 143 ? -17.359 10.516 -9.195 1 94.06 143 VAL B CA 1
ATOM 2604 C C . VAL B 1 143 ? -16.266 9.516 -8.805 1 94.06 143 VAL B C 1
ATOM 2606 O O . VAL B 1 143 ? -15.742 9.57 -7.688 1 94.06 143 VAL B O 1
ATOM 2609 N N . PRO B 1 144 ? -16.016 8.617 -9.734 1 96.75 144 PRO B N 1
ATOM 2610 C CA . PRO B 1 144 ? -14.867 7.754 -9.461 1 96.75 144 PRO B CA 1
ATOM 2611 C C . PRO B 1 144 ? -13.531 8.484 -9.594 1 96.75 144 PRO B C 1
ATOM 2613 O O . PRO B 1 144 ? -13.289 9.148 -10.602 1 96.75 144 PRO B O 1
ATOM 2616 N N . LEU B 1 145 ? -12.734 8.461 -8.578 1 98.12 145 LEU B N 1
ATOM 2617 C CA . LEU B 1 145 ? -11.391 9.023 -8.641 1 98.12 145 LEU B CA 1
ATOM 2618 C C . LEU B 1 145 ? -10.398 7.996 -9.164 1 98.12 145 LEU B C 1
ATOM 2620 O O . LEU B 1 145 ? -9.539 8.32 -9.992 1 98.12 145 LEU B O 1
ATOM 2624 N N . LEU B 1 146 ? -10.438 6.832 -8.578 1 98.5 146 LEU B N 1
ATOM 2625 C CA . LEU B 1 146 ? -9.578 5.703 -8.938 1 98.5 146 LEU B CA 1
ATOM 2626 C C . LEU B 1 146 ? -10.414 4.48 -9.289 1 98.5 146 LEU B C 1
ATOM 2628 O O . LEU B 1 146 ? -11.359 4.141 -8.578 1 98.5 146 LEU B O 1
ATOM 2632 N N . SER B 1 147 ? -10.078 3.84 -10.438 1 98 147 SER B N 1
ATOM 2633 C CA . SER B 1 147 ? -10.758 2.629 -10.875 1 98 147 SER B CA 1
ATOM 2634 C C . SER B 1 147 ? -9.781 1.629 -11.477 1 98 147 SER B C 1
ATOM 2636 O O . SER B 1 147 ? -9.008 1.974 -12.375 1 98 147 SER B O 1
ATOM 2638 N N . ALA B 1 148 ? -9.773 0.442 -10.93 1 97.38 148 ALA B N 1
ATOM 2639 C CA . ALA B 1 148 ? -8.961 -0.64 -11.477 1 97.38 148 ALA B CA 1
ATOM 2640 C C . ALA B 1 148 ? -9.719 -1.963 -11.453 1 97.38 148 ALA B C 1
ATOM 2642 O O . ALA B 1 148 ? -10.609 -2.164 -10.625 1 97.38 148 ALA B O 1
ATOM 2643 N N . GLN B 1 149 ? -9.43 -2.801 -12.422 1 94.56 149 GLN B N 1
ATOM 2644 C CA . GLN B 1 149 ? -10.125 -4.074 -12.578 1 94.56 149 GLN B CA 1
ATOM 2645 C C . GLN B 1 149 ? -9.148 -5.191 -12.938 1 94.56 149 GLN B C 1
ATOM 2647 O O . GLN B 1 149 ? -8.078 -4.934 -13.492 1 94.56 149 GLN B O 1
ATOM 2652 N N . LYS B 1 150 ? -9.547 -6.406 -12.57 1 91.81 150 LYS B N 1
ATOM 2653 C CA . LYS B 1 150 ? -8.844 -7.629 -12.945 1 91.81 150 LYS B CA 1
ATOM 2654 C C . LYS B 1 150 ? -9.828 -8.727 -13.352 1 91.81 150 LYS B C 1
ATOM 2656 O O . LYS B 1 150 ? -10.953 -8.773 -12.844 1 91.81 150 LYS B O 1
ATOM 2661 N N . SER B 1 151 ? -9.383 -9.531 -14.281 1 86.88 151 SER B N 1
ATOM 2662 C CA . SER B 1 151 ? -10.102 -10.766 -14.594 1 86.88 151 SER B CA 1
ATOM 2663 C C . SER B 1 151 ? -9.297 -11.992 -14.195 1 86.88 151 SER B C 1
ATOM 2665 O O . SER B 1 151 ? -8.062 -11.984 -14.273 1 86.88 151 SER B O 1
ATOM 2667 N N . VAL B 1 152 ? -10.047 -12.945 -13.625 1 81.69 152 VAL B N 1
ATOM 2668 C CA . VAL B 1 152 ? -9.406 -14.195 -13.219 1 81.69 152 VAL B CA 1
ATOM 2669 C C . VAL B 1 152 ? -10.141 -15.375 -13.844 1 81.69 152 VAL B C 1
ATOM 2671 O O . VAL B 1 152 ? -11.375 -15.406 -13.867 1 81.69 152 VAL B O 1
ATOM 2674 N N . CYS B 1 153 ? -9.344 -16.234 -14.469 1 74.06 153 CYS B N 1
ATOM 2675 C CA . CYS B 1 153 ? -9.938 -17.5 -14.875 1 74.06 153 CYS B CA 1
ATOM 2676 C C . CYS B 1 153 ? -9.781 -18.547 -13.781 1 74.06 153 CYS B C 1
ATOM 2678 O O . CYS B 1 153 ? -8.719 -19.156 -13.641 1 74.06 153 CYS B O 1
ATOM 2680 N N . PRO B 1 154 ? -10.758 -18.734 -12.945 1 60.28 154 PRO B N 1
ATOM 2681 C CA . PRO B 1 154 ? -10.656 -19.641 -11.797 1 60.28 154 PRO B CA 1
ATOM 2682 C C . PRO B 1 154 ? -10.43 -21.094 -12.195 1 60.28 154 PRO B C 1
ATOM 2684 O O . PRO B 1 154 ? -9.914 -21.875 -11.398 1 60.28 154 PRO B O 1
ATOM 2687 N N . GLY B 1 155 ? -10.289 -21.375 -13.586 1 58.03 155 GLY B N 1
ATOM 2688 C CA . GLY B 1 155 ? -10.047 -22.719 -14.078 1 58.03 155 GLY B CA 1
ATOM 2689 C C . GLY B 1 155 ? -8.586 -23.109 -14.062 1 58.03 155 GLY B C 1
ATOM 2690 O O . GLY B 1 155 ? -8.227 -24.234 -14.438 1 58.03 155 GLY B O 1
ATOM 2691 N N . THR B 1 156 ? -7.918 -22.188 -13.633 1 57.66 156 THR B N 1
ATOM 2692 C CA . THR B 1 156 ? -6.516 -22.578 -13.547 1 57.66 156 THR B CA 1
ATOM 2693 C C . THR B 1 156 ? -6.301 -23.562 -12.398 1 57.66 156 THR B C 1
ATOM 2695 O O . THR B 1 156 ? -7.094 -23.594 -11.453 1 57.66 156 THR B O 1
ATOM 2698 N N . GLN B 1 157 ? -5.504 -24.578 -12.695 1 61.44 157 GLN B N 1
ATOM 2699 C CA . GLN B 1 157 ? -5.18 -25.625 -11.742 1 61.44 157 GLN B CA 1
ATOM 2700 C C . GLN B 1 157 ? -4.543 -25.047 -10.477 1 61.44 157 GLN B C 1
ATOM 2702 O O . GLN B 1 157 ? -3.344 -24.766 -10.453 1 61.44 157 GLN B O 1
ATOM 2707 N N . GLY B 1 158 ? -5.586 -24.438 -9.484 1 71.69 158 GLY B N 1
ATOM 2708 C CA . GLY B 1 158 ? -5.098 -24.156 -8.141 1 71.69 158 GLY B CA 1
ATOM 2709 C C . GLY B 1 158 ? -5.531 -22.797 -7.621 1 71.69 158 GLY B C 1
ATOM 2710 O O . GLY B 1 158 ? -6.25 -22.078 -8.305 1 71.69 158 GLY B O 1
ATOM 2711 N N . PRO B 1 159 ? -5.102 -22.562 -6.438 1 82.06 159 PRO B N 1
ATOM 2712 C CA . PRO B 1 159 ? -5.457 -21.297 -5.797 1 82.06 159 PRO B CA 1
ATOM 2713 C C . PRO B 1 159 ? -4.832 -20.078 -6.496 1 82.06 159 PRO B C 1
ATOM 2715 O O . PRO B 1 159 ? -3.732 -20.188 -7.047 1 82.06 159 PRO B O 1
ATOM 2718 N N . TRP B 1 160 ? -5.617 -19.078 -6.602 1 86.38 160 T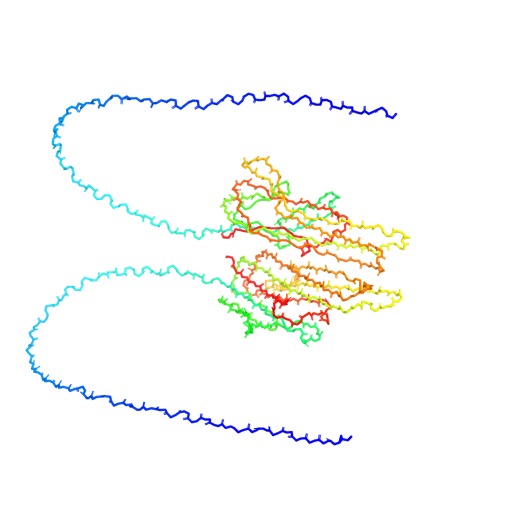RP B N 1
ATOM 2719 C CA . TRP B 1 160 ? -5.129 -17.859 -7.238 1 86.38 160 TRP B CA 1
ATOM 2720 C C . TRP B 1 160 ? -5.168 -16.688 -6.262 1 86.38 160 TRP B C 1
ATOM 2722 O O . TRP B 1 160 ? -5.906 -16.719 -5.277 1 86.38 160 TRP B O 1
ATOM 2732 N N . MET B 1 161 ? -4.277 -15.703 -6.496 1 91.12 161 MET B N 1
ATOM 2733 C CA . MET B 1 161 ? -4.25 -14.43 -5.773 1 91.12 161 MET B CA 1
ATOM 2734 C C . MET B 1 161 ? -4.012 -13.266 -6.727 1 91.12 161 MET B C 1
ATOM 2736 O O . MET B 1 161 ? -3.225 -13.383 -7.668 1 91.12 161 MET B O 1
ATOM 2740 N N . ARG B 1 162 ? -4.742 -12.117 -6.492 1 92.94 162 ARG B N 1
ATOM 2741 C CA . ARG B 1 162 ? -4.617 -10.906 -7.293 1 92.94 162 ARG B CA 1
ATOM 2742 C C . ARG B 1 162 ? -4.676 -9.664 -6.414 1 92.94 162 ARG B C 1
ATOM 2744 O O . ARG B 1 162 ? -5.559 -9.539 -5.562 1 92.94 162 ARG B O 1
ATOM 2751 N N . SER B 1 163 ? -3.715 -8.797 -6.621 1 96.5 163 SER B N 1
ATOM 2752 C CA . SER B 1 163 ? -3.717 -7.531 -5.891 1 96.5 163 SER B CA 1
ATOM 2753 C C . SER B 1 163 ? -4.055 -6.359 -6.809 1 96.5 163 SER B C 1
ATOM 2755 O O . SER B 1 163 ? -3.625 -6.328 -7.961 1 96.5 163 SER B O 1
ATOM 2757 N N . ILE B 1 164 ? -4.863 -5.418 -6.34 1 97.12 164 ILE B N 1
ATOM 2758 C CA . ILE B 1 164 ? -5.129 -4.137 -6.988 1 97.12 164 ILE B CA 1
ATOM 2759 C C . ILE B 1 164 ? -4.688 -2.996 -6.074 1 97.12 164 ILE B C 1
ATOM 2761 O O . ILE B 1 164 ? -5.234 -2.82 -4.984 1 97.12 164 ILE B O 1
ATOM 2765 N N . TYR B 1 165 ? -3.676 -2.314 -6.441 1 98.19 165 TYR B N 1
ATOM 2766 C CA . TYR B 1 165 ? -3.244 -1.094 -5.77 1 98.19 165 TYR B CA 1
ATOM 2767 C C . TYR B 1 165 ? -3.416 0.118 -6.676 1 98.19 165 TYR B C 1
ATOM 2769 O O . TYR B 1 165 ? -3.145 0.045 -7.879 1 98.19 165 TYR B O 1
ATOM 2777 N N . GLN B 1 166 ? -3.83 1.261 -6.07 1 98.12 166 GLN B N 1
ATOM 2778 C CA . GLN B 1 166 ? -3.969 2.531 -6.773 1 98.12 166 GLN B CA 1
ATOM 2779 C C . GLN B 1 166 ? -3.596 3.703 -5.871 1 98.12 166 GLN B C 1
ATOM 2781 O O . GLN B 1 166 ? -3.814 3.656 -4.656 1 98.12 166 GLN B O 1
ATOM 2786 N N . GLY B 1 167 ? -3.035 4.703 -6.465 1 98.31 167 GLY B N 1
ATOM 2787 C CA . GLY B 1 167 ? -2.76 5.949 -5.766 1 98.31 167 GLY B CA 1
ATOM 2788 C C . GLY B 1 167 ? -2.525 7.117 -6.703 1 98.31 167 GLY B C 1
ATOM 2789 O O . GLY B 1 167 ? -1.905 6.961 -7.758 1 98.31 167 GLY B O 1
ATOM 2790 N N . ALA B 1 168 ? -3.062 8.25 -6.43 1 98.31 168 ALA B N 1
ATOM 2791 C CA . ALA B 1 168 ? -2.912 9.461 -7.238 1 98.31 168 ALA B CA 1
ATOM 2792 C C . ALA B 1 168 ? -3.186 10.711 -6.41 1 98.31 168 ALA B C 1
ATOM 2794 O O . ALA B 1 168 ? -3.713 10.625 -5.297 1 98.31 168 ALA B O 1
ATOM 2795 N N . VAL B 1 169 ? -2.771 11.852 -6.953 1 98.44 169 VAL B N 1
ATOM 2796 C CA . VAL B 1 169 ? -2.982 13.133 -6.293 1 98.44 169 VAL B CA 1
ATOM 2797 C C . VAL B 1 169 ? -4.227 13.812 -6.859 1 98.44 169 VAL B C 1
ATOM 2799 O O . VAL B 1 169 ? -4.441 13.805 -8.078 1 98.44 169 VAL B O 1
ATOM 2802 N N . PHE B 1 170 ? -5.027 14.391 -5.977 1 97.88 170 PHE B N 1
ATOM 2803 C CA . PHE B 1 170 ? -6.238 15.102 -6.371 1 97.88 170 PHE B CA 1
ATOM 2804 C C . PHE B 1 170 ? -6.379 16.406 -5.602 1 97.88 170 PHE B C 1
ATOM 2806 O O . PHE B 1 170 ? -5.926 16.516 -4.457 1 97.88 170 PHE B O 1
ATOM 2813 N N . LEU B 1 171 ? -6.977 17.359 -6.23 1 96.56 171 LEU B N 1
ATOM 2814 C CA . LEU B 1 171 ? -7.453 18.547 -5.516 1 96.56 171 LEU B CA 1
ATOM 2815 C C . LEU B 1 171 ? -8.812 18.281 -4.879 1 96.56 171 LEU B C 1
ATOM 2817 O O . LEU B 1 171 ? -9.805 18.078 -5.586 1 96.56 171 LEU B O 1
ATOM 2821 N N . LEU B 1 172 ? -8.812 18.266 -3.533 1 97.12 172 LEU B N 1
ATOM 2822 C CA . LEU B 1 172 ? -10.055 18 -2.82 1 97.12 172 LEU B CA 1
ATOM 2823 C C . LEU B 1 172 ? -10.523 19.219 -2.039 1 97.12 172 LEU B C 1
ATOM 2825 O O . LEU B 1 172 ? -9.719 20.094 -1.718 1 97.12 172 LEU B O 1
ATOM 2829 N N . THR B 1 173 ? -11.797 19.266 -1.748 1 96.44 173 THR B N 1
ATOM 2830 C CA . THR B 1 173 ? -12.414 20.359 -1.003 1 96.44 173 THR B CA 1
ATOM 2831 C C . THR B 1 173 ? -12.867 19.891 0.376 1 96.44 173 THR B C 1
ATOM 2833 O O . THR B 1 173 ? -13.328 18.766 0.528 1 96.44 173 THR B O 1
ATOM 2836 N N . GLN B 1 174 ? -12.719 20.859 1.307 1 97.12 174 GLN B N 1
ATOM 2837 C CA . GLN B 1 174 ? -13.25 20.562 2.637 1 97.12 174 GLN B CA 1
ATOM 2838 C C . GLN B 1 174 ? -14.688 20.078 2.561 1 97.12 174 GLN B C 1
ATOM 2840 O O . GLN B 1 174 ? -15.523 20.688 1.893 1 97.12 174 GLN B O 1
ATOM 2845 N N . GLY B 1 175 ? -14.938 18.953 3.281 1 97.06 175 GLY B N 1
ATOM 2846 C CA . GLY B 1 175 ? -16.281 18.422 3.301 1 97.06 175 GLY B CA 1
ATOM 2847 C C . GLY B 1 175 ? -16.5 17.297 2.297 1 97.06 175 GLY B C 1
ATOM 2848 O O . GLY B 1 175 ? -17.516 16.609 2.344 1 97.06 175 GLY B O 1
ATOM 2849 N N . ASP B 1 176 ? -15.594 17.188 1.308 1 97.88 176 ASP B N 1
ATOM 2850 C CA . ASP B 1 176 ? -15.656 16.047 0.397 1 97.88 176 ASP B CA 1
ATOM 2851 C C . ASP B 1 176 ? -15.633 14.727 1.165 1 97.88 176 ASP B C 1
ATOM 2853 O O . ASP B 1 176 ? -15.023 14.633 2.234 1 97.88 176 ASP B O 1
ATOM 2857 N N . LEU B 1 177 ? -16.281 13.719 0.589 1 98.44 177 LEU B N 1
ATOM 2858 C CA . LEU B 1 177 ? -16.297 12.375 1.173 1 98.44 177 LEU B CA 1
ATOM 2859 C C . LEU B 1 177 ? -15.641 11.367 0.235 1 98.44 177 LEU B C 1
ATOM 2861 O O . LEU B 1 177 ? -15.961 11.32 -0.954 1 98.44 177 LEU B O 1
ATOM 2865 N N . LEU B 1 178 ? -14.719 10.602 0.738 1 98.62 178 LEU B N 1
ATOM 2866 C CA . LEU B 1 178 ? -14.094 9.516 -0.006 1 98.62 178 LEU B CA 1
ATOM 2867 C C . LEU B 1 178 ? -14.633 8.164 0.453 1 98.62 178 LEU B C 1
ATOM 2869 O O . LEU B 1 178 ? -14.672 7.883 1.653 1 98.62 178 LEU B O 1
ATOM 2873 N N . SER B 1 179 ? -15.047 7.332 -0.427 1 97.88 179 SER B N 1
ATOM 2874 C CA . SER B 1 179 ? -15.516 5.977 -0.155 1 97.88 179 SER B CA 1
ATOM 2875 C C . SER B 1 179 ? -15 4.996 -1.202 1 97.88 179 SER B C 1
ATOM 2877 O O . SER B 1 179 ? -14.25 5.379 -2.105 1 97.88 179 SER B O 1
ATOM 2879 N N . THR B 1 180 ? -15.273 3.686 -1.001 1 97.75 180 THR B N 1
ATOM 2880 C CA . THR B 1 180 ? -14.812 2.697 -1.971 1 97.75 180 THR B CA 1
ATOM 2881 C C . THR B 1 180 ? -15.961 1.81 -2.43 1 97.75 180 THR B C 1
ATOM 2883 O O . THR B 1 180 ? -16.984 1.695 -1.738 1 97.75 180 THR B O 1
ATOM 2886 N N . HIS B 1 181 ? -15.805 1.256 -3.602 1 96.62 181 HIS B N 1
ATOM 2887 C CA . HIS B 1 181 ? -16.672 0.219 -4.148 1 96.62 181 HIS B CA 1
ATOM 2888 C C . HIS B 1 181 ? -15.859 -0.941 -4.711 1 96.62 181 HIS B C 1
ATOM 2890 O O . HIS B 1 181 ? -14.93 -0.73 -5.488 1 96.62 181 HIS B O 1
ATOM 2896 N N . THR B 1 182 ? -16.281 -2.166 -4.285 1 96.56 182 THR B N 1
ATOM 2897 C CA . THR B 1 182 ? -15.508 -3.34 -4.68 1 96.56 182 THR B CA 1
ATOM 2898 C C . THR B 1 182 ? -16.422 -4.43 -5.223 1 96.56 182 THR B C 1
ATOM 2900 O O . THR B 1 182 ? -17.438 -4.766 -4.598 1 96.56 182 THR B O 1
ATOM 2903 N N . ASP B 1 183 ? -16.094 -4.934 -6.422 1 95.25 183 ASP B N 1
ATOM 2904 C CA . ASP B 1 183 ? -16.688 -6.164 -6.93 1 95.25 183 ASP B CA 1
ATOM 2905 C C . ASP B 1 183 ? -15.82 -7.371 -6.602 1 95.25 183 ASP B C 1
ATOM 2907 O O . ASP B 1 183 ? -14.602 -7.344 -6.812 1 95.25 183 ASP B O 1
ATOM 2911 N N . GLY B 1 184 ? -16.453 -8.461 -6.094 1 93.5 184 GLY B N 1
ATOM 2912 C CA . GLY B 1 184 ? -15.711 -9.648 -5.695 1 93.5 184 GLY B CA 1
ATOM 2913 C C . GLY B 1 184 ? -15.422 -9.703 -4.207 1 93.5 184 GLY B C 1
ATOM 2914 O O . GLY B 1 184 ? -14.391 -10.242 -3.791 1 93.5 184 GLY B O 1
ATOM 2915 N N . ILE B 1 185 ? -16.234 -9.148 -3.406 1 93.81 185 ILE B N 1
ATOM 2916 C CA . ILE B 1 185 ? -16.047 -9 -1.968 1 93.81 185 ILE B CA 1
ATOM 2917 C C . ILE B 1 185 ? -15.82 -10.359 -1.326 1 93.81 185 ILE B C 1
ATOM 2919 O O . ILE B 1 185 ? -15.023 -10.492 -0.394 1 93.81 185 ILE B O 1
ATOM 2923 N N . SER B 1 186 ? -16.484 -11.383 -1.858 1 91.06 186 SER B N 1
ATOM 2924 C CA . SER B 1 186 ? -16.375 -12.719 -1.271 1 91.06 186 SER B CA 1
ATOM 2925 C C . SER B 1 186 ? -14.984 -13.297 -1.46 1 91.06 186 SER B C 1
ATOM 2927 O O . SER B 1 186 ? -14.633 -14.305 -0.832 1 91.06 186 SER B O 1
ATOM 2929 N N . HIS B 1 187 ? -14.125 -12.664 -2.26 1 91.88 187 HIS B N 1
ATOM 2930 C CA . HIS B 1 187 ? -12.805 -13.188 -2.561 1 91.88 187 HIS B CA 1
ATOM 2931 C C . HIS B 1 187 ? -11.711 -12.367 -1.876 1 91.88 187 HIS B C 1
ATOM 2933 O O . HIS B 1 187 ? -10.523 -12.633 -2.057 1 91.88 187 HIS B O 1
ATOM 2939 N N . LEU B 1 188 ? -12.125 -11.398 -1.091 1 94.69 188 LEU B N 1
ATOM 2940 C CA . LEU B 1 188 ? -11.141 -10.516 -0.478 1 94.69 188 LEU B CA 1
ATOM 2941 C C . LEU B 1 188 ? -10.391 -11.227 0.641 1 94.69 188 LEU B C 1
ATOM 2943 O O . LEU B 1 188 ? -10.992 -11.969 1.427 1 94.69 188 LEU B O 1
ATOM 2947 N N . LEU B 1 189 ? -9.141 -11.008 0.629 1 93.19 189 LEU B N 1
ATOM 2948 C CA . LEU B 1 189 ? -8.352 -11.438 1.777 1 93.19 189 LEU B CA 1
ATOM 2949 C C . LEU B 1 189 ? -8.648 -10.578 3 1 93.19 189 LEU B C 1
ATOM 2951 O O . LEU B 1 189 ? -8.789 -9.359 2.885 1 93.19 189 LEU B O 1
ATOM 2955 N N . GLN B 1 190 ? -8.688 -11.234 4.145 1 89.19 190 GLN B N 1
ATOM 2956 C CA . GLN B 1 190 ? -8.953 -10.523 5.391 1 89.19 190 GLN B CA 1
ATOM 2957 C C . GLN B 1 190 ? -7.66 -10.25 6.156 1 89.19 190 GLN B C 1
ATOM 2959 O O . GLN B 1 190 ? -7.328 -10.977 7.098 1 89.19 190 GLN B O 1
ATOM 2964 N N . SER B 1 191 ? -6.938 -9.203 5.793 1 93.75 191 SER B N 1
ATOM 2965 C CA . SER B 1 191 ? -5.703 -8.805 6.453 1 93.75 191 SER B CA 1
ATOM 2966 C C . SER B 1 191 ? -5.52 -7.289 6.41 1 93.75 191 SER B C 1
ATOM 2968 O O . SER B 1 191 ? -5.738 -6.664 5.371 1 93.75 191 SER B O 1
ATOM 2970 N N . PRO B 1 192 ? -5.043 -6.738 7.539 1 94.5 192 PRO B N 1
ATOM 2971 C CA . PRO B 1 192 ? -4.84 -5.289 7.574 1 94.5 192 PRO B CA 1
ATOM 2972 C C . PRO B 1 192 ? -3.775 -4.82 6.582 1 94.5 192 PRO B C 1
ATOM 2974 O O . PRO B 1 192 ? -3.797 -3.664 6.148 1 94.5 192 PRO B O 1
ATOM 2977 N N . SER B 1 193 ? -2.873 -5.652 6.211 1 97.06 193 SER B N 1
ATOM 2978 C CA . SER B 1 193 ? -1.791 -5.266 5.312 1 97.06 193 SER B CA 1
ATOM 2979 C C . SER B 1 193 ? -2.199 -5.438 3.852 1 97.06 193 SER B C 1
ATOM 2981 O O . SER B 1 193 ? -1.504 -4.969 2.947 1 97.06 193 SER B O 1
ATOM 2983 N N . SER B 1 194 ? -3.355 -6.113 3.639 1 97.62 194 SER B N 1
ATOM 2984 C CA . SER B 1 194 ? -3.729 -6.449 2.268 1 97.62 194 SER B CA 1
ATOM 2985 C C . SER B 1 194 ? -4.902 -5.602 1.792 1 97.62 194 SER B C 1
ATOM 2987 O O . SER B 1 194 ? -5.141 -5.477 0.588 1 97.62 194 SER B O 1
ATOM 2989 N N . VAL B 1 195 ? -5.691 -5.172 2.721 1 97.62 195 VAL B N 1
ATOM 2990 C CA . VAL B 1 195 ? -6.871 -4.379 2.393 1 97.62 195 VAL B CA 1
ATOM 2991 C C . VAL B 1 195 ? -6.852 -3.07 3.182 1 97.62 195 VAL B C 1
ATOM 2993 O O . VAL B 1 195 ? -7.113 -3.061 4.387 1 97.62 195 VAL B O 1
ATOM 2996 N N . PHE B 1 196 ? -6.539 -1.963 2.451 1 98.38 196 PHE B N 1
ATOM 2997 C CA . PHE B 1 196 ? -6.43 -0.678 3.133 1 98.38 196 PHE B CA 1
ATOM 2998 C C . PHE B 1 196 ? -6.793 0.465 2.191 1 98.38 196 PHE B C 1
ATOM 3000 O O . PHE B 1 196 ? -6.828 0.286 0.973 1 98.38 196 PHE B O 1
ATOM 3007 N N . PHE B 1 197 ? -7.09 1.563 2.719 1 98.44 197 PHE B N 1
ATOM 3008 C CA . PHE B 1 197 ? -7.559 2.789 2.084 1 98.44 197 PHE B CA 1
ATOM 3009 C C . PHE B 1 197 ? -7.125 4.012 2.885 1 98.44 197 PHE B C 1
ATOM 3011 O O . PHE B 1 197 ? -7.156 3.998 4.117 1 98.44 197 PHE B O 1
ATOM 3018 N N . GLY B 1 198 ? -6.629 5.043 2.174 1 98.81 198 GLY B N 1
ATOM 3019 C CA . GLY B 1 198 ? -6.176 6.207 2.922 1 98.81 198 GLY B CA 1
ATOM 3020 C C . GLY B 1 198 ? -5.934 7.422 2.047 1 98.81 198 GLY B C 1
ATOM 3021 O O . GLY B 1 198 ? -6.125 7.363 0.83 1 98.81 198 GLY B O 1
ATOM 3022 N N . ALA B 1 199 ? -5.637 8.492 2.738 1 98.88 199 ALA B N 1
ATOM 3023 C CA . ALA B 1 199 ? -5.312 9.766 2.096 1 98.88 199 ALA B CA 1
ATOM 3024 C C . ALA B 1 199 ? -4.457 10.641 3.01 1 98.88 199 ALA B C 1
ATOM 3026 O O . ALA B 1 199 ? -4.547 10.539 4.234 1 98.88 199 ALA B O 1
ATOM 3027 N N . PHE B 1 200 ? -3.648 11.516 2.396 1 98.56 200 PHE B N 1
ATOM 3028 C CA . PHE B 1 200 ? -2.914 12.492 3.188 1 98.56 200 PHE B CA 1
ATOM 3029 C C . PHE B 1 200 ? -2.68 13.773 2.387 1 98.56 200 PHE B C 1
ATOM 3031 O O . PHE B 1 200 ? -2.529 13.727 1.164 1 98.56 200 PHE B O 1
ATOM 3038 N N . ALA B 1 201 ? -2.576 14.789 3.117 1 98.06 201 ALA B N 1
ATOM 3039 C CA . ALA B 1 201 ? -2.363 16.094 2.504 1 98.06 201 ALA B CA 1
ATOM 3040 C C . ALA B 1 201 ? -0.893 16.297 2.15 1 98.06 201 ALA B C 1
ATOM 3042 O O . ALA B 1 201 ? -0.004 15.914 2.91 1 98.06 201 ALA B O 1
ATOM 3043 N N . LEU B 1 202 ? -0.701 17 1.085 1 95.31 202 LEU B N 1
ATOM 3044 C CA . LEU B 1 202 ? 0.651 17.328 0.642 1 95.31 202 LEU B CA 1
ATOM 3045 C C . LEU B 1 202 ? 1.052 18.719 1.085 1 95.31 202 LEU B C 1
ATOM 3047 O O . LEU B 1 202 ? 0.197 19.594 1.235 1 95.31 202 LEU B O 1
#

pLDDT: mean 73.26, std 29.89, range [17.08, 98.88]

Foldseek 3Di:
DDDDDDDPDDDPPPPDDDDDDDDDPDDDDDDDDDDDDDDPPPPPPPVPPPPVPPPPQDWWKWKWFWDLVDDFDTATDQPDDPTHTDDQWDADPQKIFDAAWAKKKKKWKWKFKDWAQPPDPDQDKDKKKKWKWKQAPVPRDIDTPDIDIDIDRSNPPTMDMDMDMDIDMDGHHGGMIIHMHIDPSVGTDGDRVGTMIMMIHD/DDDPPPPPDPDDPPPPDDDDDDDDDDDDDDDDPDDPPDDDPPPPPPPPPPPPPPPPQDWWKWKWFWDLPDDFDTATDQPDDPTHTDRQWDADPQKIFDAAWAKKKKKWKWKFKDWAQPPPPDQDKDKKKKWKWKQAPVVRDIDTPDIDIDIDRSNPPTMDMDMDMDIDMDGHHGGMIIHMHIDPSVGTDGDRVGTMIMMIHD

InterPro domains:
  IPR002960 Lymphotoxin-alpha [PR01236] (14-30)
  IPR002960 Lymphotoxin-alpha [PR01236] (88-106)
  IPR002960 Lymphotoxin-alpha [PR01236] (119-139)
  IPR002960 Lymphotoxin-alpha [PR01236] (144-163)
  IPR002960 Lymphotoxin-alpha [PR01236] (177-194)
  IPR006052 Tumour necrosis factor domain [PF00229] (75-202)
  IPR006052 Tumour necrosis factor domain [PS50049] (60-202)
  IPR006052 Tumour necrosis factor domain [SM00207] (60-202)
  IPR006052 Tumour necrosis factor domain [cd00184] (60-200)
  IPR006053 Tumour necrosis factor [PR01234] (59-76)
  IPR006053 Tumour necrosis factor [PR01234] (76-94)
  IPR006053 Tumour necrosis factor [PR01234] (128-146)
  IPR006053 Tumour necrosis factor [PR01234] (160-183)
  IPR006053 Tumour necrosis factor [PR01234] (190-201)
  IPR008983 Tumour necrosis factor-like domain superfamily [G3DSA:2.60.120.40] (50-202)
  IPR008983 Tumour necrosis factor-like domain superfamily [SSF49842] (59-202)
  IPR021184 Tumour necrosis factor, conserved site [PS00251] (96-112)

Nearest PDB structures (foldseek):
  1tnr-assembly1_A  TM=9.386E-01  e=3.094E-20  Homo sapiens
  5cir-assembly1_A  TM=8.838E-01  e=1.742E-11  Homo sapiens
  1du3-assembly2_J  TM=8.692E-01  e=3.269E-11  Homo sapiens
  4n90-assembly2_B  TM=8.741E-01  e=2.051E-10  Homo sapiens
  4n90-assembly1_C  TM=8.446E-01  e=1.497E-10  Homo sapiens

Secondary structure (DSSP, 8-state):
------------------------------------------------------------EEEEEEETTSSSSPEEESSSTT-EEETT-EEETTEEEP-S-EEEEEEEEEEEEE----S-SS-PPEEEEEEEEEE-TTT--EEEEEEEEEEE-TTSSS-EEEEEEEEEEEEE-TT-EEEEEEE-GGGB---TTTSEEEEEE-/------------------------------------------------------------EEEEEEETTSSSSPEEESSSTT-EEETT-EEETTEEEP-S-EEEEEEEEEEEEE------SS-PPEEEEEEEEEE-TTT--EEEEEEEEEEE-TTSSS-EEEEEEEEEEEEE-TT-EEEEEEE-GGGB---TTTSEEEEEE-

Radius of gyration: 34.65 Å; Cα contacts (8 Å, |Δi|>4): 820; chains: 2; bounding box: 100×105×57 Å

Organism: Phascolarctos cinereus (NCBI:txid38626)

Sequence (404 aa):
MTSSGVLCLLGALSLQVLWLQPPGAQGAPSPDNSHSPSPAPPQTAQHLSQKSPKRDTLKPAAHLVGDPSTQDSIRWRASTDHAFLRHGFSLSNNSLLVPTSGLYFVYSQVVFSGASCSSEITPTLLYLSHEVLLFSSKYQVHVPLLSAQKSVCPGTQGPWMRSIYQGAVFLLTQGDLLSTHTDGISHLLQSPSSVFFGAFALMTSSGVLCLLGALSLQVLWLQPPGAQGAPSPDNSHSPSPAPPQTAQHLSQKSPKRDTLKPAAHLVGDPSTQDSIRWRASTDHAFLRHGFSLSNNSLLVPTSGLYFVYSQVVFSGASCSSEITPTLLYLSHEVLLFSSKYQVHVPLLSAQKSVCPGTQGPWMRSIYQGAVFLLTQGDLLSTHTDGISHLLQSPSSVFFGAFAL